Protein AF-0000000067835650 (afdb_homodimer)

Nearest PDB structures (foldseek):
  6ep7-assembly1_A  TM=7.226E-01  e=3.052E-09  Arabidopsis thaliana
  3mdk-assembly1_A  TM=6.850E-01  e=1.712E-06  Pseudomonas putida KT2440
  4o92-assembly1_A  TM=6.170E-01  e=3.460E-06  Pichia kudriavzevii
  6weg-assembly2_D  TM=6.900E-01  e=2.129E-05  Francisella tularensis subsp. tularensis SCHU S4
  4omv-assembly1_B  TM=6.544E-01  e=9.937E-06  Francisella tularensis subsp. tularensis SCHU S4

pLDDT: mean 95.25, std 6.05, range [41.84, 98.88]

Sequence (400 aa):
MITLFHAPQSRSTRIVALLKDLDALDAVRIETVTIPRMDGSGARDPRNPHPEGKVPLLDHDGVLVRESSAIIQYLAELFPKNGLSIPAGHPQRGAYLGWLAWYAGVVEPVLTLEAIGLDHPAIARTFRTSADIKVRLAETLKDRPFLLGDHFSAADLLLHSPYAWFGKPGEPTIDTWVDRCTDRPGARFAAEFDARHAAAMITLFHAPQSRSTRIVALLKDLDALDAVRIETVTIPRMDGSGARDPRNPHPEGKVPLLDHDGVLVRESSAIIQYLAELFPKNGLSIPAGHPQRGAYLGWLAWYAGVVEPVLTLEAIGLDHPAIARTFRTSADIKVRLAETLKDRPFLLGDHFSAADLLLHSPYAWFGKPGEPTIDTWVDRCTDRPGARFAAEFDARHAAA

Organism: Methylorubrum extorquens (strain ATCC 14718 / DSM 1338 / JCM 2805 / NCIMB 9133 / AM1) (NCBI:txid272630)

Secondary structure (DSSP, 8-state):
-EEEEE-SSSTTHHHHHHHHHTT-TTTEEEEE-----TTS-----TT---TTS-S-EEEETTEEEESHHHHHHHHHHHSGGG--S--TTSTTHHHHHHHHHHIIIIIHHHHHHHHTT---HHHHHHT--HHHHHHHHHHHHTTSSBTTBSS--HHHHHHHHHHHHH---S-HHHHHHHHHHHTSHHHHHHHHHHHHHS--/-EEEEE-SSSTTHHHHHHHHHTT-TTTEEEEE-----TTS-----TT---TTS-S-EEEETTEEEESHHHHHHHHHHHSGGG--S--TTSTTHHHHHHHHHHIIIIIHHHHHHHHTT---HHHHHHT--HHHHHHHHHHHHTTSSBTTBSS--HHHHHHHHHHHHH---S-HHHHHHHHHHHTSHHHHHHHHHHHHHS--

InterPro domains:
  IPR004045 Glutathione S-transferase, N-terminal [PF13417] (4-82)
  IPR004045 Glutathione S-transferase, N-terminal [PS50404] (1-83)
  IPR036249 Thioredoxin-like superfamily [SSF52833] (1-84)
  IPR036282 Glutathione S-transferase, C-terminal domain superfamily [SSF47616] (86-188)
  IPR040079 Glutathione transferase family [SFLDS00019] (1-199)

Foldseek 3Di:
DKEWEDEFPDLQLLVQLLCVLLVNPVVYHYDYAWPQDPVRDTHQGPVDPPPRSDDGWMADPNDIDDDPLRSLQVVCVVRVPNPQADDPPHPCNVVLVVLSVLCVQAVVVQVVCVVVPDDDPVNCVRHRHPVVVVVVQCVQQVPALANSHPDHHSSLSNVLVVCVNVHPPPDVSSNSSSVVNCPDPSNVVSVVVSVVVVDD/DKEWEDEFPDLQLLVQLLCVLLVNPVVYHYDYAWPQDPVRDTHQGPVDPPPRSDDGWMADPRDIDDDPLRSLQVVCVVRVVNPQADDPPHPCNVVLVVLSVLCVQAVVVQVVCVVVPDDDPVNCVRHRHPVVVVVVQCVQQVPALANSHPDHHSSLSNVLVVCVNVHDPPDVSSNSSSVVNCPDPSNVVSVVVSVVVVDD

Structure (mmCIF, N/CA/C/O backbone):
data_AF-0000000067835650-model_v1
#
loop_
_entity.id
_entity.type
_entity.pdbx_description
1 polymer 'Glutathione S-transferase'
#
loop_
_atom_site.group_PDB
_atom_site.id
_atom_site.type_symbol
_atom_site.label_atom_id
_atom_site.label_alt_id
_atom_site.label_comp_id
_atom_site.label_asym_id
_atom_site.label_entity_id
_atom_site.label_seq_id
_atom_site.pdbx_PDB_ins_code
_atom_site.Cartn_x
_atom_site.Cartn_y
_atom_site.Cartn_z
_atom_site.occupancy
_atom_site.B_iso_or_equiv
_atom_site.auth_seq_id
_atom_site.auth_comp_id
_atom_site.auth_asym_id
_atom_site.auth_atom_id
_atom_site.pdbx_PDB_model_num
ATOM 1 N N . MET A 1 1 ? 21.891 -12.875 1.172 1 91.69 1 MET A N 1
ATOM 2 C CA . MET A 1 1 ? 21.031 -13.969 0.736 1 91.69 1 MET A CA 1
ATOM 3 C C . MET A 1 1 ? 19.562 -13.578 0.858 1 91.69 1 MET A C 1
ATOM 5 O O . MET A 1 1 ? 19.172 -12.914 1.821 1 91.69 1 MET A O 1
ATOM 9 N N . ILE A 1 2 ? 18.781 -13.891 -0.088 1 98.25 2 ILE A N 1
ATOM 10 C CA . ILE A 1 2 ? 17.344 -13.578 -0.074 1 98.25 2 ILE A CA 1
ATOM 11 C C . ILE A 1 2 ? 16.547 -14.852 0.203 1 98.25 2 ILE A C 1
ATOM 13 O O . ILE A 1 2 ? 16.766 -15.875 -0.447 1 98.25 2 ILE A O 1
ATOM 17 N N . THR A 1 3 ? 15.656 -14.742 1.234 1 98.81 3 THR A N 1
ATOM 18 C CA . THR A 1 3 ? 14.789 -15.859 1.569 1 98.81 3 THR A CA 1
ATOM 19 C C . THR A 1 3 ? 13.32 -15.43 1.555 1 98.81 3 THR A C 1
ATOM 21 O O . THR A 1 3 ? 12.969 -14.398 2.137 1 98.81 3 THR A O 1
ATOM 24 N N . LEU A 1 4 ? 12.531 -16.188 0.862 1 98.88 4 LEU A N 1
ATOM 25 C CA . LEU A 1 4 ? 11.078 -16.047 0.922 1 98.88 4 LEU A CA 1
ATOM 26 C C . LEU A 1 4 ? 10.469 -17.094 1.842 1 98.88 4 LEU A C 1
ATOM 28 O O . LEU A 1 4 ? 10.641 -18.297 1.616 1 98.88 4 LEU A O 1
ATOM 32 N N . PHE A 1 5 ? 9.828 -16.672 2.902 1 98.88 5 PHE A N 1
ATOM 33 C CA . PHE A 1 5 ? 8.992 -17.562 3.693 1 98.88 5 PHE A CA 1
ATOM 34 C C . PHE A 1 5 ? 7.605 -17.703 3.084 1 98.88 5 PHE A C 1
ATOM 36 O O . PHE A 1 5 ? 6.891 -16.703 2.941 1 98.88 5 PHE A O 1
ATOM 43 N N . HIS A 1 6 ? 7.262 -18.938 2.705 1 98.62 6 HIS A N 1
ATOM 44 C CA . HIS A 1 6 ? 6.09 -19.234 1.896 1 98.62 6 HIS A CA 1
ATOM 45 C C . HIS A 1 6 ? 5.293 -20.391 2.488 1 98.62 6 HIS A C 1
ATOM 47 O O . HIS A 1 6 ? 5.871 -21.375 2.967 1 98.62 6 HIS A O 1
ATOM 53 N N . ALA A 1 7 ? 4.023 -20.25 2.553 1 97.94 7 ALA A N 1
ATOM 54 C CA . ALA A 1 7 ? 3.121 -21.359 2.814 1 97.94 7 ALA A CA 1
ATOM 55 C C . ALA A 1 7 ? 2.248 -21.656 1.599 1 97.94 7 ALA A C 1
ATOM 57 O O . ALA A 1 7 ? 1.526 -20.781 1.115 1 97.94 7 ALA A O 1
ATOM 58 N N . PRO A 1 8 ? 2.27 -22.891 1.094 1 96.69 8 PRO A N 1
ATOM 59 C CA . PRO A 1 8 ? 1.445 -23.219 -0.071 1 96.69 8 PRO A CA 1
ATOM 60 C C . PRO A 1 8 ? -0.039 -22.953 0.159 1 96.69 8 PRO A C 1
ATOM 62 O O . PRO A 1 8 ? -0.529 -23.078 1.283 1 96.69 8 PRO A O 1
ATOM 65 N N . GLN A 1 9 ? -0.717 -22.625 -0.906 1 93.44 9 GLN A N 1
ATOM 66 C CA . GLN A 1 9 ? -2.146 -22.328 -0.883 1 93.44 9 GLN A CA 1
ATOM 67 C C . GLN A 1 9 ? -2.457 -21.156 0.041 1 93.44 9 GLN A C 1
ATOM 69 O O . GLN A 1 9 ? -3.334 -21.25 0.902 1 93.44 9 GLN A O 1
ATOM 74 N N . SER A 1 10 ? -1.687 -20.141 -0.048 1 94.44 10 SER A N 1
ATOM 75 C CA . SER A 1 10 ? -1.857 -18.859 0.618 1 94.44 10 SER A CA 1
ATOM 76 C C . SER A 1 10 ? -1.582 -17.703 -0.337 1 94.44 10 SER A C 1
ATOM 78 O O . SER A 1 10 ? -1.225 -17.922 -1.497 1 94.44 10 SER A O 1
ATOM 80 N N . ARG A 1 11 ? -1.729 -16.5 0.094 1 94.19 11 ARG A N 1
ATOM 81 C CA . ARG A 1 11 ? -1.44 -15.32 -0.72 1 94.19 11 ARG A CA 1
ATOM 82 C C . ARG A 1 11 ? 0.038 -15.258 -1.085 1 94.19 11 ARG A C 1
ATOM 84 O O . ARG A 1 11 ? 0.422 -14.547 -2.02 1 94.19 11 ARG A O 1
ATOM 91 N N . SER A 1 12 ? 0.802 -16.016 -0.355 1 97.44 12 SER A N 1
ATOM 92 C CA . SER A 1 12 ? 2.236 -16.047 -0.624 1 97.44 12 SER A CA 1
ATOM 93 C C . SER A 1 12 ? 2.529 -16.703 -1.97 1 97.44 12 SER A C 1
ATOM 95 O O . SER A 1 12 ? 3.619 -16.531 -2.523 1 97.44 12 SER A O 1
ATOM 97 N N . THR A 1 13 ? 1.559 -17.469 -2.535 1 97.81 13 THR A N 1
ATOM 98 C CA . THR A 1 13 ? 1.731 -18.172 -3.799 1 97.81 13 THR A CA 1
ATOM 99 C C . THR A 1 13 ? 2.039 -17.188 -4.93 1 97.81 13 THR A C 1
ATOM 101 O O . THR A 1 13 ? 2.82 -17.5 -5.832 1 97.81 13 THR A O 1
ATOM 104 N N . ARG A 1 14 ? 1.534 -16 -4.84 1 98.31 14 ARG A N 1
ATOM 105 C CA . ARG A 1 14 ? 1.752 -15.023 -5.902 1 98.31 14 ARG A CA 1
ATOM 106 C C . ARG A 1 14 ? 3.209 -14.578 -5.938 1 98.31 14 ARG A C 1
ATOM 108 O O . ARG A 1 14 ? 3.715 -14.18 -6.988 1 98.31 14 ARG A O 1
ATOM 115 N N . ILE A 1 15 ? 3.924 -14.633 -4.785 1 98.81 15 ILE A N 1
ATOM 116 C CA . ILE A 1 15 ? 5.332 -14.25 -4.77 1 98.81 15 ILE A CA 1
ATOM 117 C C . ILE A 1 15 ? 6.168 -15.328 -5.453 1 98.81 15 ILE A C 1
ATOM 119 O O . ILE A 1 15 ? 7.148 -15.016 -6.137 1 98.81 15 ILE A O 1
ATOM 123 N N . VAL A 1 16 ? 5.762 -16.562 -5.289 1 98.75 16 VAL A N 1
ATOM 124 C CA . VAL A 1 16 ? 6.43 -17.641 -6.004 1 98.75 16 VAL A CA 1
ATOM 125 C C . VAL A 1 16 ? 6.262 -17.453 -7.508 1 98.75 16 VAL A C 1
ATOM 127 O O . VAL A 1 16 ? 7.227 -17.594 -8.266 1 98.75 16 VAL A O 1
ATOM 130 N N . ALA A 1 17 ? 5.055 -17.141 -7.945 1 98.75 17 ALA A N 1
ATOM 131 C CA . ALA A 1 17 ? 4.809 -16.844 -9.352 1 98.75 17 ALA A CA 1
ATOM 132 C C . ALA A 1 17 ? 5.719 -15.703 -9.836 1 98.75 17 ALA A C 1
ATOM 134 O O . ALA A 1 17 ? 6.293 -15.781 -10.922 1 98.75 17 ALA A O 1
ATOM 135 N N . LEU A 1 18 ? 5.871 -14.695 -9.023 1 98.88 18 LEU A N 1
ATOM 136 C CA . LEU A 1 18 ? 6.703 -13.539 -9.352 1 98.88 18 LEU A CA 1
ATOM 137 C C . LEU A 1 18 ? 8.156 -13.961 -9.555 1 98.88 18 LEU A C 1
ATOM 139 O O . LEU A 1 18 ? 8.805 -13.531 -10.516 1 98.88 18 LEU A O 1
ATOM 143 N N . LEU A 1 19 ? 8.672 -14.758 -8.633 1 98.81 19 LEU A N 1
ATOM 144 C CA . LEU A 1 19 ? 10.062 -15.18 -8.727 1 98.81 19 LEU A CA 1
ATOM 145 C C . LEU A 1 19 ? 10.328 -15.875 -10.062 1 98.81 19 LEU A C 1
ATOM 147 O O . LEU A 1 19 ? 11.375 -15.672 -10.68 1 98.81 19 LEU A O 1
ATOM 151 N N . LYS A 1 20 ? 9.359 -16.672 -10.461 1 98.75 20 LYS A N 1
ATOM 152 C CA . LYS A 1 20 ? 9.477 -17.344 -11.75 1 98.75 20 LYS A CA 1
ATOM 153 C C . LYS A 1 20 ? 9.484 -16.344 -12.898 1 98.75 20 LYS A C 1
ATOM 155 O O . LYS A 1 20 ? 10.359 -16.391 -13.766 1 98.75 20 LYS A O 1
ATOM 160 N N . ASP A 1 21 ? 8.57 -15.43 -12.875 1 98.44 21 ASP A N 1
ATOM 161 C CA . ASP A 1 21 ? 8.438 -14.453 -13.953 1 98.44 21 ASP A CA 1
ATOM 162 C C . ASP A 1 21 ? 9.648 -13.516 -13.992 1 98.44 21 ASP A C 1
ATOM 164 O O . ASP A 1 21 ? 10 -13 -15.055 1 98.44 21 ASP A O 1
ATOM 168 N N . LEU A 1 22 ? 10.328 -13.336 -12.859 1 98.44 22 LEU A N 1
ATOM 169 C CA . LEU A 1 22 ? 11.5 -12.469 -12.773 1 98.44 22 LEU A CA 1
ATOM 170 C C . LEU A 1 22 ? 12.773 -13.234 -13.141 1 98.44 22 LEU A C 1
ATOM 172 O O . LEU A 1 22 ? 13.852 -12.648 -13.234 1 98.44 22 LEU A O 1
ATOM 176 N N . ASP A 1 23 ? 12.664 -14.516 -13.352 1 98.12 23 ASP A N 1
ATOM 177 C CA . ASP A 1 23 ? 13.82 -15.391 -13.516 1 98.12 23 ASP A CA 1
ATOM 178 C C . ASP A 1 23 ? 14.766 -15.289 -12.32 1 98.12 23 ASP A C 1
ATOM 180 O O . ASP A 1 23 ? 15.969 -15.109 -12.492 1 98.12 23 ASP A O 1
ATOM 184 N N . ALA A 1 24 ? 14.125 -15.375 -11.125 1 98.38 24 ALA A N 1
ATOM 185 C CA . ALA A 1 24 ? 14.891 -15.125 -9.906 1 98.38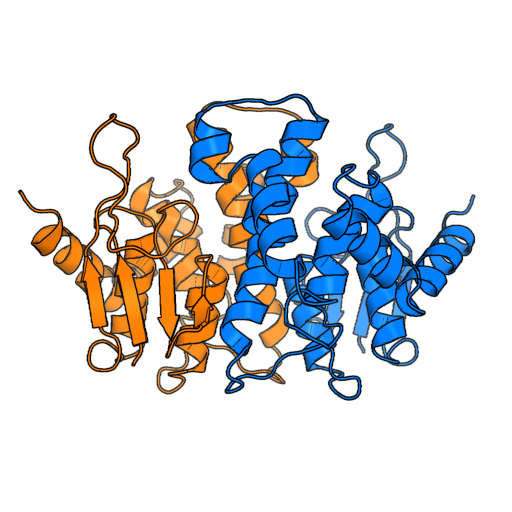 24 ALA A CA 1
ATOM 186 C C . ALA A 1 24 ? 14.828 -16.328 -8.969 1 98.38 24 ALA A C 1
ATOM 188 O O . ALA A 1 24 ? 15.188 -16.234 -7.793 1 98.38 24 ALA A O 1
ATOM 189 N N . LEU A 1 25 ? 14.422 -17.5 -9.453 1 98.44 25 LEU A N 1
ATOM 190 C CA . LEU A 1 25 ? 14.242 -18.688 -8.625 1 98.44 25 LEU A CA 1
ATOM 191 C C . LEU A 1 25 ? 15.586 -19.172 -8.078 1 98.44 25 LEU A C 1
ATOM 193 O O . LEU A 1 25 ? 15.641 -19.719 -6.973 1 98.44 25 LEU A O 1
ATOM 197 N N . ASP A 1 26 ? 16.656 -18.875 -8.781 1 98.12 26 ASP A N 1
ATOM 198 C CA . ASP A 1 26 ? 17.969 -19.297 -8.328 1 98.12 26 ASP A CA 1
ATOM 199 C C . ASP A 1 26 ? 18.562 -18.297 -7.348 1 98.12 26 ASP A C 1
ATOM 201 O O . ASP A 1 26 ? 19.516 -18.609 -6.629 1 98.12 26 ASP A O 1
ATOM 205 N N . ALA A 1 27 ? 18.047 -17.109 -7.332 1 98.25 27 ALA A N 1
ATOM 206 C CA . ALA A 1 27 ? 18.625 -16.031 -6.535 1 98.25 27 ALA A CA 1
ATOM 207 C C . ALA A 1 27 ? 17.906 -15.914 -5.188 1 98.25 27 ALA A C 1
ATOM 209 O O . ALA A 1 27 ? 18.422 -15.258 -4.273 1 98.25 27 ALA A O 1
ATOM 210 N N . VAL A 1 28 ? 16.734 -16.562 -5.039 1 98.75 28 VAL A N 1
ATOM 211 C CA . VAL A 1 28 ? 15.914 -16.438 -3.83 1 98.75 28 VAL A CA 1
ATOM 212 C C . VAL A 1 28 ? 15.617 -17.828 -3.273 1 98.75 28 VAL A C 1
ATOM 214 O O . VAL A 1 28 ? 15.039 -18.672 -3.963 1 98.75 28 VAL A O 1
ATOM 217 N N . ARG A 1 29 ? 16.016 -18.031 -2.07 1 98.62 29 ARG A N 1
ATOM 218 C CA . ARG A 1 29 ? 15.664 -19.266 -1.39 1 98.62 29 ARG A CA 1
ATOM 219 C C . ARG A 1 29 ? 14.211 -19.25 -0.924 1 98.62 29 ARG A C 1
ATOM 221 O O . ARG A 1 29 ? 13.773 -18.281 -0.299 1 98.62 29 ARG A O 1
ATOM 228 N N . ILE A 1 30 ? 13.438 -20.266 -1.217 1 98.69 30 ILE A N 1
ATOM 229 C CA . ILE A 1 30 ? 12.07 -20.391 -0.726 1 98.69 30 ILE A CA 1
ATOM 230 C C . ILE A 1 30 ? 12.031 -21.344 0.458 1 98.69 30 ILE A C 1
ATOM 232 O O . ILE A 1 30 ? 12.352 -22.531 0.317 1 98.69 30 ILE A O 1
ATOM 236 N N . GLU A 1 31 ? 11.727 -20.844 1.57 1 98.5 31 GLU A N 1
ATOM 237 C CA . GLU A 1 31 ? 11.516 -21.641 2.771 1 98.5 31 GLU A CA 1
ATOM 238 C C . GLU A 1 31 ? 10.031 -21.891 3.02 1 98.5 31 GLU A C 1
ATOM 240 O O . GLU A 1 31 ? 9.289 -20.969 3.365 1 98.5 31 GLU A O 1
ATOM 245 N N . THR A 1 32 ? 9.586 -23.141 2.857 1 98.06 32 THR A N 1
ATOM 246 C CA . THR A 1 32 ? 8.188 -23.484 3.094 1 98.06 32 THR A CA 1
ATOM 247 C C . THR A 1 32 ? 7.906 -23.609 4.59 1 98.06 32 THR A C 1
ATOM 249 O O . THR A 1 32 ? 8.586 -24.344 5.293 1 98.06 32 THR A O 1
ATOM 252 N N . VAL A 1 33 ? 6.93 -22.844 5.086 1 98.06 33 VAL A N 1
ATOM 253 C CA . VAL A 1 33 ? 6.57 -22.828 6.5 1 98.06 33 VAL A CA 1
ATOM 254 C C . VAL A 1 33 ? 5.062 -23.031 6.652 1 98.06 33 VAL A C 1
ATOM 256 O O . VAL A 1 33 ? 4.316 -22.938 5.676 1 98.06 33 VAL A O 1
ATOM 259 N N . THR A 1 34 ? 4.617 -23.344 7.871 1 96.62 34 THR A N 1
ATOM 260 C CA . THR A 1 34 ? 3.193 -23.469 8.164 1 96.62 34 THR A CA 1
ATOM 261 C C . THR A 1 34 ? 2.637 -22.172 8.727 1 96.62 34 THR A C 1
ATOM 263 O O . THR A 1 34 ? 3.389 -21.328 9.219 1 96.62 34 THR A O 1
ATOM 266 N N . ILE A 1 35 ? 1.401 -21.969 8.578 1 95.69 35 ILE A N 1
ATOM 267 C CA . ILE A 1 35 ? 0.645 -20.875 9.18 1 95.69 35 ILE A CA 1
ATOM 268 C C . ILE A 1 35 ? -0.696 -21.391 9.688 1 95.69 35 ILE A C 1
ATOM 270 O O . ILE A 1 35 ? -1.194 -22.422 9.219 1 95.69 35 ILE A O 1
ATOM 274 N N . PRO A 1 36 ? -1.229 -20.734 10.695 1 92.31 36 PRO A N 1
ATOM 275 C CA . PRO A 1 36 ? -2.596 -21.109 11.062 1 92.31 36 PRO A CA 1
ATOM 276 C C . PRO A 1 36 ? -3.586 -20.938 9.914 1 92.31 36 PRO A C 1
ATOM 278 O O . PRO A 1 36 ? -3.555 -19.906 9.219 1 92.31 36 PRO A O 1
ATOM 281 N N . ARG A 1 37 ? -4.453 -21.906 9.758 1 89.31 37 ARG A N 1
ATOM 282 C CA . ARG A 1 37 ? -5.434 -21.875 8.672 1 89.31 37 ARG A CA 1
ATOM 283 C C . ARG A 1 37 ? -6.84 -21.656 9.219 1 89.31 37 ARG A C 1
ATOM 285 O O . ARG A 1 37 ? -7.094 -21.859 10.406 1 89.31 37 ARG A O 1
ATOM 292 N N . MET A 1 38 ? -7.719 -21.219 8.352 1 82.19 38 MET A N 1
ATOM 293 C CA . MET A 1 38 ? -9.086 -20.875 8.734 1 82.19 38 MET A CA 1
ATOM 294 C C . MET A 1 38 ? -9.844 -22.094 9.219 1 82.19 38 MET A C 1
ATOM 296 O O . MET A 1 38 ? -10.758 -21.984 10.039 1 82.19 38 MET A O 1
ATOM 300 N N . ASP A 1 39 ? -9.453 -23.234 8.734 1 84.5 39 ASP A N 1
ATOM 301 C CA . ASP A 1 39 ? -10.156 -24.469 9.109 1 84.5 39 ASP A CA 1
ATOM 302 C C . ASP A 1 39 ? -9.625 -25.016 10.438 1 84.5 39 ASP A C 1
ATOM 304 O O . ASP A 1 39 ? -10.031 -26.094 10.867 1 84.5 39 ASP A O 1
ATOM 308 N N . GLY A 1 40 ? -8.719 -24.219 11.008 1 86.56 40 GLY A N 1
ATOM 309 C CA . GLY A 1 40 ? -8.195 -24.609 12.305 1 86.56 40 GLY A CA 1
ATOM 310 C C . GLY A 1 40 ? -6.906 -25.406 12.211 1 86.56 40 GLY A C 1
ATOM 311 O O . GLY A 1 40 ? -6.254 -25.672 13.227 1 86.56 40 GLY A O 1
ATOM 312 N N . SER A 1 41 ? -6.578 -25.734 11 1 91.25 41 SER A N 1
ATOM 313 C CA . SER A 1 41 ? -5.34 -26.484 10.828 1 91.25 41 SER A CA 1
ATOM 314 C C . SER A 1 41 ? -4.133 -25.547 10.789 1 91.25 41 SER A C 1
ATOM 316 O O . SER A 1 41 ? -4.281 -24.328 10.852 1 91.25 41 SER A O 1
ATOM 318 N N . GLY A 1 42 ? -2.947 -26.156 10.812 1 92.75 42 GLY A N 1
ATOM 319 C CA . GLY A 1 42 ? -1.713 -25.391 10.742 1 92.75 42 GLY A CA 1
ATOM 320 C C . GLY A 1 42 ? -1.364 -24.703 12.047 1 92.75 42 GLY A C 1
ATOM 321 O O . GLY A 1 42 ? -2.094 -24.812 13.031 1 92.75 42 GLY A O 1
ATOM 322 N N . ALA A 1 43 ? -0.23 -24.109 12.039 1 94.56 43 ALA A N 1
ATOM 323 C CA . ALA A 1 43 ? 0.282 -23.406 13.219 1 94.56 43 ALA A CA 1
ATOM 324 C C . ALA A 1 43 ? 1.421 -22.469 12.844 1 94.56 43 ALA A C 1
ATOM 326 O O . ALA A 1 43 ? 2.008 -22.594 11.766 1 94.56 43 ALA A O 1
ATOM 327 N N . ARG A 1 44 ? 1.593 -21.609 13.758 1 95.25 44 ARG A N 1
ATOM 328 C CA . ARG A 1 44 ? 2.756 -20.75 13.57 1 95.25 44 ARG A CA 1
ATOM 329 C C . ARG A 1 44 ? 4.039 -21.578 13.5 1 95.25 44 ARG A C 1
ATOM 331 O O . ARG A 1 44 ? 4.215 -22.531 14.25 1 95.25 44 ARG A O 1
ATOM 338 N N . ASP A 1 45 ? 4.797 -21.312 12.57 1 97.69 45 ASP A N 1
ATOM 339 C CA . ASP A 1 45 ? 6.09 -21.969 12.383 1 97.69 45 ASP A CA 1
ATOM 340 C C . ASP A 1 45 ? 7.215 -21.141 13.016 1 97.69 45 ASP A C 1
ATOM 342 O O . ASP A 1 45 ? 7.434 -19.984 12.633 1 97.69 45 ASP A O 1
ATOM 346 N N . PRO A 1 46 ? 7.965 -21.594 14.008 1 96.56 46 PRO A N 1
ATOM 347 C CA . PRO A 1 46 ? 9.016 -20.828 14.68 1 96.56 46 PRO A CA 1
ATOM 348 C C . PRO A 1 46 ? 10.148 -20.422 13.734 1 96.56 46 PRO A C 1
ATOM 350 O O . PRO A 1 46 ? 10.922 -19.516 14.047 1 96.56 46 PRO A O 1
ATOM 353 N N . ARG A 1 47 ? 10.273 -21.109 12.602 1 97.31 47 ARG A N 1
ATOM 354 C CA . ARG A 1 47 ? 11.312 -20.781 11.625 1 97.31 47 ARG A CA 1
ATOM 355 C C . ARG A 1 47 ? 10.984 -19.484 10.891 1 97.31 47 ARG A C 1
ATOM 357 O O . ARG A 1 47 ? 11.852 -18.891 10.25 1 97.31 47 ARG A O 1
ATOM 364 N N . ASN A 1 48 ? 9.703 -19.109 10.867 1 97.44 48 ASN A N 1
ATOM 365 C CA . ASN A 1 48 ? 9.234 -17.891 10.227 1 97.44 48 ASN A CA 1
ATOM 366 C C . ASN A 1 48 ? 9.422 -16.672 11.117 1 97.44 48 ASN A C 1
ATOM 368 O O . ASN A 1 48 ? 8.758 -16.547 12.148 1 97.44 48 ASN A O 1
ATOM 372 N N . PRO A 1 49 ? 10.266 -15.781 10.766 1 96.88 49 PRO A N 1
ATOM 373 C CA . PRO A 1 49 ? 10.547 -14.641 11.633 1 96.88 49 PRO A CA 1
ATOM 374 C C . PRO A 1 49 ? 9.469 -13.562 11.578 1 96.88 49 PRO A C 1
ATOM 376 O O . PRO A 1 49 ? 9.562 -12.547 12.266 1 96.88 49 PRO A O 1
ATOM 379 N N . HIS A 1 50 ? 8.453 -13.766 10.82 1 95.62 50 HIS A N 1
ATOM 380 C CA . HIS A 1 50 ? 7.359 -12.805 10.781 1 95.62 50 HIS A CA 1
ATOM 381 C C . HIS A 1 50 ? 6.789 -12.57 12.172 1 95.62 50 HIS A C 1
ATOM 383 O O . HIS A 1 50 ? 6.469 -13.523 12.891 1 95.62 50 HIS A O 1
ATOM 389 N N . PRO A 1 51 ? 6.562 -11.305 12.539 1 91.06 51 PRO A N 1
ATOM 390 C CA . PRO A 1 51 ? 6.102 -11 13.898 1 91.06 51 PRO A CA 1
ATOM 391 C C . PRO A 1 51 ? 4.777 -11.68 14.234 1 91.06 51 PRO A C 1
ATOM 393 O O . PRO A 1 51 ? 4.578 -12.117 15.375 1 91.06 51 PRO A O 1
ATOM 396 N N . GLU A 1 52 ? 3.92 -11.844 13.297 1 91.5 52 GLU A N 1
ATOM 397 C CA . GLU A 1 52 ? 2.615 -12.453 13.539 1 91.5 52 GLU A CA 1
ATOM 398 C C . GLU A 1 52 ? 2.539 -13.852 12.93 1 91.5 52 GLU A C 1
ATOM 400 O O . GLU A 1 52 ? 1.462 -14.445 12.867 1 91.5 52 GLU A O 1
ATOM 405 N N . GLY A 1 53 ? 3.633 -14.297 12.383 1 93.5 53 GLY A N 1
ATOM 406 C CA . GLY A 1 53 ? 3.682 -15.648 11.844 1 93.5 53 GLY A CA 1
ATOM 407 C C . GLY A 1 53 ? 2.953 -15.789 10.523 1 93.5 53 GLY A C 1
ATOM 408 O O . GLY A 1 53 ? 2.467 -16.875 10.188 1 93.5 53 GLY A O 1
ATOM 409 N N . LYS A 1 54 ? 2.879 -14.734 9.789 1 95.38 54 LYS A N 1
ATOM 410 C CA . LYS A 1 54 ? 2.172 -14.75 8.516 1 95.38 54 LYS A CA 1
ATOM 411 C C . LYS A 1 54 ? 3.146 -14.906 7.348 1 95.38 54 LYS A C 1
ATOM 413 O O . LYS A 1 54 ? 4.363 -14.844 7.539 1 95.38 54 LYS A O 1
ATOM 418 N N . VAL A 1 55 ? 2.588 -15.188 6.207 1 97.38 55 VAL A N 1
ATOM 419 C CA . VAL A 1 55 ? 3.305 -15.188 4.938 1 97.38 55 VAL A CA 1
ATOM 420 C C . VAL A 1 55 ? 2.531 -14.367 3.906 1 97.38 55 VAL A C 1
ATOM 422 O O . VAL A 1 55 ? 1.319 -14.18 4.035 1 97.38 55 VAL A O 1
ATOM 425 N N . PRO A 1 56 ? 3.205 -13.883 2.842 1 98.38 56 PRO A N 1
ATOM 426 C CA . PRO A 1 56 ? 4.637 -13.977 2.539 1 98.38 56 PRO A CA 1
ATOM 427 C C . PRO A 1 56 ? 5.488 -13.062 3.412 1 98.38 56 PRO A C 1
ATOM 429 O O . PRO A 1 56 ? 5.008 -12.039 3.893 1 98.38 56 PRO A O 1
ATOM 432 N N . LEU A 1 57 ? 6.703 -13.469 3.633 1 98.75 57 LEU A N 1
ATOM 433 C CA . LEU A 1 57 ? 7.754 -12.648 4.23 1 98.75 57 LEU A CA 1
ATOM 434 C C . LEU A 1 57 ? 9.07 -12.82 3.475 1 98.75 57 LEU A C 1
ATOM 436 O O . LEU A 1 57 ? 9.445 -13.938 3.115 1 98.75 57 LEU A O 1
ATOM 440 N N . LEU A 1 58 ? 9.711 -11.75 3.164 1 98.81 58 LEU A N 1
ATOM 441 C CA . LEU A 1 58 ? 11.031 -11.75 2.537 1 98.81 58 LEU A CA 1
ATOM 442 C C . LEU A 1 58 ? 12.102 -11.297 3.521 1 98.81 58 LEU A C 1
ATOM 444 O O . LEU A 1 58 ? 11.914 -10.32 4.25 1 98.81 58 LEU A O 1
ATOM 448 N N . ASP A 1 59 ? 13.141 -12.031 3.652 1 98.62 59 ASP A N 1
ATOM 449 C CA . ASP A 1 59 ? 14.336 -11.648 4.402 1 98.62 59 ASP A CA 1
ATOM 450 C C . ASP A 1 59 ? 15.523 -11.438 3.469 1 98.62 59 ASP A C 1
ATOM 452 O O . ASP A 1 59 ? 15.984 -12.383 2.818 1 98.62 59 ASP A O 1
ATOM 456 N N . HIS A 1 60 ? 15.945 -10.242 3.297 1 98.44 60 HIS A N 1
ATOM 457 C CA . HIS A 1 60 ? 17.141 -9.938 2.506 1 98.44 60 HIS A CA 1
ATOM 458 C C . HIS A 1 60 ? 18.281 -9.461 3.393 1 98.44 60 HIS A C 1
ATOM 460 O O . HIS A 1 60 ? 18.375 -8.273 3.699 1 98.44 60 HIS A O 1
ATOM 466 N N . ASP A 1 61 ? 19.219 -10.359 3.738 1 97 61 ASP A N 1
ATOM 467 C CA . ASP A 1 61 ? 20.391 -10.086 4.551 1 97 61 ASP A CA 1
ATOM 468 C C . ASP A 1 61 ? 20 -9.492 5.902 1 97 61 ASP A C 1
ATOM 470 O O . ASP A 1 61 ? 20.594 -8.508 6.352 1 97 61 ASP A O 1
ATOM 474 N N . GLY A 1 62 ? 18.875 -10.008 6.418 1 96.06 62 GLY A N 1
ATOM 475 C CA . GLY A 1 62 ? 18.469 -9.617 7.758 1 96.06 62 GLY A CA 1
ATOM 476 C C . GLY A 1 62 ? 17.422 -8.516 7.773 1 96.06 62 GLY A C 1
ATOM 477 O O . GLY A 1 62 ? 16.844 -8.219 8.82 1 96.06 62 GLY A O 1
ATOM 478 N N . VAL A 1 63 ? 17.156 -7.863 6.637 1 96.62 63 VAL A N 1
ATOM 479 C CA . VAL A 1 63 ? 16.109 -6.855 6.551 1 96.62 63 VAL A CA 1
ATOM 480 C C . VAL A 1 63 ? 14.805 -7.504 6.078 1 96.62 63 VAL A C 1
ATOM 482 O O . VAL A 1 63 ? 14.742 -8.062 4.98 1 96.62 63 VAL A O 1
ATOM 485 N N . LEU A 1 64 ? 13.773 -7.434 6.867 1 97.62 64 LEU A N 1
ATOM 486 C CA . LEU A 1 64 ? 12.492 -8.047 6.562 1 97.62 64 LEU A CA 1
ATOM 487 C C . LEU A 1 64 ? 11.641 -7.129 5.691 1 97.62 64 LEU A C 1
ATOM 489 O O . LEU A 1 64 ? 11.609 -5.914 5.906 1 97.62 64 LEU A O 1
ATOM 493 N N . VAL A 1 65 ? 11.094 -7.695 4.715 1 98.38 65 VAL A N 1
ATOM 494 C CA . VAL A 1 65 ? 10.109 -7.027 3.871 1 98.38 65 VAL A CA 1
ATOM 495 C C . VAL A 1 65 ? 8.766 -7.738 3.98 1 98.38 65 VAL A C 1
ATOM 497 O O . VAL A 1 65 ? 8.664 -8.93 3.672 1 98.38 65 VAL A O 1
ATOM 500 N N . ARG A 1 66 ? 7.797 -6.945 4.43 1 96.5 66 ARG A N 1
ATOM 501 C CA . ARG A 1 66 ? 6.457 -7.504 4.602 1 96.5 66 ARG A CA 1
ATOM 502 C C . ARG A 1 66 ? 5.461 -6.832 3.662 1 96.5 66 ARG A C 1
ATOM 504 O O . ARG A 1 66 ? 5.754 -5.789 3.078 1 96.5 66 ARG A O 1
ATOM 511 N N . GLU A 1 67 ? 4.258 -7.477 3.658 1 98.06 67 GLU A N 1
ATOM 512 C CA . GLU A 1 67 ? 3.139 -7.02 2.838 1 98.06 67 GLU A CA 1
ATOM 513 C C . GLU A 1 67 ? 3.355 -7.363 1.368 1 98.06 67 GLU A C 1
ATOM 515 O O . GLU A 1 67 ? 4.391 -7.023 0.793 1 98.06 67 GLU A O 1
ATOM 520 N N . SER A 1 68 ? 2.404 -7.953 0.72 1 98.25 68 SER A N 1
ATOM 521 C CA . SER A 1 68 ? 2.506 -8.477 -0.637 1 98.25 68 SER A CA 1
ATOM 522 C C . SER A 1 68 ? 2.916 -7.391 -1.623 1 98.25 68 SER A C 1
ATOM 524 O O . SER A 1 68 ? 3.846 -7.578 -2.412 1 98.25 68 SER A O 1
ATOM 526 N N . SER A 1 69 ? 2.262 -6.23 -1.539 1 98.75 69 SER A N 1
ATOM 527 C CA . SER A 1 69 ? 2.541 -5.188 -2.523 1 98.75 69 SER A CA 1
ATOM 528 C C . SER A 1 69 ? 3.971 -4.672 -2.393 1 98.75 69 SER A C 1
ATOM 530 O O . SER A 1 69 ? 4.621 -4.367 -3.395 1 98.75 69 SER A O 1
ATOM 532 N N . ALA A 1 70 ? 4.527 -4.566 -1.166 1 98.81 70 ALA A N 1
ATOM 533 C CA . ALA A 1 70 ? 5.902 -4.129 -0.931 1 98.81 70 ALA A CA 1
ATOM 534 C C . ALA A 1 70 ? 6.898 -5.176 -1.418 1 98.81 70 ALA A C 1
ATOM 536 O O . ALA A 1 70 ? 7.891 -4.84 -2.068 1 98.81 70 ALA A O 1
ATOM 537 N N . ILE A 1 71 ? 6.629 -6.445 -1.141 1 98.88 71 ILE A N 1
ATOM 538 C CA . ILE A 1 71 ? 7.508 -7.531 -1.551 1 98.88 71 ILE A CA 1
ATOM 539 C C . ILE A 1 71 ? 7.594 -7.582 -3.074 1 98.88 71 ILE A C 1
ATOM 541 O O . ILE A 1 71 ? 8.68 -7.707 -3.639 1 98.88 71 ILE A O 1
ATOM 545 N N . ILE A 1 72 ? 6.449 -7.438 -3.686 1 98.88 72 ILE A N 1
ATOM 546 C CA . ILE A 1 72 ? 6.355 -7.5 -5.141 1 98.88 72 ILE A CA 1
ATOM 547 C C . ILE A 1 72 ? 7.133 -6.344 -5.758 1 98.88 72 ILE A C 1
ATOM 549 O O . ILE A 1 72 ? 7.941 -6.543 -6.668 1 98.88 72 ILE A O 1
ATOM 553 N N . GLN A 1 73 ? 6.922 -5.176 -5.246 1 98.81 73 GLN A N 1
ATOM 554 C CA . GLN A 1 73 ? 7.66 -4.023 -5.758 1 98.81 73 GLN A CA 1
ATOM 555 C C . GLN A 1 73 ? 9.156 -4.188 -5.535 1 98.81 73 GLN A C 1
ATOM 557 O O . GLN A 1 73 ? 9.961 -3.93 -6.438 1 98.81 73 GLN A O 1
ATOM 562 N N . TYR A 1 74 ? 9.57 -4.602 -4.352 1 98.81 74 TYR A N 1
ATOM 563 C CA . TYR A 1 74 ? 10.969 -4.75 -3.963 1 98.81 74 TYR A CA 1
ATOM 564 C C . TYR A 1 74 ? 11.688 -5.746 -4.867 1 98.81 74 TYR A C 1
ATOM 566 O O . TYR A 1 74 ? 12.742 -5.438 -5.43 1 98.81 74 TYR A O 1
ATOM 574 N N . LEU A 1 75 ? 11.078 -6.898 -5.094 1 98.81 75 LEU A N 1
ATOM 575 C CA . LEU A 1 75 ? 11.688 -7.945 -5.91 1 98.81 75 LEU A CA 1
ATOM 576 C C . LEU A 1 75 ? 11.75 -7.527 -7.375 1 98.81 75 LEU A C 1
ATOM 578 O O . LEU A 1 75 ? 12.75 -7.762 -8.047 1 98.81 75 LEU A O 1
ATOM 582 N N . ALA A 1 76 ? 10.672 -6.906 -7.84 1 98.56 76 ALA A N 1
ATOM 583 C CA . ALA A 1 76 ? 10.648 -6.48 -9.234 1 98.56 76 ALA A CA 1
ATOM 584 C C . ALA A 1 76 ? 11.734 -5.438 -9.508 1 98.56 76 ALA A C 1
ATOM 586 O O . ALA A 1 76 ? 12.281 -5.371 -10.609 1 98.56 76 ALA A O 1
ATOM 587 N N . GLU A 1 77 ? 12.039 -4.625 -8.508 1 97.75 77 GLU A N 1
ATOM 588 C CA . GLU A 1 77 ? 13.094 -3.625 -8.641 1 97.75 77 GLU A CA 1
ATOM 589 C C . GLU A 1 77 ? 14.477 -4.266 -8.531 1 97.75 77 GLU A C 1
ATOM 591 O O . GLU A 1 77 ? 15.43 -3.807 -9.164 1 97.75 77 GLU A O 1
ATOM 596 N N . LEU A 1 78 ? 14.586 -5.246 -7.746 1 97.25 78 LEU A N 1
ATOM 597 C CA . LEU A 1 78 ? 15.852 -5.938 -7.551 1 97.25 78 LEU A CA 1
ATOM 598 C C . LEU A 1 78 ? 16.234 -6.738 -8.789 1 97.25 78 LEU A C 1
ATOM 600 O O . LEU A 1 78 ? 17.422 -6.902 -9.094 1 97.25 78 LEU A O 1
ATOM 604 N N . PHE A 1 79 ? 15.258 -7.23 -9.5 1 97.5 79 PHE A N 1
ATOM 605 C CA . PHE A 1 79 ? 15.445 -8.031 -10.703 1 97.5 79 PHE A CA 1
ATOM 606 C C . PHE A 1 79 ? 14.719 -7.41 -11.883 1 97.5 79 PHE A C 1
ATOM 608 O O . PHE A 1 79 ? 13.742 -7.969 -12.391 1 97.5 79 PHE A O 1
ATOM 615 N N . PRO A 1 80 ? 15.297 -6.379 -12.445 1 95.31 80 PRO A N 1
ATOM 616 C CA . PRO A 1 80 ? 14.555 -5.555 -13.406 1 95.31 80 PRO A CA 1
ATOM 617 C C . PRO A 1 80 ? 14.586 -6.121 -14.82 1 95.31 80 PRO A C 1
ATOM 619 O O . PRO A 1 80 ? 13.898 -5.605 -15.711 1 95.31 80 PRO A O 1
ATOM 622 N N . LYS A 1 81 ? 15.242 -7.133 -15.109 1 93.75 81 LYS A N 1
ATOM 623 C CA . LYS A 1 81 ? 15.562 -7.586 -16.453 1 93.75 81 LYS A CA 1
ATOM 624 C C . LYS A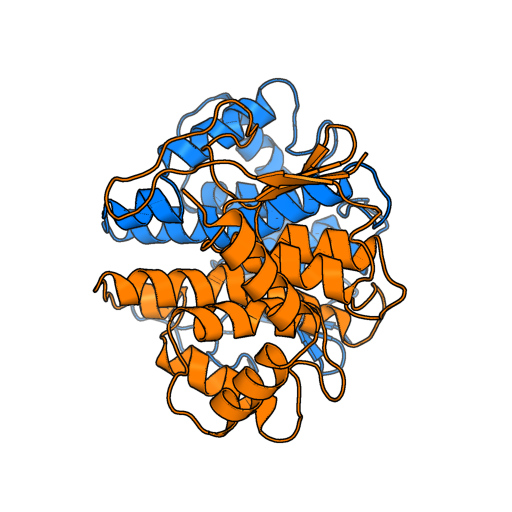 1 81 ? 14.297 -7.898 -17.25 1 93.75 81 LYS A C 1
ATOM 626 O O . LYS A 1 81 ? 14.219 -7.613 -18.453 1 93.75 81 LYS A O 1
ATOM 631 N N . ASN A 1 82 ? 13.258 -8.367 -16.609 1 92.62 82 ASN A N 1
ATOM 632 C CA . ASN A 1 82 ? 12.078 -8.82 -17.328 1 92.62 82 ASN A CA 1
ATOM 633 C C . ASN A 1 82 ? 11.008 -7.734 -17.406 1 92.62 82 ASN A C 1
ATOM 635 O O . ASN A 1 82 ? 9.914 -7.969 -17.922 1 92.62 82 ASN A O 1
ATOM 639 N N . GLY A 1 83 ? 11.312 -6.637 -16.875 1 94.81 83 GLY A N 1
ATOM 640 C CA . GLY A 1 83 ? 10.508 -5.449 -17.109 1 94.81 83 GLY A CA 1
ATOM 641 C C . GLY A 1 83 ? 9.18 -5.469 -16.375 1 94.81 83 GLY A C 1
ATOM 642 O O . GLY A 1 83 ? 8.188 -4.922 -16.859 1 94.81 83 GLY A O 1
ATOM 643 N N . LEU A 1 84 ? 9.094 -6.109 -15.25 1 97.94 84 LEU A N 1
ATOM 644 C CA . LEU A 1 84 ? 7.836 -6.199 -14.508 1 97.94 84 LEU A CA 1
ATOM 645 C C . LEU A 1 84 ? 7.633 -4.965 -13.633 1 97.94 84 LEU A C 1
ATOM 647 O O . LEU A 1 84 ? 6.523 -4.719 -13.148 1 97.94 84 LEU A O 1
ATOM 651 N N . SER A 1 85 ? 8.695 -4.246 -13.336 1 97.56 85 SER A N 1
ATOM 652 C CA . SER A 1 85 ? 8.602 -3.004 -12.578 1 97.56 85 SER A CA 1
ATOM 653 C C . SER A 1 85 ? 8.562 -1.792 -13.5 1 97.56 85 SER A C 1
ATOM 655 O O . SER A 1 85 ? 9 -1.868 -14.648 1 97.56 85 SER A O 1
ATOM 657 N N . ILE A 1 86 ? 7.977 -0.737 -13.016 1 97.44 86 ILE A N 1
ATOM 658 C CA . ILE A 1 86 ? 8.062 0.572 -13.656 1 97.44 86 ILE A CA 1
ATOM 659 C C . ILE A 1 86 ? 9.008 1.469 -12.859 1 97.44 86 ILE A C 1
ATOM 661 O O . ILE A 1 86 ? 8.734 1.807 -11.711 1 97.44 86 ILE A O 1
ATOM 665 N N . PRO A 1 87 ? 10.125 1.876 -13.414 1 95.94 87 PRO A N 1
ATOM 666 C CA . PRO A 1 87 ? 11.125 2.609 -12.641 1 95.94 87 PRO A CA 1
ATOM 667 C C . PRO A 1 87 ? 10.711 4.047 -12.344 1 95.94 87 PRO A C 1
ATOM 669 O O . PRO A 1 87 ? 9.836 4.594 -13.023 1 95.94 87 PRO A O 1
ATOM 672 N N . ALA A 1 88 ? 11.359 4.625 -11.305 1 94.31 88 ALA A N 1
ATOM 673 C CA . ALA A 1 88 ? 11.164 6.043 -11.016 1 94.31 88 ALA A CA 1
ATOM 674 C C . ALA A 1 88 ? 11.508 6.906 -12.227 1 94.31 88 ALA A C 1
ATOM 676 O O . ALA A 1 88 ? 12.477 6.629 -12.938 1 94.31 88 ALA A O 1
ATOM 677 N N . GLY A 1 89 ? 10.734 7.902 -12.445 1 93.44 89 GLY A N 1
ATOM 678 C CA . GLY A 1 89 ? 10.953 8.789 -13.57 1 93.44 89 GLY A CA 1
ATOM 679 C C . GLY A 1 89 ? 10.133 8.414 -14.797 1 93.44 89 GLY A C 1
ATOM 680 O O . GLY A 1 89 ? 9.938 9.234 -15.695 1 93.44 89 GLY A O 1
ATOM 681 N N . HIS A 1 90 ? 9.727 7.125 -14.867 1 95.88 90 HIS A N 1
ATOM 682 C CA . HIS A 1 90 ? 8.859 6.703 -15.961 1 95.88 90 HIS A CA 1
ATOM 683 C C . HIS A 1 90 ? 7.484 7.352 -15.852 1 95.88 90 HIS A C 1
ATOM 685 O O . HIS A 1 90 ? 6.941 7.488 -14.75 1 95.88 90 HIS A O 1
ATOM 691 N N . PRO A 1 91 ? 6.832 7.676 -16.953 1 95.75 91 PRO A N 1
ATOM 692 C CA . PRO A 1 91 ? 5.543 8.367 -16.922 1 95.75 91 PRO A CA 1
ATOM 693 C C . PRO A 1 91 ? 4.449 7.547 -16.234 1 95.75 91 PRO A C 1
ATOM 695 O O . PRO A 1 91 ? 3.518 8.117 -15.664 1 95.75 91 PRO A O 1
ATOM 698 N N . GLN A 1 92 ? 4.598 6.227 -16.266 1 97.06 92 GLN A N 1
ATOM 699 C CA . GLN A 1 92 ? 3.553 5.367 -15.711 1 97.06 92 GLN A CA 1
ATOM 700 C C . GLN A 1 92 ? 3.877 4.957 -14.273 1 97.06 92 GLN A C 1
ATOM 702 O O . GLN A 1 92 ? 3.17 4.137 -13.688 1 97.06 92 GLN A O 1
ATOM 707 N N . ARG A 1 93 ? 4.965 5.52 -13.734 1 98.06 93 ARG A N 1
ATOM 708 C CA . ARG A 1 93 ? 5.395 5.141 -12.391 1 98.06 93 ARG A CA 1
ATOM 709 C C . ARG A 1 93 ? 4.281 5.383 -11.375 1 98.06 93 ARG A C 1
ATOM 711 O O . ARG A 1 93 ? 3.998 4.523 -10.539 1 98.06 93 ARG A O 1
ATOM 718 N N . GLY A 1 94 ? 3.652 6.531 -11.508 1 98.25 94 GLY A N 1
ATOM 719 C CA . GLY A 1 94 ? 2.582 6.863 -10.586 1 98.25 94 GLY A CA 1
ATOM 720 C C . GLY A 1 94 ? 1.404 5.91 -10.664 1 98.25 94 GLY A C 1
ATOM 721 O O . GLY A 1 94 ? 0.884 5.473 -9.633 1 98.25 94 GLY A O 1
ATOM 722 N N . ALA A 1 95 ? 0.977 5.609 -11.867 1 98.12 95 ALA A N 1
ATOM 723 C CA . ALA A 1 95 ? -0.124 4.672 -12.062 1 98.12 95 ALA A CA 1
ATOM 724 C C . ALA A 1 95 ? 0.234 3.287 -11.531 1 98.12 95 ALA A C 1
ATOM 726 O O . ALA A 1 95 ? -0.59 2.633 -10.891 1 98.12 95 ALA A O 1
ATOM 727 N N . TYR A 1 96 ? 1.449 2.871 -11.766 1 98.69 96 TYR A N 1
ATOM 728 C CA . TYR A 1 96 ? 1.958 1.586 -11.305 1 98.69 96 TYR A CA 1
ATOM 729 C C . TYR A 1 96 ? 1.888 1.489 -9.781 1 98.69 96 TYR A C 1
ATOM 731 O O . TYR A 1 96 ? 1.326 0.534 -9.242 1 98.69 96 TYR A O 1
ATOM 739 N N . LEU A 1 97 ? 2.395 2.488 -9.078 1 98.81 97 LEU A N 1
ATOM 740 C CA . LEU A 1 97 ? 2.346 2.539 -7.621 1 98.81 97 LEU A CA 1
ATOM 741 C C . LEU A 1 97 ? 0.903 2.59 -7.129 1 98.81 97 LEU A C 1
ATOM 743 O O . LEU A 1 97 ? 0.566 1.97 -6.117 1 98.81 97 LEU A O 1
ATOM 747 N N . GLY A 1 98 ? 0.094 3.316 -7.859 1 98.75 98 GLY A N 1
ATOM 748 C CA . GLY A 1 98 ? -1.314 3.41 -7.512 1 98.75 98 GLY A CA 1
ATOM 749 C C . GLY A 1 98 ? -2.02 2.068 -7.512 1 98.75 98 GLY A C 1
ATOM 750 O O . GLY A 1 98 ? -2.805 1.774 -6.605 1 98.75 98 GLY A O 1
ATOM 751 N N . TRP A 1 99 ? -1.746 1.227 -8.5 1 98.75 99 TRP A N 1
ATOM 752 C CA . TRP A 1 99 ? -2.357 -0.096 -8.578 1 98.75 99 TRP A CA 1
ATOM 753 C C . TRP A 1 99 ? -1.919 -0.968 -7.402 1 98.75 99 TRP A C 1
ATOM 755 O O . TRP A 1 99 ? -2.738 -1.667 -6.801 1 98.75 99 TRP A O 1
ATOM 765 N N . LEU A 1 100 ? -0.626 -0.924 -7.074 1 98.81 100 LEU A N 1
ATOM 766 C CA . LEU A 1 100 ? -0.11 -1.712 -5.961 1 98.81 100 LEU A CA 1
ATOM 767 C C . LEU A 1 100 ? -0.762 -1.289 -4.648 1 98.81 100 LEU A C 1
ATOM 769 O O . LEU A 1 100 ? -1.197 -2.137 -3.865 1 98.81 100 LEU A O 1
ATOM 773 N N . ALA A 1 101 ? -0.852 -0.017 -4.434 1 98.75 101 ALA A N 1
ATOM 774 C CA . ALA A 1 101 ? -1.456 0.519 -3.219 1 98.75 101 ALA A CA 1
ATOM 775 C C . ALA A 1 101 ? -2.957 0.245 -3.186 1 98.75 101 ALA A C 1
ATOM 777 O O . ALA A 1 101 ? -3.523 -0.014 -2.121 1 98.75 101 ALA A O 1
ATOM 778 N N . TRP A 1 102 ? -3.6 0.359 -4.395 1 98.5 102 TRP A N 1
ATOM 779 C CA . TRP A 1 102 ? -5.035 0.123 -4.512 1 98.5 102 TRP A CA 1
ATOM 780 C C . TRP A 1 102 ? -5.383 -1.314 -4.137 1 98.5 102 TRP A C 1
ATOM 782 O O . TRP A 1 102 ? -6.406 -1.566 -3.498 1 98.5 102 TRP A O 1
ATOM 792 N N . TYR A 1 103 ? -4.586 -2.201 -4.512 1 98.38 103 TYR A N 1
ATOM 793 C CA . TYR A 1 103 ? -4.809 -3.58 -4.094 1 98.38 103 TYR A CA 1
ATOM 794 C C . TYR A 1 103 ? -4.805 -3.699 -2.574 1 98.38 103 TYR A C 1
ATOM 796 O O . TYR A 1 103 ? -5.738 -4.246 -1.985 1 98.38 103 TYR A O 1
ATOM 804 N N . ALA A 1 104 ? -3.758 -3.182 -1.919 1 97.56 104 ALA A N 1
ATOM 805 C CA . ALA A 1 104 ? -3.574 -3.336 -0.478 1 97.56 104 ALA A CA 1
ATOM 806 C C . ALA A 1 104 ? -4.656 -2.586 0.295 1 97.56 104 ALA A C 1
ATOM 808 O O . ALA A 1 104 ? -5.207 -3.107 1.268 1 97.56 104 ALA A O 1
ATOM 809 N N . GLY A 1 105 ? -4.969 -1.444 -0.177 1 97.12 105 GLY A N 1
ATOM 810 C CA . GLY A 1 105 ? -5.805 -0.558 0.616 1 97.12 105 GLY A CA 1
ATOM 811 C C . GLY A 1 105 ? -7.273 -0.638 0.249 1 97.12 105 GLY A C 1
ATOM 812 O O . GLY A 1 105 ? -8.133 -0.135 0.98 1 97.12 105 GLY A O 1
ATOM 813 N N . VAL A 1 106 ? -7.613 -1.287 -0.899 1 97 106 VAL A N 1
ATOM 814 C CA . VAL A 1 106 ? -9 -1.299 -1.355 1 97 106 VAL A CA 1
ATOM 815 C C . VAL A 1 106 ? -9.422 -2.729 -1.684 1 97 106 VAL A C 1
ATOM 817 O O . VAL A 1 106 ? -10.281 -3.301 -1.002 1 97 106 VAL A O 1
ATOM 820 N N . VAL A 1 107 ? -8.766 -3.373 -2.605 1 96.62 107 VAL A N 1
ATOM 821 C CA . VAL A 1 107 ? -9.211 -4.66 -3.131 1 96.62 107 VAL A CA 1
ATOM 822 C C . VAL A 1 107 ? -9.219 -5.699 -2.014 1 96.62 107 VAL A C 1
ATOM 824 O O . VAL A 1 107 ? -10.219 -6.379 -1.791 1 96.62 107 VAL A O 1
ATOM 827 N N . GLU A 1 108 ? -8.109 -5.777 -1.306 1 94.94 108 GLU A N 1
ATOM 828 C CA . GLU A 1 108 ? -7.984 -6.805 -0.276 1 94.94 108 GLU A CA 1
ATOM 829 C C . GLU A 1 108 ? -9 -6.598 0.841 1 94.94 108 GLU A C 1
ATOM 831 O O . GLU A 1 108 ? -9.742 -7.52 1.195 1 94.94 108 GLU A O 1
ATOM 836 N N . PRO A 1 109 ? -9.133 -5.375 1.415 1 95 109 PRO A N 1
ATOM 837 C CA . PRO A 1 109 ? -10.133 -5.191 2.469 1 95 109 PRO A CA 1
ATOM 838 C C . PRO A 1 109 ? -11.555 -5.445 1.981 1 95 109 PRO A C 1
ATOM 840 O O . PRO A 1 109 ? -12.344 -6.09 2.678 1 95 109 PRO A O 1
ATOM 843 N N . VAL A 1 110 ? -11.883 -5.016 0.788 1 94.81 110 VAL A N 1
ATOM 844 C CA . VAL A 1 110 ? -13.242 -5.156 0.278 1 94.81 110 VAL A CA 1
ATOM 845 C C . VAL A 1 110 ? -13.562 -6.633 0.077 1 94.81 110 VAL A C 1
ATOM 847 O O . VAL A 1 110 ? -14.602 -7.117 0.548 1 94.81 110 VAL A O 1
ATOM 850 N N . LEU A 1 111 ? -12.695 -7.34 -0.591 1 92.5 111 LEU A N 1
ATOM 851 C CA . LEU A 1 111 ? -12.969 -8.742 -0.892 1 92.5 111 LEU A CA 1
ATOM 852 C C . LEU A 1 111 ? -12.969 -9.578 0.381 1 92.5 111 LEU A C 1
ATOM 854 O O . LEU A 1 111 ? -13.758 -10.523 0.507 1 92.5 111 LEU A O 1
ATOM 858 N N . THR A 1 112 ? -12.07 -9.266 1.314 1 91.56 112 THR A N 1
ATOM 859 C CA . THR A 1 112 ? -12.016 -9.977 2.588 1 91.56 112 THR A CA 1
ATOM 860 C C . THR A 1 112 ? -13.297 -9.773 3.381 1 91.56 112 THR A C 1
ATOM 862 O O . THR A 1 112 ? -13.891 -10.734 3.869 1 91.56 112 THR A O 1
ATOM 865 N N . LEU A 1 113 ? -13.734 -8.531 3.498 1 93.31 113 LEU A N 1
ATOM 866 C CA . LEU A 1 113 ? -14.922 -8.211 4.281 1 93.31 113 LEU A CA 1
ATOM 867 C C . LEU A 1 113 ? -16.172 -8.789 3.625 1 93.31 113 LEU A C 1
ATOM 869 O O . LEU A 1 113 ? -17.078 -9.281 4.312 1 93.31 113 LEU A O 1
ATOM 873 N N . GLU A 1 114 ? -16.203 -8.766 2.346 1 90.81 114 GLU A N 1
ATOM 874 C CA . GLU A 1 114 ? -17.312 -9.391 1.627 1 90.81 114 GLU A CA 1
ATOM 875 C C . GLU A 1 114 ? -17.359 -10.898 1.864 1 90.81 114 GLU A C 1
ATOM 877 O O . GLU A 1 114 ? -18.422 -11.477 2.061 1 90.81 114 GLU A O 1
ATOM 882 N N . ALA A 1 115 ? -16.266 -11.547 1.865 1 88.12 115 ALA A N 1
ATOM 883 C CA . ALA A 1 115 ? -16.156 -12.992 2.027 1 88.12 115 ALA A CA 1
ATOM 884 C C . ALA A 1 115 ? -16.672 -13.43 3.395 1 88.12 115 ALA A C 1
ATOM 886 O O . ALA A 1 115 ? -17.203 -14.539 3.543 1 88.12 115 ALA A O 1
ATOM 887 N N . ILE A 1 116 ? -16.594 -12.539 4.352 1 88.62 116 ILE A N 1
ATOM 888 C CA . ILE A 1 116 ? -17.016 -12.938 5.691 1 88.62 116 ILE A CA 1
ATOM 889 C C . ILE A 1 116 ? -18.391 -12.336 5.996 1 88.62 116 ILE A C 1
ATOM 891 O O . ILE A 1 116 ? -18.828 -12.344 7.148 1 88.62 116 ILE A O 1
ATOM 895 N N . GLY A 1 117 ? -18.984 -11.672 4.992 1 89.38 117 GLY A N 1
ATOM 896 C CA . GLY A 1 117 ? -20.375 -11.25 5.07 1 89.38 117 GLY A CA 1
ATOM 897 C C . GLY A 1 117 ? -20.562 -9.922 5.781 1 89.38 117 GLY A C 1
ATOM 898 O O . GLY A 1 117 ? -21.641 -9.641 6.309 1 89.38 117 GLY A O 1
ATOM 899 N N . LEU A 1 118 ? -19.516 -9.156 5.914 1 89.06 118 LEU A N 1
ATOM 900 C CA . LEU A 1 118 ? -19.625 -7.852 6.566 1 89.06 118 LEU A CA 1
ATOM 901 C C . LEU A 1 118 ? -19.922 -6.758 5.547 1 89.06 118 LEU A C 1
ATOM 903 O O . LEU A 1 118 ? -19.234 -6.648 4.527 1 89.06 118 LEU A O 1
ATOM 907 N N . ASP A 1 119 ? -20.984 -6.129 5.801 1 84.38 119 ASP A N 1
ATOM 908 C CA . ASP A 1 119 ? -21.422 -5.004 4.973 1 84.38 119 ASP A CA 1
ATOM 909 C C . ASP A 1 119 ? -21.797 -3.805 5.836 1 84.38 119 ASP A C 1
ATOM 911 O O . ASP A 1 119 ? -22.5 -3.953 6.84 1 84.38 119 ASP A O 1
ATOM 915 N N . HIS A 1 120 ? -21.219 -2.723 5.633 1 86.19 120 HIS A N 1
ATOM 916 C CA . HIS A 1 120 ? -21.469 -1.472 6.34 1 86.19 120 HIS A CA 1
ATOM 917 C C . HIS A 1 120 ? -21.281 -0.271 5.422 1 86.19 120 HIS A C 1
ATOM 919 O O . HIS A 1 120 ? -20.328 -0.238 4.633 1 86.19 120 HIS A O 1
ATOM 925 N N . PRO A 1 121 ? -22.141 0.683 5.473 1 85.38 121 PRO A N 1
ATOM 926 C CA . PRO A 1 121 ? -22 1.854 4.605 1 85.38 121 PRO A CA 1
ATOM 927 C C . PRO A 1 121 ? -20.656 2.547 4.75 1 85.38 121 PRO A C 1
ATOM 929 O O . PRO A 1 121 ? -20.125 3.08 3.775 1 85.38 121 PRO A O 1
ATOM 932 N N . ALA A 1 122 ? -20.141 2.533 5.918 1 84.25 122 ALA A N 1
ATOM 933 C CA . ALA A 1 122 ? -18.859 3.174 6.16 1 84.25 122 ALA A CA 1
ATOM 934 C C . ALA A 1 122 ? -17.734 2.449 5.414 1 84.25 122 ALA A C 1
ATOM 936 O O . ALA A 1 122 ? -16.734 3.066 5.023 1 84.25 122 ALA A O 1
ATOM 937 N N . ILE A 1 123 ? -17.891 1.099 5.227 1 87.75 123 ILE A N 1
ATOM 938 C CA . ILE A 1 123 ? -16.922 0.314 4.477 1 87.75 123 ILE A CA 1
ATOM 939 C C . ILE A 1 123 ? -16.906 0.76 3.018 1 87.75 123 ILE A C 1
ATOM 941 O O . ILE A 1 123 ? -15.852 1.012 2.445 1 87.75 123 ILE A O 1
ATOM 945 N N . ALA A 1 124 ? -18.094 0.949 2.5 1 88.44 124 ALA A N 1
ATOM 946 C CA . ALA A 1 124 ? -18.203 1.398 1.115 1 88.44 124 ALA A CA 1
ATOM 947 C C . ALA A 1 124 ? -17.609 2.795 0.939 1 88.44 124 ALA A C 1
ATOM 949 O O . ALA A 1 124 ? -16.922 3.064 -0.05 1 88.44 124 ALA A O 1
ATOM 950 N N . ARG A 1 125 ? -17.828 3.68 1.92 1 86.69 125 ARG A N 1
ATOM 951 C CA . ARG A 1 125 ? -17.344 5.059 1.852 1 86.69 125 ARG A CA 1
ATOM 952 C C . ARG A 1 125 ? -15.828 5.125 1.951 1 86.69 125 ARG A C 1
ATOM 954 O O . ARG A 1 125 ? -15.188 5.934 1.272 1 86.69 125 ARG A O 1
ATOM 961 N N . THR A 1 126 ? -15.289 4.32 2.783 1 87.38 126 THR A N 1
ATOM 962 C CA . THR A 1 126 ? -13.852 4.375 3.037 1 87.38 126 THR A CA 1
ATOM 963 C C . THR A 1 126 ? -13.086 3.609 1.965 1 87.38 126 THR A C 1
ATOM 965 O O . THR A 1 126 ? -12.188 4.16 1.328 1 87.38 126 THR A O 1
ATOM 968 N N . PHE A 1 127 ? -13.43 2.391 1.749 1 93.31 127 PHE A N 1
ATOM 969 C CA . PHE A 1 127 ? -12.695 1.542 0.819 1 93.31 127 PHE A CA 1
ATOM 970 C C . PHE A 1 127 ? -13.344 1.56 -0.559 1 93.31 127 PHE A C 1
ATOM 972 O O . PHE A 1 127 ? -12.773 2.09 -1.515 1 93.31 127 PHE A O 1
ATOM 979 N N . ARG A 1 128 ? 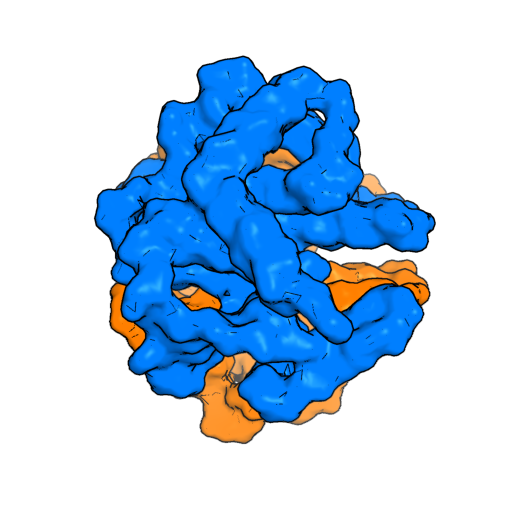-14.469 1.201 -0.784 1 93.19 128 ARG A N 1
ATOM 980 C CA . ARG A 1 128 ? -15.273 0.992 -1.982 1 93.19 128 ARG A CA 1
ATOM 981 C C . ARG A 1 128 ? -16.062 -0.308 -1.89 1 93.19 128 ARG A C 1
ATOM 983 O O . ARG A 1 128 ? -16.172 -0.903 -0.815 1 93.19 128 ARG A O 1
ATOM 990 N N . THR A 1 129 ? -16.766 -0.624 -2.922 1 93.12 129 THR A N 1
ATOM 991 C CA . THR A 1 129 ? -17.516 -1.879 -3.012 1 93.12 129 THR A CA 1
ATOM 992 C C . THR A 1 129 ? -16.891 -2.795 -4.066 1 93.12 129 THR A C 1
ATOM 994 O O . THR A 1 129 ? -16.109 -2.346 -4.902 1 93.12 129 THR A O 1
ATOM 997 N N . SER A 1 130 ? -17.266 -4.09 -3.93 1 93.69 130 SER A N 1
ATOM 998 C CA . SER A 1 130 ? -16.797 -5.027 -4.953 1 93.69 130 SER A CA 1
ATOM 999 C C . SER A 1 130 ? -17.266 -4.602 -6.34 1 93.69 130 SER A C 1
ATOM 1001 O O . SER A 1 130 ? -16.578 -4.824 -7.332 1 93.69 130 SER A O 1
ATOM 1003 N N . ALA A 1 131 ? -18.438 -3.957 -6.379 1 93.75 131 ALA A N 1
ATOM 1004 C CA . ALA A 1 131 ? -18.938 -3.43 -7.645 1 93.75 131 ALA A CA 1
ATOM 1005 C C . ALA A 1 131 ? -18.031 -2.314 -8.172 1 93.75 131 ALA A C 1
ATOM 1007 O O . ALA A 1 131 ? -17.75 -2.262 -9.367 1 93.75 131 ALA A O 1
ATOM 1008 N N . ASP A 1 132 ? -17.578 -1.435 -7.297 1 94.62 132 ASP A N 1
ATOM 1009 C CA . ASP A 1 132 ? -16.656 -0.36 -7.684 1 94.62 132 ASP A CA 1
ATOM 1010 C C . ASP A 1 132 ? -15.352 -0.921 -8.227 1 94.62 132 ASP A C 1
ATOM 1012 O O . ASP A 1 132 ? -14.781 -0.38 -9.18 1 94.62 132 ASP A O 1
ATOM 1016 N N . ILE A 1 133 ? -14.891 -1.966 -7.586 1 96.38 133 ILE A N 1
ATOM 1017 C CA . ILE A 1 133 ? -13.648 -2.607 -8.016 1 96.38 133 ILE A CA 1
ATOM 1018 C C . ILE A 1 133 ? -13.812 -3.152 -9.43 1 96.38 133 ILE A C 1
ATOM 1020 O O . ILE A 1 133 ? -12.961 -2.928 -10.289 1 96.38 133 ILE A O 1
ATOM 1024 N N . LYS A 1 134 ? -14.906 -3.838 -9.68 1 96.44 134 LYS A N 1
ATOM 1025 C CA . LYS A 1 134 ? -15.172 -4.414 -10.992 1 96.44 134 LYS A CA 1
ATOM 1026 C C . LYS A 1 134 ? -15.266 -3.33 -12.062 1 96.44 134 LYS A C 1
ATOM 1028 O O . LYS A 1 134 ? -14.695 -3.473 -13.148 1 96.44 134 LYS A O 1
ATOM 1033 N N . VAL A 1 135 ? -15.914 -2.264 -11.734 1 96.69 135 VAL A N 1
ATOM 1034 C CA . VAL A 1 135 ? -16.078 -1.167 -12.68 1 96.69 135 VAL A CA 1
ATOM 1035 C C . VAL A 1 135 ? -14.727 -0.565 -13.023 1 96.69 135 VAL A C 1
ATOM 1037 O O . VAL A 1 135 ? -14.406 -0.35 -14.195 1 96.69 135 VAL A O 1
ATOM 1040 N N . ARG A 1 136 ? -13.93 -0.308 -12.023 1 96.69 136 ARG A N 1
ATOM 1041 C CA . ARG A 1 136 ? -12.617 0.298 -12.227 1 96.69 136 ARG A CA 1
ATOM 1042 C C . ARG A 1 136 ? -11.734 -0.594 -13.094 1 96.69 136 ARG A C 1
ATOM 1044 O O . ARG A 1 136 ? -11.078 -0.114 -14.023 1 96.69 136 ARG A O 1
ATOM 1051 N N . LEU A 1 137 ? -11.711 -1.869 -12.805 1 98.12 137 LEU A N 1
ATOM 1052 C CA . LEU A 1 137 ? -10.898 -2.807 -13.57 1 98.12 137 LEU A CA 1
ATOM 1053 C C . LEU A 1 137 ? -11.406 -2.918 -15.008 1 98.12 137 LEU A C 1
ATOM 1055 O O . LEU A 1 137 ? -10.617 -2.889 -15.953 1 98.12 137 LEU A O 1
ATOM 1059 N N . ALA A 1 138 ? -12.711 -3.053 -15.133 1 98.06 138 ALA A N 1
ATOM 1060 C CA . ALA A 1 138 ? -13.289 -3.193 -16.469 1 98.06 138 ALA A CA 1
ATOM 1061 C C . ALA A 1 138 ? -12.992 -1.971 -17.328 1 98.06 138 ALA A C 1
ATOM 1063 O O . ALA A 1 138 ? -12.641 -2.104 -18.5 1 98.06 138 ALA A O 1
ATOM 1064 N N . GLU A 1 139 ? -13.148 -0.792 -16.734 1 97.12 139 GLU A N 1
ATOM 1065 C CA . GLU A 1 139 ? -12.867 0.444 -17.453 1 97.12 139 GLU A CA 1
ATOM 1066 C C . GLU A 1 139 ? -11.398 0.504 -17.891 1 97.12 139 GLU A C 1
ATOM 1068 O O . GLU A 1 139 ? -11.094 0.923 -19 1 97.12 139 GLU A O 1
ATOM 1073 N N . THR A 1 140 ? -10.5 0.104 -17.047 1 97.44 140 THR A N 1
ATOM 1074 C CA . THR A 1 140 ? -9.07 0.146 -17.328 1 97.44 140 THR A CA 1
ATOM 1075 C C . THR A 1 140 ? -8.703 -0.846 -18.422 1 97.44 140 THR A C 1
ATOM 1077 O O . THR A 1 140 ? -7.891 -0.537 -19.297 1 97.44 140 THR A O 1
ATOM 1080 N N . LEU A 1 141 ? -9.359 -1.993 -18.422 1 98.38 141 LEU A N 1
ATOM 1081 C CA . LEU A 1 141 ? -8.945 -3.119 -19.25 1 98.38 141 LEU A CA 1
ATOM 1082 C C . LEU A 1 141 ? -9.742 -3.154 -20.562 1 98.38 141 LEU A C 1
ATOM 1084 O O . LEU A 1 141 ? -9.508 -4.016 -21.406 1 98.38 141 LEU A O 1
ATOM 1088 N N . LYS A 1 142 ? -10.664 -2.271 -20.688 1 96.44 142 LYS A N 1
ATOM 1089 C CA . LYS A 1 142 ? -11.578 -2.27 -21.828 1 96.44 142 LYS A CA 1
ATOM 1090 C C . LYS A 1 142 ? -10.82 -2.301 -23.156 1 96.44 142 LYS A C 1
ATOM 1092 O O . LYS A 1 142 ? -11.195 -3.025 -24.078 1 96.44 142 LYS A O 1
ATOM 1097 N N . ASP A 1 143 ? -9.695 -1.593 -23.328 1 94.94 143 ASP A N 1
ATOM 1098 C CA . ASP A 1 143 ? -9.031 -1.497 -24.625 1 94.94 143 ASP A CA 1
ATOM 1099 C C . ASP A 1 143 ? -7.551 -1.846 -24.516 1 94.94 143 ASP A C 1
ATOM 1101 O O . ASP A 1 143 ? -6.746 -1.456 -25.359 1 94.94 143 ASP A O 1
ATOM 1105 N N . ARG A 1 144 ? -7.242 -2.559 -23.5 1 97.25 144 ARG A N 1
ATOM 1106 C CA . ARG A 1 144 ? -5.848 -2.945 -23.328 1 97.25 144 ARG A CA 1
ATOM 1107 C C . ARG A 1 144 ? -5.738 -4.285 -22.594 1 97.25 144 ARG A C 1
ATOM 1109 O O . ARG A 1 144 ? -6.59 -4.625 -21.781 1 97.25 144 ARG A O 1
ATOM 1116 N N . PRO A 1 145 ? -4.734 -4.984 -22.875 1 98.19 145 PRO A N 1
ATOM 1117 C CA . PRO A 1 145 ? -4.625 -6.348 -22.344 1 98.19 145 PRO A CA 1
ATOM 1118 C C . PRO A 1 145 ? -4.199 -6.379 -20.875 1 98.19 145 PRO A C 1
ATOM 1120 O O . PRO A 1 145 ? -4.441 -7.367 -20.172 1 98.19 145 PRO A O 1
ATOM 1123 N N . PHE A 1 146 ? -3.543 -5.258 -20.422 1 98.69 146 PHE A N 1
ATOM 1124 C CA . PHE A 1 146 ? -3.045 -5.246 -19.047 1 98.69 146 PHE A CA 1
ATOM 1125 C C . PHE A 1 146 ? -3.297 -3.893 -18.391 1 98.69 146 PHE A C 1
ATOM 1127 O O . PHE A 1 146 ? -3.701 -2.938 -19.062 1 98.69 146 PHE A O 1
ATOM 1134 N N . LEU A 1 147 ? -3.088 -3.773 -17.125 1 98.56 147 LEU A N 1
ATOM 1135 C CA . LEU A 1 147 ? -3.471 -2.625 -16.312 1 98.56 147 LEU A CA 1
ATOM 1136 C C . LEU A 1 147 ? -2.74 -1.367 -16.766 1 98.56 147 LEU A C 1
ATOM 1138 O O . LEU A 1 147 ? -3.287 -0.264 -16.688 1 98.56 147 LEU A O 1
ATOM 1142 N N . LEU A 1 148 ? -1.474 -1.53 -17.234 1 97.81 148 LEU A N 1
ATOM 1143 C CA . LEU A 1 148 ? -0.688 -0.367 -17.625 1 97.81 148 LEU A CA 1
ATOM 1144 C C . LEU A 1 148 ? -0.514 -0.317 -19.141 1 97.81 148 LEU A C 1
ATOM 1146 O O . LEU A 1 148 ? 0.397 0.345 -19.641 1 97.81 148 LEU A O 1
ATOM 1150 N N . GLY A 1 149 ? -1.365 -1.04 -19.875 1 97.19 149 GLY A N 1
ATOM 1151 C CA . GLY A 1 149 ? -1.301 -1.001 -21.328 1 97.19 149 GLY A CA 1
ATOM 1152 C C . GLY A 1 149 ? -1.011 -2.355 -21.938 1 97.19 149 GLY A C 1
ATOM 1153 O O . GLY A 1 149 ? -1.687 -3.34 -21.641 1 97.19 149 GLY A O 1
ATOM 1154 N N . ASP A 1 150 ? 0.088 -2.369 -22.688 1 96.94 150 ASP A N 1
ATOM 1155 C CA . ASP A 1 150 ? 0.319 -3.527 -23.547 1 96.94 150 ASP A CA 1
ATOM 1156 C C . ASP A 1 150 ? 1.23 -4.547 -22.859 1 96.94 150 ASP A C 1
ATOM 1158 O O . ASP A 1 150 ? 1.383 -5.672 -23.344 1 96.94 150 ASP A O 1
ATOM 1162 N N . HIS A 1 151 ? 1.691 -4.16 -21.766 1 95.5 151 HIS A N 1
ATOM 1163 C CA . HIS A 1 151 ? 2.686 -5.043 -21.172 1 95.5 151 HIS A CA 1
ATOM 1164 C C . HIS A 1 151 ? 2.254 -5.488 -19.766 1 95.5 151 HIS A C 1
ATOM 1166 O O . HIS A 1 151 ? 1.688 -4.703 -19.016 1 95.5 151 HIS A O 1
ATOM 1172 N N . PHE A 1 152 ? 2.496 -6.793 -19.531 1 98.06 152 PHE A N 1
ATOM 1173 C CA . PHE A 1 152 ? 2.285 -7.379 -18.203 1 98.06 152 PHE A CA 1
ATOM 1174 C C . PHE A 1 152 ? 3.268 -6.801 -17.188 1 98.06 152 PHE A C 1
ATOM 1176 O O . PHE A 1 152 ? 4.461 -6.676 -17.484 1 98.06 152 PHE A O 1
ATOM 1183 N N . SER A 1 153 ? 2.791 -6.375 -16.062 1 98.5 153 SER A N 1
ATOM 1184 C CA . SER A 1 153 ? 3.639 -5.859 -14.992 1 98.5 153 SER A CA 1
ATOM 1185 C C . SER A 1 153 ? 3.332 -6.543 -13.664 1 98.5 153 SER A C 1
ATOM 1187 O O . SER A 1 153 ? 2.412 -7.359 -13.578 1 98.5 153 SER A O 1
ATOM 1189 N N . ALA A 1 154 ? 4.102 -6.184 -12.641 1 98.5 154 ALA A N 1
ATOM 1190 C CA . ALA A 1 154 ? 3.893 -6.715 -11.297 1 98.5 154 ALA A CA 1
ATOM 1191 C C . ALA A 1 154 ? 2.529 -6.305 -10.75 1 98.5 154 ALA A C 1
ATOM 1193 O O . ALA A 1 154 ? 1.977 -6.977 -9.875 1 98.5 154 ALA A O 1
ATOM 1194 N N . ALA A 1 155 ? 1.97 -5.215 -11.266 1 98.75 155 ALA A N 1
ATOM 1195 C CA . ALA A 1 155 ? 0.622 -4.812 -10.867 1 98.75 155 ALA A CA 1
ATOM 1196 C C . ALA A 1 155 ? -0.41 -5.848 -11.312 1 98.75 155 ALA A C 1
ATOM 1198 O O . ALA A 1 155 ? -1.324 -6.184 -10.555 1 98.75 155 ALA A O 1
ATOM 1199 N N . ASP A 1 156 ? -0.27 -6.332 -12.539 1 98.81 156 ASP A N 1
ATOM 1200 C CA . ASP A 1 156 ? -1.166 -7.375 -13.031 1 98.81 156 ASP A CA 1
ATOM 1201 C C . ASP A 1 156 ? -1.052 -8.641 -12.188 1 98.81 156 ASP A C 1
ATOM 1203 O O . ASP A 1 156 ? -2.062 -9.258 -11.836 1 98.81 156 ASP A O 1
ATOM 1207 N N . LEU A 1 157 ? 0.166 -8.984 -11.914 1 98.56 157 LEU A N 1
ATOM 1208 C CA . LEU A 1 157 ? 0.435 -10.164 -11.086 1 98.56 157 LEU A CA 1
ATOM 1209 C C . LEU A 1 157 ? -0.302 -10.07 -9.758 1 98.56 157 LEU A C 1
ATOM 1211 O O . LEU A 1 157 ? -0.924 -11.047 -9.32 1 98.56 157 LEU A O 1
ATOM 1215 N N . LEU A 1 158 ? -0.261 -8.961 -9.117 1 98.62 158 LEU A N 1
ATOM 1216 C CA . LEU A 1 158 ? -0.863 -8.766 -7.805 1 98.62 158 LEU A CA 1
ATOM 1217 C C . LEU A 1 158 ? -2.385 -8.742 -7.906 1 98.62 158 LEU A C 1
ATOM 1219 O O . LEU A 1 158 ? -3.07 -9.453 -7.168 1 98.62 158 LEU A O 1
ATOM 1223 N N . LEU A 1 159 ? -2.93 -8.016 -8.859 1 98.56 159 LEU A N 1
ATOM 1224 C CA . LEU A 1 159 ? -4.352 -7.691 -8.852 1 98.56 159 LEU A CA 1
ATOM 1225 C C . LEU A 1 159 ? -5.176 -8.844 -9.406 1 98.56 159 LEU A C 1
ATOM 1227 O O . LEU A 1 159 ? -6.375 -8.945 -9.133 1 98.56 159 LEU A O 1
ATOM 1231 N N . HIS A 1 160 ? -4.609 -9.688 -10.203 1 98 160 HIS A N 1
ATOM 1232 C CA . HIS A 1 160 ? -5.402 -10.805 -10.703 1 98 160 HIS A CA 1
ATOM 1233 C C . HIS A 1 160 ? -5.5 -11.922 -9.672 1 98 160 HIS A C 1
ATOM 1235 O O . HIS A 1 160 ? -6.375 -12.789 -9.766 1 98 160 HIS A O 1
ATOM 1241 N N . SER A 1 161 ? -4.609 -11.93 -8.734 1 95.81 161 SER A N 1
ATOM 1242 C CA . SER A 1 161 ? -4.367 -13.086 -7.875 1 95.81 161 SER A CA 1
ATOM 1243 C C . SER A 1 161 ? -5.609 -13.438 -7.062 1 95.81 161 SER A C 1
ATOM 1245 O O . SER A 1 161 ? -5.93 -14.617 -6.891 1 95.81 161 SER A O 1
ATOM 1247 N N . PRO A 1 162 ? -6.355 -12.43 -6.504 1 93.88 162 PRO A N 1
ATOM 1248 C CA . PRO A 1 162 ? -7.551 -12.852 -5.766 1 93.88 162 PRO A CA 1
ATOM 1249 C C . PRO A 1 162 ? -8.562 -13.578 -6.648 1 93.88 162 PRO A C 1
ATOM 1251 O O . PRO A 1 162 ? -9.266 -14.477 -6.176 1 93.88 162 PRO A O 1
ATOM 1254 N N . TYR A 1 163 ? -8.602 -13.227 -7.875 1 93.44 163 TYR A N 1
ATOM 1255 C CA . TYR A 1 163 ? -9.562 -13.844 -8.789 1 93.44 163 TYR A CA 1
ATOM 1256 C C . TYR A 1 163 ? -9.102 -15.234 -9.195 1 93.44 163 TYR A C 1
ATOM 1258 O O . TYR A 1 163 ? -9.922 -16.094 -9.547 1 93.44 163 TYR A O 1
ATOM 1266 N N . ALA A 1 164 ? -7.84 -15.445 -9.156 1 86.38 164 ALA A N 1
ATOM 1267 C CA . ALA A 1 164 ? -7.324 -16.781 -9.398 1 86.38 164 ALA A CA 1
ATOM 1268 C C . ALA A 1 164 ? -7.695 -17.734 -8.266 1 86.38 164 ALA A C 1
ATOM 1270 O O . ALA A 1 164 ? -7.926 -18.922 -8.484 1 86.38 164 ALA A O 1
ATOM 1271 N N . TRP A 1 165 ? -7.895 -17.234 -7.066 1 82.06 165 TRP A N 1
ATOM 1272 C CA . TRP A 1 165 ? -8.172 -18.031 -5.871 1 82.06 165 TRP A CA 1
ATOM 1273 C C . TRP A 1 165 ? -9.68 -18.141 -5.637 1 82.06 165 TRP A C 1
ATOM 1275 O O . TRP A 1 165 ? -10.195 -19.234 -5.367 1 82.06 165 TRP A O 1
ATOM 1285 N N . PHE A 1 166 ? -10.367 -16.969 -5.734 1 84.19 166 PHE A N 1
ATOM 1286 C CA . PHE A 1 166 ? -11.766 -16.906 -5.352 1 84.19 166 PHE A CA 1
ATOM 1287 C C . PHE A 1 166 ? -12.672 -17.141 -6.555 1 84.19 166 PHE A C 1
ATOM 1289 O O . PHE A 1 166 ? -13.875 -17.375 -6.402 1 84.19 166 PHE A O 1
ATOM 1296 N N . GLY A 1 167 ? -12 -17.125 -7.703 1 89.56 167 GLY A N 1
ATOM 1297 C CA . GLY A 1 167 ? -12.781 -17.266 -8.922 1 89.56 167 GLY A CA 1
ATOM 1298 C C . GLY A 1 167 ? -13 -15.945 -9.641 1 89.56 167 GLY A C 1
ATOM 1299 O O . GLY A 1 167 ? -12.875 -14.875 -9.039 1 89.56 167 GLY A O 1
ATOM 1300 N N . LYS A 1 168 ? -13.312 -16.047 -10.891 1 94.12 168 LYS A N 1
ATOM 1301 C CA . LYS A 1 168 ? -13.547 -14.891 -11.75 1 94.12 168 LYS A CA 1
ATOM 1302 C C . LYS A 1 168 ? -14.859 -14.195 -11.398 1 94.12 168 LYS A C 1
ATOM 1304 O O . LYS A 1 168 ? -15.805 -14.844 -10.945 1 94.12 168 LYS A O 1
ATOM 1309 N N . PRO A 1 169 ? -14.961 -12.891 -11.617 1 93.31 169 PRO A N 1
ATOM 1310 C CA . PRO A 1 169 ? -16.141 -12.133 -11.172 1 93.31 169 PRO A CA 1
ATOM 1311 C C . PRO A 1 169 ? -17.297 -12.211 -12.164 1 93.31 169 PRO A C 1
ATOM 1313 O O . PRO A 1 169 ? -18.375 -11.68 -11.898 1 93.31 169 PRO A O 1
ATOM 1316 N N . GLY A 1 170 ? -17.141 -12.789 -13.32 1 94.25 170 GLY A N 1
ATOM 1317 C CA . GLY A 1 170 ? -18.219 -12.914 -14.297 1 94.25 170 GLY A CA 1
ATOM 1318 C C . GLY A 1 170 ? -18.328 -11.711 -15.211 1 94.25 170 GLY A C 1
ATOM 1319 O O . GLY A 1 170 ? -19.344 -11.531 -15.891 1 94.25 170 GLY A O 1
ATOM 1320 N N . GLU A 1 171 ? -17.422 -10.766 -15.227 1 96.31 171 GLU A N 1
ATOM 1321 C CA . GLU A 1 171 ? -17.281 -9.664 -16.172 1 96.31 171 GLU A CA 1
ATOM 1322 C C . GLU A 1 171 ? -16.297 -10.016 -17.281 1 96.31 171 GLU A C 1
ATOM 1324 O O . GLU A 1 171 ? -15.102 -10.172 -17.047 1 96.31 171 GLU A O 1
ATOM 1329 N N . PRO A 1 172 ? -16.719 -10.133 -18.5 1 96.88 172 PRO A N 1
ATOM 1330 C CA . PRO A 1 172 ? -15.922 -10.719 -19.578 1 96.88 172 PRO A CA 1
ATOM 1331 C C . PRO A 1 172 ? -14.547 -10.062 -19.703 1 96.88 172 PRO A C 1
ATOM 1333 O O . PRO A 1 172 ? -13.547 -10.758 -19.891 1 96.88 172 PRO A O 1
ATOM 1336 N N . THR A 1 173 ? -14.508 -8.75 -19.641 1 97.94 173 THR A N 1
ATOM 1337 C CA . THR A 1 173 ? -13.25 -8.031 -19.781 1 97.94 173 THR A CA 1
ATOM 1338 C C . THR A 1 173 ? -12.266 -8.438 -18.688 1 97.94 173 THR A C 1
ATOM 1340 O O . THR A 1 173 ? -11.086 -8.672 -18.969 1 97.94 173 THR A O 1
ATOM 1343 N N . ILE A 1 174 ? -12.758 -8.562 -17.516 1 98.19 174 ILE A N 1
ATOM 1344 C CA . ILE A 1 174 ? -11.914 -8.945 -16.391 1 98.19 174 ILE A CA 1
ATOM 1345 C C . ILE A 1 174 ? -11.57 -10.43 -16.484 1 98.19 174 ILE A C 1
ATOM 1347 O O . ILE A 1 174 ? -10.422 -10.828 -16.25 1 98.19 174 ILE A O 1
ATOM 1351 N N . ASP A 1 175 ? -12.586 -11.234 -16.844 1 97.81 175 ASP A N 1
ATOM 1352 C CA . ASP A 1 175 ? -12.375 -12.672 -16.953 1 97.81 175 ASP A CA 1
ATOM 1353 C C . ASP A 1 175 ? -11.266 -12.992 -17.953 1 97.81 175 ASP A C 1
ATOM 1355 O O . ASP A 1 175 ? -10.398 -13.828 -17.672 1 97.81 175 ASP A O 1
ATOM 1359 N N . THR A 1 176 ? -11.297 -12.32 -19.078 1 97.81 176 THR A N 1
ATOM 1360 C CA . THR A 1 176 ? -10.289 -12.531 -20.109 1 97.81 176 THR A CA 1
ATOM 1361 C C . THR A 1 176 ? -8.906 -12.117 -19.609 1 97.81 176 THR A C 1
ATOM 1363 O O . THR A 1 176 ? -7.914 -12.797 -19.875 1 97.81 176 THR A O 1
ATOM 1366 N N . TRP A 1 177 ? -8.859 -11.016 -18.875 1 98.56 177 TRP A N 1
ATOM 1367 C CA . TRP A 1 177 ? -7.617 -10.539 -18.281 1 98.56 177 TRP A CA 1
ATOM 1368 C C . TRP A 1 177 ? -7.09 -11.531 -17.25 1 98.56 177 TRP A C 1
ATOM 1370 O O . TRP A 1 177 ? -5.895 -11.836 -17.234 1 98.56 177 TRP A O 1
ATOM 1380 N N . VAL A 1 178 ? -7.984 -12.094 -16.422 1 98 178 VAL A N 1
ATOM 1381 C CA . VAL A 1 178 ? -7.594 -13.078 -15.422 1 98 178 VAL A CA 1
ATOM 1382 C C . VAL A 1 178 ? -7.051 -14.328 -16.109 1 98 178 VAL A C 1
ATOM 1384 O O . VAL A 1 178 ? -6.027 -14.875 -15.688 1 98 178 VAL A O 1
ATOM 1387 N N . ASP A 1 179 ? -7.695 -14.766 -17.156 1 97.5 179 ASP A N 1
ATOM 1388 C CA . ASP A 1 179 ? -7.227 -15.93 -17.906 1 97.5 179 ASP A CA 1
ATOM 1389 C C . ASP A 1 179 ? -5.832 -15.688 -18.469 1 97.5 179 ASP A C 1
ATOM 1391 O O . ASP A 1 179 ? -4.961 -16.562 -18.391 1 97.5 179 ASP A O 1
ATOM 1395 N N . ARG A 1 180 ? -5.617 -14.539 -19.062 1 97.62 180 ARG A N 1
ATOM 1396 C CA . ARG A 1 180 ? -4.328 -14.172 -19.641 1 97.62 180 ARG A CA 1
ATOM 1397 C C . ARG A 1 180 ? -3.232 -14.188 -18.578 1 97.62 180 ARG A C 1
ATOM 1399 O O . ARG A 1 180 ? -2.133 -14.695 -18.828 1 97.62 180 ARG A O 1
ATOM 1406 N N . CYS A 1 181 ? -3.531 -13.664 -17.422 1 98 181 CYS A N 1
ATOM 1407 C CA . CYS A 1 181 ? -2.562 -13.594 -16.328 1 98 181 CYS A CA 1
ATOM 1408 C C . CYS A 1 181 ? -2.291 -14.977 -15.758 1 98 181 CYS A C 1
ATOM 1410 O O . CYS A 1 181 ? -1.149 -15.305 -15.422 1 98 181 CYS A O 1
ATOM 1412 N N . THR A 1 182 ? -3.375 -15.812 -15.641 1 96.62 182 THR A N 1
ATOM 1413 C CA . THR A 1 182 ? -3.252 -17.141 -15.047 1 96.62 182 THR A CA 1
ATOM 1414 C C . THR A 1 182 ? -2.475 -18.078 -15.969 1 96.62 182 THR A C 1
ATOM 1416 O O . THR A 1 182 ? -1.875 -19.047 -15.516 1 96.62 182 THR A O 1
ATOM 1419 N N . ASP A 1 183 ? -2.434 -17.766 -17.234 1 96.12 183 ASP A N 1
ATOM 1420 C CA . ASP A 1 183 ? -1.78 -18.609 -18.219 1 96.12 183 ASP A CA 1
ATOM 1421 C C . ASP A 1 183 ? -0.293 -18.281 -18.328 1 96.12 183 ASP A C 1
ATOM 1423 O O . ASP A 1 183 ? 0.442 -18.938 -19.062 1 96.12 183 ASP A O 1
ATOM 1427 N N . ARG A 1 184 ? 0.154 -17.312 -17.656 1 96.94 184 ARG A N 1
ATOM 1428 C CA . ARG A 1 184 ? 1.564 -16.938 -17.688 1 96.94 184 ARG A CA 1
ATOM 1429 C C . ARG A 1 184 ? 2.428 -18 -17.031 1 96.94 184 ARG A C 1
ATOM 1431 O O . ARG A 1 184 ? 1.971 -18.703 -16.125 1 96.94 184 ARG A O 1
ATOM 1438 N N . PRO A 1 185 ? 3.699 -18.047 -17.422 1 97.62 185 PRO A N 1
ATOM 1439 C CA . PRO A 1 185 ? 4.602 -19.062 -16.859 1 97.62 185 PRO A CA 1
ATOM 1440 C C . PRO A 1 185 ? 4.695 -18.984 -15.336 1 97.62 185 PRO A C 1
ATOM 1442 O O . PRO A 1 185 ? 4.746 -20.016 -14.664 1 97.62 185 PRO A O 1
ATOM 1445 N N . GLY A 1 186 ? 4.715 -17.828 -14.781 1 98.31 186 GLY A N 1
ATOM 1446 C CA . GLY A 1 186 ? 4.805 -17.672 -13.344 1 98.31 186 GLY A CA 1
ATOM 1447 C C . GLY A 1 186 ? 3.631 -18.281 -12.602 1 98.31 186 GLY A C 1
ATOM 1448 O O . GLY A 1 186 ? 3.818 -19.016 -11.633 1 98.31 186 GLY A O 1
ATOM 1449 N N . ALA A 1 187 ? 2.473 -18.031 -13.07 1 97.56 187 ALA A N 1
ATOM 1450 C CA . ALA A 1 187 ? 1.27 -18.547 -12.422 1 97.56 187 ALA A CA 1
ATOM 1451 C C . ALA A 1 187 ? 1.218 -20.062 -12.492 1 97.56 187 ALA A C 1
ATOM 1453 O O . ALA A 1 187 ? 0.894 -20.734 -11.508 1 97.56 187 ALA A O 1
ATOM 1454 N N . ARG A 1 188 ? 1.55 -20.625 -13.617 1 96.94 188 ARG A N 1
ATOM 1455 C CA . ARG A 1 188 ? 1.569 -22.078 -13.797 1 96.94 188 ARG A CA 1
ATOM 1456 C C . ARG A 1 188 ? 2.605 -22.719 -12.883 1 96.94 188 ARG A C 1
ATOM 1458 O O . ARG A 1 188 ? 2.32 -23.719 -12.219 1 96.94 188 ARG A O 1
ATOM 1465 N N . PHE A 1 189 ? 3.748 -22.125 -12.883 1 98.25 189 PHE A N 1
ATOM 1466 C CA . PHE A 1 189 ? 4.82 -22.641 -12.039 1 98.25 189 PHE A CA 1
ATOM 1467 C C . PHE A 1 189 ? 4.406 -22.641 -10.578 1 98.25 189 PHE A C 1
ATOM 1469 O O . PHE A 1 189 ? 4.625 -23.609 -9.859 1 98.25 189 PHE A O 1
ATOM 1476 N N . ALA A 1 190 ? 3.818 -21.547 -10.086 1 98.19 190 ALA A N 1
ATOM 1477 C CA . ALA A 1 190 ? 3.439 -21.406 -8.688 1 98.19 190 ALA A CA 1
ATOM 1478 C C . ALA A 1 190 ? 2.383 -22.438 -8.297 1 98.19 190 ALA A C 1
ATOM 1480 O O . ALA A 1 190 ? 2.408 -22.969 -7.184 1 98.19 190 ALA A O 1
ATOM 1481 N N . ALA A 1 191 ? 1.448 -22.656 -9.195 1 95.56 191 ALA A N 1
ATOM 1482 C CA . ALA A 1 191 ?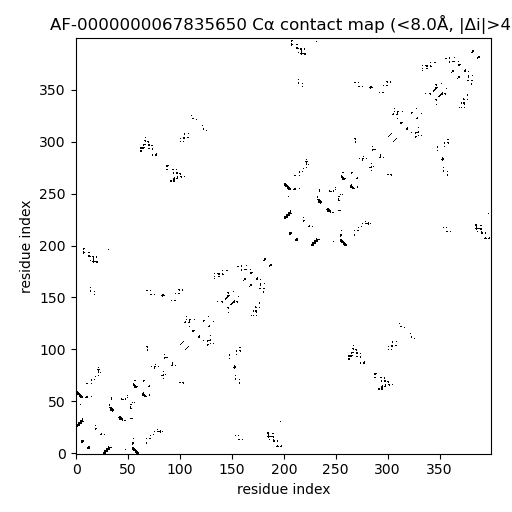 0.427 -23.672 -8.93 1 95.56 191 ALA A CA 1
ATOM 1483 C C . ALA A 1 191 ? 1.053 -25.047 -8.758 1 95.56 191 ALA A C 1
ATOM 1485 O O . ALA A 1 191 ? 0.691 -25.797 -7.84 1 95.56 191 ALA A O 1
ATOM 1486 N N . GLU A 1 192 ? 1.978 -25.391 -9.609 1 97.06 192 GLU A N 1
ATOM 1487 C CA . GLU A 1 192 ? 2.676 -26.672 -9.516 1 97.06 192 GLU A CA 1
ATOM 1488 C C . GLU A 1 192 ? 3.537 -26.734 -8.258 1 97.06 192 GLU A C 1
ATOM 1490 O O . GLU A 1 192 ? 3.596 -27.781 -7.602 1 97.06 192 GLU A O 1
ATOM 1495 N N . PHE A 1 193 ? 4.207 -25.641 -8.008 1 97.94 193 PHE A N 1
ATOM 1496 C CA . PHE A 1 193 ? 5.039 -25.562 -6.812 1 97.94 193 PHE A CA 1
ATOM 1497 C C . PHE A 1 193 ? 4.211 -25.844 -5.562 1 97.94 193 PHE A C 1
ATOM 1499 O O . PHE A 1 193 ? 4.609 -26.656 -4.723 1 97.94 193 PHE A O 1
ATOM 1506 N N . ASP A 1 194 ? 3.076 -25.156 -5.445 1 97 194 ASP A N 1
ATOM 1507 C CA . ASP A 1 194 ? 2.205 -25.344 -4.293 1 97 194 ASP A CA 1
ATOM 1508 C C . ASP A 1 194 ? 1.696 -26.781 -4.215 1 97 194 ASP A C 1
ATOM 1510 O O . ASP A 1 194 ? 1.598 -27.359 -3.125 1 97 194 ASP A O 1
ATOM 1514 N N . ALA A 1 195 ? 1.318 -27.344 -5.406 1 95.5 195 ALA A N 1
ATOM 1515 C CA . ALA A 1 195 ? 0.822 -28.719 -5.441 1 95.5 195 ALA A CA 1
ATOM 1516 C C . ALA A 1 195 ? 1.875 -29.688 -4.918 1 95.5 195 ALA A C 1
ATOM 1518 O O . ALA A 1 195 ? 1.544 -30.672 -4.246 1 95.5 195 ALA A O 1
ATOM 1519 N N . ARG A 1 196 ? 3.119 -29.344 -5.234 1 95.5 196 ARG A N 1
ATOM 1520 C CA . ARG A 1 196 ? 4.215 -30.219 -4.836 1 95.5 196 ARG A CA 1
ATOM 1521 C C . ARG A 1 196 ? 4.531 -30.062 -3.35 1 95.5 196 ARG A C 1
ATOM 1523 O O . ARG A 1 196 ? 5.023 -31 -2.713 1 95.5 196 ARG A O 1
ATOM 1530 N N . HIS A 1 197 ? 4.258 -28.891 -2.855 1 92.88 197 HIS A N 1
ATOM 1531 C CA . HIS A 1 197 ? 4.688 -28.594 -1.493 1 92.88 197 HIS A CA 1
ATOM 1532 C C . HIS A 1 197 ? 3.5 -28.578 -0.536 1 92.88 197 HIS A C 1
ATOM 1534 O O . HIS A 1 197 ? 3.676 -28.422 0.675 1 92.88 197 HIS A O 1
ATOM 1540 N N . ALA A 1 198 ? 2.264 -28.453 -1.244 1 77.94 198 ALA A N 1
ATOM 1541 C CA . ALA A 1 198 ? 1.055 -28.469 -0.426 1 77.94 198 ALA A CA 1
ATOM 1542 C C . ALA A 1 198 ? 0.962 -29.75 0.389 1 77.94 198 ALA A C 1
ATOM 1544 O O . ALA A 1 198 ? -0.034 -30 1.076 1 77.94 198 ALA A O 1
ATOM 1545 N N . ALA A 1 199 ? 1.802 -30.391 0.29 1 58.66 199 ALA A N 1
ATOM 1546 C CA . ALA A 1 199 ? 1.827 -31.781 0.772 1 58.66 199 ALA A CA 1
ATOM 1547 C C . ALA A 1 199 ? 0.899 -31.953 1.97 1 58.66 199 ALA A C 1
ATOM 1549 O O . ALA A 1 199 ? 0.518 -30.984 2.619 1 58.66 199 ALA A O 1
ATOM 1550 N N . ALA A 1 200 ? 1.529 -33 2.939 1 41.91 200 ALA A N 1
ATOM 1551 C CA . ALA A 1 200 ? 1.304 -34.188 3.768 1 41.91 200 ALA A CA 1
ATOM 1552 C C . ALA A 1 200 ? 0.538 -33.812 5.039 1 41.91 200 ALA A C 1
ATOM 1554 O O . ALA A 1 200 ? 0.697 -32.719 5.578 1 41.91 200 ALA A O 1
ATOM 1555 N N . MET B 1 1 ? 2.746 19.5 -15.625 1 91.69 1 MET B N 1
ATOM 1556 C CA . MET B 1 1 ? 2.275 20.188 -14.43 1 91.69 1 MET B CA 1
ATOM 1557 C C . MET B 1 1 ? 1.729 19.203 -13.406 1 91.69 1 MET B C 1
ATOM 1559 O O . MET B 1 1 ? 1.075 18.219 -13.773 1 91.69 1 MET B O 1
ATOM 1563 N N . ILE B 1 2 ? 2.033 19.375 -12.18 1 98.25 2 ILE B N 1
ATOM 1564 C CA . ILE B 1 2 ? 1.561 18.484 -11.117 1 98.25 2 ILE B CA 1
ATOM 1565 C C . ILE B 1 2 ? 0.469 19.188 -10.312 1 98.25 2 ILE B C 1
ATOM 1567 O O . ILE B 1 2 ? 0.647 20.328 -9.875 1 98.25 2 ILE B O 1
ATOM 1571 N N . THR B 1 3 ? -0.683 18.469 -10.18 1 98.81 3 THR B N 1
ATOM 1572 C CA . THR B 1 3 ? -1.789 19 -9.391 1 98.81 3 THR B CA 1
ATOM 1573 C C . THR B 1 3 ? -2.207 18.016 -8.312 1 98.81 3 THR B C 1
ATOM 1575 O O . THR B 1 3 ? -2.389 16.828 -8.586 1 98.81 3 THR B O 1
ATOM 1578 N N . LEU B 1 4 ? -2.293 18.5 -7.121 1 98.88 4 LEU B N 1
ATOM 1579 C CA . LEU B 1 4 ? -2.891 17.75 -6.02 1 98.88 4 LEU B CA 1
ATOM 1580 C C . LEU B 1 4 ? -4.328 18.203 -5.777 1 98.88 4 LEU B C 1
ATOM 1582 O O . LEU B 1 4 ? -4.582 19.375 -5.512 1 98.88 4 LEU B O 1
ATOM 1586 N N . PHE B 1 5 ? -5.277 17.312 -5.93 1 98.88 5 PHE B N 1
ATOM 1587 C CA . PHE B 1 5 ? -6.641 17.547 -5.477 1 98.88 5 PHE B CA 1
ATOM 1588 C C . PHE B 1 5 ? -6.785 17.219 -3.996 1 98.88 5 PHE B C 1
ATOM 1590 O O . PHE B 1 5 ? -6.555 16.094 -3.582 1 98.88 5 PHE B O 1
ATOM 1597 N N . HIS B 1 6 ? -7.133 18.25 -3.229 1 98.62 6 HIS B N 1
ATOM 1598 C CA . HIS B 1 6 ? -7.102 18.219 -1.77 1 98.62 6 HIS B CA 1
ATOM 1599 C C . HIS B 1 6 ? -8.398 18.75 -1.177 1 98.62 6 HIS B C 1
ATOM 1601 O O . HIS B 1 6 ? -8.953 19.734 -1.671 1 98.62 6 HIS B O 1
ATOM 1607 N N . ALA B 1 7 ? -8.922 18.078 -0.225 1 97.94 7 ALA B N 1
ATOM 1608 C CA . ALA B 1 7 ? -9.977 18.609 0.625 1 97.94 7 ALA B CA 1
ATOM 1609 C C . ALA B 1 7 ? -9.492 18.797 2.059 1 97.94 7 ALA B C 1
ATOM 1611 O O . ALA B 1 7 ? -9.031 17.844 2.691 1 97.94 7 ALA B O 1
ATOM 1612 N N . PRO B 1 8 ? -9.602 20 2.619 1 96.75 8 PRO B N 1
ATOM 1613 C CA . PRO B 1 8 ? -9.156 20.219 3.996 1 96.75 8 PRO B CA 1
ATOM 1614 C C . PRO B 1 8 ? -9.844 19.297 4.996 1 96.75 8 PRO B C 1
ATOM 1616 O O . PRO B 1 8 ? -11.008 18.938 4.812 1 96.75 8 PRO B O 1
ATOM 1619 N N . GLN B 1 9 ? -9.133 18.969 6.047 1 93.5 9 GLN B N 1
ATOM 1620 C CA . GLN B 1 9 ? -9.625 18.109 7.113 1 93.5 9 GLN B CA 1
ATOM 1621 C C . GLN B 1 9 ? -10 16.734 6.574 1 93.5 9 GLN B C 1
ATOM 1623 O O . GLN B 1 9 ? -11.102 16.234 6.84 1 93.5 9 GLN B O 1
ATOM 1628 N N . SER B 1 10 ? -9.188 16.203 5.762 1 94.5 10 SER B N 1
ATOM 1629 C CA . SER B 1 10 ? -9.25 14.844 5.227 1 94.5 10 SER B CA 1
ATOM 1630 C C . SER B 1 10 ? -7.879 14.172 5.246 1 94.5 10 SER B C 1
ATOM 1632 O O . SER B 1 10 ? -6.887 14.797 5.641 1 94.5 10 SER B O 1
ATOM 1634 N N . ARG B 1 11 ? -7.781 12.961 4.84 1 94.25 11 ARG B N 1
ATOM 1635 C CA . ARG B 1 11 ? -6.512 12.242 4.77 1 94.25 11 ARG B CA 1
ATOM 1636 C C . ARG B 1 11 ? -5.57 12.898 3.766 1 94.25 11 ARG B C 1
ATOM 1638 O O . ARG B 1 11 ? -4.359 12.672 3.799 1 94.25 11 ARG B O 1
ATOM 1645 N N . SER B 1 12 ? -6.148 13.703 2.943 1 97.44 12 SER B N 1
ATOM 1646 C CA . SER B 1 12 ? -5.344 14.406 1.944 1 97.44 12 SER B CA 1
ATOM 1647 C C . SER B 1 12 ? -4.414 15.422 2.596 1 97.44 12 SER B C 1
ATOM 1649 O O . SER B 1 12 ? -3.439 15.859 1.982 1 97.44 12 SER B O 1
ATOM 1651 N N . THR B 1 13 ? -4.691 15.82 3.863 1 97.88 13 THR B N 1
ATOM 1652 C CA . THR B 1 13 ? -3.9 16.812 4.582 1 97.88 13 THR B CA 1
ATOM 1653 C C . THR B 1 13 ? -2.451 16.359 4.715 1 97.88 13 THR B C 1
ATOM 1655 O O . THR B 1 13 ? -1.528 17.172 4.652 1 97.88 13 THR B O 1
ATOM 1658 N N . ARG B 1 14 ? -2.236 15.078 4.785 1 98.38 14 ARG B N 1
ATOM 1659 C CA . ARG B 1 14 ? -0.881 14.562 4.953 1 98.38 14 ARG B CA 1
ATOM 1660 C C . ARG B 1 14 ? -0.051 14.789 3.693 1 98.38 14 ARG B C 1
ATOM 1662 O O . ARG B 1 14 ? 1.174 14.906 3.764 1 98.38 14 ARG B O 1
ATOM 1669 N N . ILE B 1 15 ? -0.705 14.875 2.504 1 98.88 15 ILE B N 1
ATOM 1670 C CA . ILE B 1 15 ? 0.033 15.125 1.271 1 98.88 15 ILE B CA 1
ATOM 1671 C C . ILE B 1 15 ? 0.484 16.594 1.231 1 98.88 15 ILE B C 1
ATOM 1673 O O . ILE B 1 15 ? 1.573 16.891 0.742 1 98.88 15 ILE B O 1
ATOM 1677 N N . VAL B 1 16 ? -0.344 17.453 1.763 1 98.75 16 VAL B N 1
ATOM 1678 C CA . VAL B 1 16 ? 0.05 18.859 1.877 1 98.75 16 VAL B CA 1
ATOM 1679 C C . VAL B 1 16 ? 1.274 18.984 2.781 1 98.75 16 VAL B C 1
ATOM 1681 O O . VAL B 1 16 ? 2.227 19.688 2.455 1 98.75 16 VAL B O 1
ATOM 1684 N N . ALA B 1 17 ? 1.254 18.297 3.912 1 98.75 17 ALA B N 1
ATOM 1685 C CA . ALA B 1 17 ? 2.414 18.266 4.801 1 98.75 17 ALA B CA 1
ATOM 1686 C C . ALA B 1 17 ? 3.656 17.781 4.062 1 98.75 17 ALA B C 1
ATOM 1688 O O . ALA B 1 17 ? 4.738 18.344 4.211 1 98.75 17 ALA B O 1
ATOM 1689 N N . LEU B 1 18 ? 3.496 16.766 3.256 1 98.88 18 LEU B N 1
ATOM 1690 C CA . LEU B 1 18 ? 4.598 16.188 2.494 1 98.88 18 LEU B CA 1
ATOM 1691 C C . LEU B 1 18 ? 5.191 17.203 1.534 1 98.88 18 LEU B C 1
ATOM 1693 O O . LEU B 1 18 ? 6.414 17.328 1.433 1 98.88 18 LEU B O 1
ATOM 1697 N N . LEU B 1 19 ? 4.332 17.891 0.807 1 98.81 19 LEU B N 1
ATOM 1698 C CA . LEU B 1 19 ? 4.812 18.875 -0.159 1 98.81 19 LEU B CA 1
ATOM 1699 C C . LEU B 1 19 ? 5.699 19.922 0.518 1 98.81 19 LEU B C 1
ATOM 1701 O O . LEU B 1 19 ? 6.723 20.328 -0.039 1 98.81 19 LEU B O 1
ATOM 1705 N N . LYS B 1 20 ? 5.277 20.297 1.704 1 98.75 20 LYS B N 1
ATOM 1706 C CA . LYS B 1 20 ? 6.086 21.25 2.471 1 98.75 20 LYS B CA 1
ATOM 1707 C C . LYS B 1 20 ? 7.434 20.641 2.844 1 98.75 20 LYS B C 1
ATOM 1709 O O . LYS B 1 20 ? 8.477 21.266 2.625 1 98.75 20 LYS B O 1
ATOM 1714 N N . ASP B 1 21 ? 7.414 19.469 3.357 1 98.44 21 ASP B N 1
ATOM 1715 C CA . ASP B 1 21 ? 8.641 18.812 3.812 1 98.44 21 ASP B CA 1
ATOM 1716 C C . ASP B 1 21 ? 9.57 18.516 2.639 1 98.44 21 ASP B C 1
ATOM 1718 O O . ASP B 1 21 ? 10.789 18.453 2.807 1 98.44 21 ASP B O 1
ATOM 1722 N N . LEU B 1 22 ? 9.023 18.375 1.431 1 98.44 22 LEU B N 1
ATOM 1723 C CA . LEU B 1 22 ? 9.805 18.094 0.232 1 98.44 22 LEU B CA 1
ATOM 1724 C C . LEU B 1 22 ? 10.312 19.375 -0.406 1 98.44 22 LEU B C 1
ATOM 1726 O O . LEU B 1 22 ? 11.086 19.344 -1.364 1 98.44 22 LEU B O 1
ATOM 1730 N N . ASP B 1 23 ? 9.883 20.5 0.097 1 98.12 23 ASP B N 1
ATOM 1731 C CA . ASP B 1 23 ? 10.133 21.797 -0.536 1 98.12 23 ASP B CA 1
ATOM 1732 C C . ASP B 1 23 ? 9.602 21.812 -1.967 1 98.12 23 ASP B C 1
ATOM 1734 O O . ASP B 1 23 ? 10.312 22.219 -2.893 1 98.12 23 ASP B O 1
ATOM 1738 N N . ALA B 1 24 ? 8.344 21.328 -2.074 1 98.38 24 ALA B N 1
ATOM 1739 C CA . ALA B 1 24 ? 7.785 21.141 -3.41 1 98.38 24 ALA B CA 1
ATOM 1740 C C . ALA B 1 24 ? 6.496 21.953 -3.582 1 98.38 24 ALA B C 1
ATOM 1742 O O . ALA B 1 24 ? 5.746 21.734 -4.535 1 98.38 24 ALA B O 1
ATOM 1743 N N . LEU B 1 25 ? 6.23 22.922 -2.709 1 98.44 25 LEU B N 1
ATOM 1744 C CA . LEU B 1 25 ? 4.988 23.688 -2.734 1 98.44 25 LEU B CA 1
ATOM 1745 C C . LEU B 1 25 ? 4.906 24.547 -3.998 1 98.44 25 LEU B C 1
ATOM 1747 O O . LEU B 1 25 ? 3.812 24.797 -4.512 1 98.44 25 LEU B O 1
ATOM 1751 N N . ASP B 1 26 ? 6.047 24.906 -4.543 1 98.12 26 ASP B N 1
ATOM 1752 C CA . ASP B 1 26 ? 6.051 25.734 -5.746 1 98.12 26 ASP B CA 1
ATOM 1753 C C . ASP B 1 26 ? 5.941 24.859 -7 1 98.12 26 ASP B C 1
ATOM 1755 O O . ASP B 1 26 ? 5.633 25.359 -8.086 1 98.12 26 ASP B O 1
ATOM 1759 N N . ALA B 1 27 ? 6.207 23.609 -6.879 1 98.25 27 ALA B N 1
ATOM 1760 C CA . ALA B 1 27 ? 6.258 22.703 -8.031 1 98.25 27 ALA B CA 1
ATOM 1761 C C . ALA B 1 27 ? 4.93 21.984 -8.219 1 98.25 27 ALA B C 1
ATOM 1763 O O . ALA B 1 27 ? 4.68 21.406 -9.281 1 98.25 27 ALA B O 1
ATOM 1764 N N . VAL B 1 28 ? 4.055 22 -7.203 1 98.75 28 VAL B N 1
ATOM 1765 C CA . VAL B 1 28 ? 2.791 21.281 -7.23 1 98.75 28 VAL B CA 1
ATOM 1766 C C . VAL B 1 28 ? 1.632 22.234 -6.965 1 98.75 28 VAL B C 1
ATOM 1768 O O . VAL B 1 28 ? 1.591 22.891 -5.922 1 98.75 28 VAL B O 1
ATOM 1771 N N . ARG B 1 29 ? 0.744 22.297 -7.891 1 98.62 29 ARG B N 1
ATOM 1772 C CA . ARG B 1 29 ? -0.476 23.062 -7.68 1 98.62 29 ARG B CA 1
ATOM 1773 C C . ARG B 1 29 ? -1.446 22.312 -6.77 1 98.62 29 ARG B C 1
ATOM 1775 O O . ARG B 1 29 ? -1.723 21.141 -6.988 1 98.62 29 ARG B O 1
ATOM 1782 N N . ILE B 1 30 ? -1.96 22.953 -5.75 1 98.69 30 ILE B N 1
ATOM 1783 C CA . ILE B 1 30 ? -2.979 22.375 -4.887 1 98.69 30 ILE B CA 1
ATOM 1784 C C . ILE B 1 30 ? -4.355 22.922 -5.266 1 98.69 30 ILE B C 1
ATOM 1786 O O . ILE B 1 30 ? -4.598 24.125 -5.172 1 98.69 30 ILE B O 1
ATOM 1790 N N . GLU B 1 31 ? -5.168 22.078 -5.746 1 98.5 31 GLU B N 1
ATOM 1791 C CA . GLU B 1 31 ? -6.559 22.406 -6.039 1 98.5 31 GLU B CA 1
ATOM 1792 C C . GLU B 1 31 ? -7.484 21.953 -4.918 1 98.5 31 GLU B C 1
ATOM 1794 O O . GLU B 1 31 ? -7.68 20.75 -4.73 1 98.5 31 GLU B O 1
ATOM 1799 N N . THR B 1 32 ? -8.062 22.891 -4.164 1 98.06 32 THR B N 1
ATOM 1800 C CA . THR B 1 32 ? -8.977 22.531 -3.086 1 98.06 32 THR B CA 1
ATOM 1801 C C . THR B 1 32 ? -10.352 22.172 -3.641 1 98.06 32 THR B C 1
ATOM 1803 O O . THR B 1 32 ? -10.953 22.938 -4.395 1 98.06 32 THR B O 1
ATOM 1806 N N . VAL B 1 33 ? -10.836 20.969 -3.312 1 98.06 33 VAL B N 1
ATOM 1807 C CA . VAL B 1 33 ? -12.125 20.469 -3.791 1 98.06 33 VAL B CA 1
ATOM 1808 C C . VAL B 1 33 ? -12.961 19.984 -2.611 1 98.06 33 VAL B C 1
ATOM 1810 O O . VAL B 1 33 ? -12.453 19.828 -1.499 1 98.06 33 VAL B O 1
ATOM 1813 N N . THR B 1 34 ? -14.266 19.766 -2.848 1 96.62 34 THR 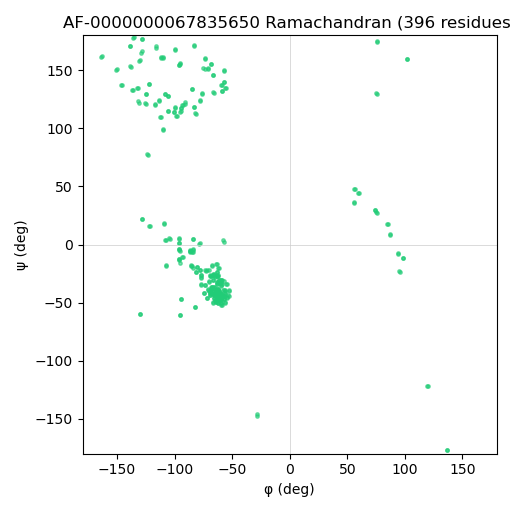B N 1
ATOM 1814 C CA . THR B 1 34 ? -15.148 19.203 -1.83 1 96.62 34 THR B CA 1
ATOM 1815 C C . THR B 1 34 ? -15.281 17.703 -1.992 1 96.62 34 THR B C 1
ATOM 1817 O O . THR B 1 34 ? -15.016 17.156 -3.068 1 96.62 34 THR B O 1
ATOM 1820 N N . ILE B 1 35 ? -15.602 17.047 -0.959 1 95.69 35 ILE B N 1
ATOM 1821 C CA . ILE B 1 35 ? -15.945 15.625 -0.936 1 95.69 35 ILE B CA 1
ATOM 1822 C C . ILE B 1 35 ? -17.141 15.398 -0.012 1 95.69 35 ILE B C 1
ATOM 1824 O O . ILE B 1 35 ? -17.391 16.203 0.89 1 95.69 35 ILE B O 1
ATOM 1828 N N . PRO B 1 36 ? -17.891 14.344 -0.292 1 92.38 36 PRO B N 1
ATOM 1829 C CA . PRO B 1 36 ? -18.906 14.016 0.699 1 92.38 36 PRO B CA 1
ATOM 1830 C C . PRO B 1 36 ? -18.328 13.719 2.078 1 92.38 36 PRO B C 1
ATOM 1832 O O . PRO B 1 36 ? -17.328 13.008 2.188 1 92.38 36 PRO B O 1
ATOM 1835 N N . ARG B 1 37 ? -18.984 14.242 3.098 1 89.38 37 ARG B N 1
ATOM 1836 C CA . ARG B 1 37 ? -18.5 14.055 4.465 1 89.38 37 ARG B CA 1
ATOM 1837 C C . ARG B 1 37 ? -19.438 13.133 5.246 1 89.38 37 ARG B C 1
ATOM 1839 O O . ARG B 1 37 ? -20.578 12.914 4.852 1 89.38 37 ARG B O 1
ATOM 1846 N N . MET B 1 38 ? -18.922 12.594 6.316 1 82.12 38 MET B N 1
ATOM 1847 C CA . MET B 1 38 ? -19.641 11.625 7.121 1 82.12 38 MET B CA 1
ATOM 1848 C C . MET B 1 38 ? -20.875 12.258 7.762 1 82.12 38 MET B C 1
ATOM 1850 O O . MET B 1 38 ? -21.875 11.578 8.016 1 82.12 38 MET B O 1
ATOM 1854 N N . ASP B 1 39 ? -20.812 13.539 7.988 1 84.44 39 ASP B N 1
ATOM 1855 C CA . ASP B 1 39 ? -21.922 14.219 8.641 1 84.44 39 ASP B CA 1
ATOM 1856 C C . ASP B 1 39 ? -23 14.609 7.629 1 84.44 39 ASP B C 1
ATOM 1858 O O . ASP B 1 39 ? -23.969 15.281 7.977 1 84.44 39 ASP B O 1
ATOM 1862 N N . GLY B 1 40 ? -22.75 14.164 6.395 1 86.56 40 GLY B N 1
ATOM 1863 C CA . GLY B 1 40 ? -23.734 14.422 5.363 1 86.56 40 GLY B CA 1
ATOM 1864 C C . GLY B 1 40 ? -23.453 15.68 4.57 1 86.56 40 GLY B C 1
ATOM 1865 O O . GLY B 1 40 ? -24.094 15.938 3.551 1 86.56 40 GLY B O 1
ATOM 1866 N N . SER B 1 41 ? -22.469 16.406 5.047 1 91.19 41 SER B N 1
ATOM 1867 C CA . SER B 1 41 ? -22.125 17.625 4.324 1 91.19 41 SER B CA 1
ATOM 1868 C C . SER B 1 41 ? -21.203 17.328 3.15 1 91.19 41 SER B C 1
ATOM 1870 O O . SER B 1 41 ? -20.797 16.172 2.949 1 91.19 41 SER B O 1
ATOM 1872 N N . GLY B 1 42 ? -20.984 18.344 2.328 1 92.69 42 GLY B N 1
ATOM 1873 C CA . GLY B 1 42 ? -20.094 18.203 1.189 1 92.69 42 GLY B CA 1
ATOM 1874 C C . GLY B 1 42 ? -20.703 17.422 0.038 1 92.69 42 GLY B C 1
ATOM 1875 O O . GLY B 1 42 ? -21.844 16.984 0.123 1 92.69 42 GLY B O 1
ATOM 1876 N N . ALA B 1 43 ? -19.984 17.391 -1.008 1 94.56 43 ALA B N 1
ATOM 1877 C CA . ALA B 1 43 ? -20.422 16.703 -2.223 1 94.56 43 ALA B CA 1
ATOM 1878 C C . ALA B 1 43 ? -19.25 16.453 -3.162 1 94.56 43 ALA B C 1
ATOM 1880 O O . ALA B 1 43 ? -18.188 17.062 -3.018 1 94.56 43 ALA B O 1
ATOM 1881 N N . ARG B 1 44 ? -19.547 15.562 -4.008 1 95.25 44 ARG B N 1
ATOM 1882 C CA . ARG B 1 44 ? -18.547 15.344 -5.051 1 95.25 44 ARG B CA 1
ATOM 1883 C C . ARG B 1 44 ? -18.297 16.625 -5.844 1 95.25 44 ARG B C 1
ATOM 1885 O O . ARG B 1 44 ? -19.234 17.359 -6.156 1 95.25 44 ARG B O 1
ATOM 1892 N N . ASP B 1 45 ? -17.125 16.938 -6.02 1 97.69 45 ASP B N 1
ATOM 1893 C CA . ASP B 1 45 ? -16.703 18.094 -6.801 1 97.69 45 ASP B CA 1
ATOM 1894 C C . ASP B 1 45 ? -16.391 17.703 -8.242 1 97.69 45 ASP B C 1
ATOM 1896 O O . ASP B 1 45 ? -15.516 16.875 -8.492 1 97.69 45 ASP B O 1
ATOM 1900 N N . PRO B 1 46 ? -17.078 18.188 -9.281 1 96.56 46 PRO B N 1
ATOM 1901 C CA . PRO B 1 46 ? -16.859 17.797 -10.68 1 96.56 46 PRO B CA 1
ATOM 1902 C C . PRO B 1 46 ? -15.453 18.141 -11.172 1 96.56 46 PRO B C 1
ATOM 1904 O O . PRO B 1 46 ? -15 17.609 -12.18 1 96.56 46 PRO B O 1
ATOM 1907 N N . ARG B 1 47 ? -14.773 19.062 -10.492 1 97.31 47 ARG B N 1
ATOM 1908 C CA . ARG B 1 47 ? -13.422 19.453 -10.875 1 97.31 47 ARG B CA 1
ATOM 1909 C C . ARG B 1 47 ? -12.422 18.359 -10.516 1 97.31 47 ARG B C 1
ATOM 1911 O O . ARG B 1 47 ? -11.289 18.359 -11.008 1 97.31 47 ARG B O 1
ATOM 1918 N N . ASN B 1 48 ? -12.789 17.5 -9.57 1 97.5 48 ASN B N 1
ATOM 1919 C CA . ASN B 1 48 ? -11.953 16.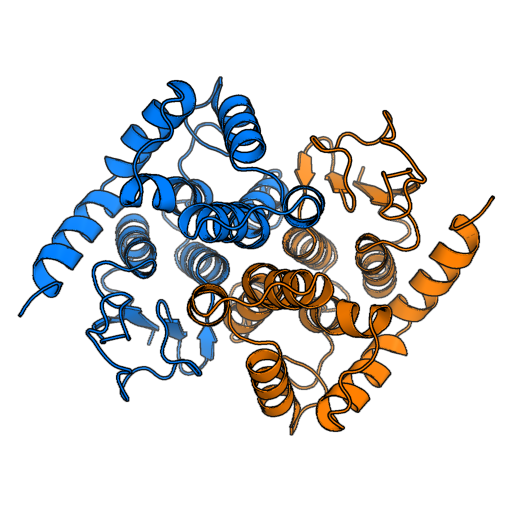391 -9.133 1 97.5 48 ASN B CA 1
ATOM 1920 C C . ASN B 1 48 ? -12.07 15.188 -10.062 1 97.5 48 ASN B C 1
ATOM 1922 O O . ASN B 1 48 ? -13.125 14.539 -10.117 1 97.5 48 ASN B O 1
ATOM 1926 N N . PRO B 1 49 ? -11.055 14.836 -10.758 1 96.88 49 PRO B N 1
ATOM 1927 C CA . PRO B 1 49 ? -11.156 13.75 -11.734 1 96.88 49 PRO B CA 1
ATOM 1928 C C . PRO B 1 49 ? -11.109 12.367 -11.086 1 96.88 49 PRO B C 1
ATOM 1930 O O . PRO B 1 49 ? -11.188 11.352 -11.781 1 96.88 49 PRO B O 1
ATOM 1933 N N . HIS B 1 50 ? -11.008 12.305 -9.812 1 95.62 50 HIS B N 1
ATOM 1934 C CA . HIS B 1 50 ? -11.031 11.008 -9.133 1 95.62 50 HIS B CA 1
ATOM 1935 C C . HIS B 1 50 ? -12.289 10.227 -9.492 1 95.62 50 HIS B C 1
ATOM 1937 O O . HIS B 1 50 ? -13.406 10.75 -9.406 1 95.62 50 HIS B O 1
ATOM 1943 N N . PRO B 1 51 ? -12.133 8.938 -9.797 1 91.06 51 PRO B N 1
ATOM 1944 C CA . PRO B 1 51 ? -13.289 8.148 -10.234 1 91.06 51 PRO B CA 1
ATOM 1945 C C . PRO B 1 51 ? -14.406 8.109 -9.203 1 91.06 51 PRO B C 1
ATOM 1947 O O . PRO B 1 51 ? -15.586 8.125 -9.555 1 91.06 51 PRO B O 1
ATOM 1950 N N . GLU B 1 52 ? -14.078 8.109 -7.965 1 91.5 52 GLU B N 1
ATOM 1951 C CA . GLU B 1 52 ? -15.078 8.039 -6.902 1 91.5 52 GLU B CA 1
ATOM 1952 C C . GLU B 1 52 ? -15.219 9.375 -6.184 1 91.5 52 GLU B C 1
ATOM 1954 O O . GLU B 1 52 ? -15.875 9.461 -5.145 1 91.5 52 GLU B O 1
ATOM 1959 N N . GLY B 1 53 ? -14.508 10.359 -6.66 1 93.62 53 GLY B N 1
ATOM 1960 C CA . GLY B 1 53 ? -14.633 11.695 -6.09 1 93.62 53 GLY B CA 1
ATOM 1961 C C . GLY B 1 53 ? -13.938 11.836 -4.75 1 93.62 53 GLY B C 1
ATOM 1962 O O . GLY B 1 53 ? -14.328 12.656 -3.92 1 93.62 53 GLY B O 1
ATOM 1963 N N . LYS B 1 54 ? -12.922 11.055 -4.531 1 95.38 54 LYS B N 1
ATOM 1964 C CA . LYS B 1 54 ? -12.203 11.078 -3.266 1 95.38 54 LYS B CA 1
ATOM 1965 C C . LYS B 1 54 ? -10.922 11.898 -3.381 1 95.38 54 LYS B C 1
ATOM 1967 O O . LYS B 1 54 ? -10.539 12.312 -4.477 1 95.38 54 LYS B O 1
ATOM 1972 N N . VAL B 1 55 ? -10.352 12.172 -2.25 1 97.38 55 VAL B N 1
ATOM 1973 C CA . VAL B 1 55 ? -9.023 12.781 -2.139 1 97.38 55 VAL B CA 1
ATOM 1974 C C . VAL B 1 55 ? -8.18 11.984 -1.148 1 97.38 55 VAL B C 1
ATOM 1976 O O . VAL B 1 55 ? -8.711 11.281 -0.284 1 97.38 55 VAL B O 1
ATOM 1979 N N . PRO B 1 56 ? -6.836 12.086 -1.244 1 98.38 56 PRO B N 1
ATOM 1980 C CA . PRO B 1 56 ? -6.035 12.852 -2.207 1 98.38 56 PRO B CA 1
ATOM 1981 C C . PRO B 1 56 ? -6 12.203 -3.59 1 98.38 56 PRO B C 1
ATOM 1983 O O . PRO B 1 56 ? -6.168 10.984 -3.709 1 98.38 56 PRO B O 1
ATOM 1986 N N . LEU B 1 57 ? -5.828 13.016 -4.586 1 98.75 57 LEU B N 1
ATOM 1987 C CA . LEU B 1 57 ? -5.527 12.602 -5.953 1 98.75 57 LEU B CA 1
ATOM 1988 C C . LEU B 1 57 ? -4.441 13.484 -6.559 1 98.75 57 LEU B C 1
ATOM 1990 O O . LEU B 1 57 ? -4.461 14.703 -6.395 1 98.75 57 LEU B O 1
ATOM 1994 N N . LEU B 1 58 ? -3.471 12.883 -7.168 1 98.88 58 LEU B N 1
ATOM 1995 C CA . LEU B 1 58 ? -2.416 13.594 -7.887 1 98.88 58 LEU B CA 1
ATOM 1996 C C . LEU B 1 58 ? -2.566 13.414 -9.391 1 98.88 58 LEU B C 1
ATOM 1998 O O . LEU B 1 58 ? -2.83 12.305 -9.867 1 98.88 58 LEU B O 1
ATOM 2002 N N . ASP B 1 59 ? -2.537 14.461 -10.117 1 98.69 59 ASP B N 1
ATOM 2003 C CA . ASP B 1 59 ? -2.48 14.453 -11.578 1 98.69 59 ASP B CA 1
ATOM 2004 C C . ASP B 1 59 ? -1.142 14.992 -12.078 1 98.69 59 ASP B C 1
ATOM 2006 O O . ASP B 1 59 ? -0.825 16.172 -11.875 1 98.69 59 ASP B O 1
ATOM 2010 N N . HIS B 1 60 ? -0.327 14.164 -12.609 1 98.5 60 HIS B N 1
ATOM 2011 C CA . HIS B 1 60 ? 0.931 14.586 -13.211 1 98.5 60 HIS B CA 1
ATOM 2012 C C . HIS B 1 60 ? 0.897 14.438 -14.727 1 98.5 60 HIS B C 1
ATOM 2014 O O . HIS B 1 60 ? 1.182 13.359 -15.258 1 98.5 60 HIS B O 1
ATOM 2020 N N . ASP B 1 61 ? 0.644 15.539 -15.461 1 97.12 61 ASP B N 1
ATOM 2021 C CA . ASP B 1 61 ? 0.6 15.594 -16.922 1 97.12 61 ASP B CA 1
ATOM 2022 C C . ASP B 1 61 ? -0.4 14.586 -17.484 1 97.12 61 ASP B C 1
ATOM 2024 O O . ASP B 1 61 ? -0.094 13.859 -18.422 1 97.12 61 ASP B O 1
ATOM 2028 N N . GLY B 1 62 ? -1.498 14.43 -16.734 1 96.25 62 GLY B N 1
ATOM 2029 C CA . GLY B 1 62 ? -2.584 13.602 -17.219 1 96.25 62 GLY B CA 1
ATOM 2030 C C . GLY B 1 62 ? -2.57 12.195 -16.641 1 96.25 62 GLY B C 1
ATOM 2031 O O . GLY B 1 62 ? -3.525 11.438 -16.828 1 96.25 62 GLY B O 1
ATOM 2032 N N . VAL B 1 63 ? -1.504 11.781 -15.977 1 96.75 63 VAL B N 1
ATOM 2033 C CA . VAL B 1 63 ? -1.45 10.477 -15.312 1 96.75 63 VAL B CA 1
ATOM 2034 C C . VAL B 1 63 ? -1.892 10.617 -13.859 1 96.75 63 VAL B C 1
ATOM 2036 O O . VAL B 1 63 ? -1.271 11.344 -13.086 1 96.75 63 VAL B O 1
ATOM 2039 N N . LEU B 1 64 ? -2.926 9.938 -13.477 1 97.75 64 LEU B N 1
ATOM 2040 C CA . LEU B 1 64 ? -3.479 10.008 -12.133 1 97.75 64 LEU B CA 1
ATOM 2041 C C . LEU B 1 64 ? -2.752 9.055 -11.195 1 97.75 64 LEU B C 1
ATOM 2043 O O . LEU B 1 64 ? -2.426 7.93 -11.578 1 97.75 64 LEU B O 1
ATOM 2047 N N . VAL B 1 65 ? -2.434 9.547 -10.086 1 98.44 65 VAL B N 1
ATOM 2048 C CA . VAL B 1 65 ? -1.889 8.75 -9 1 98.44 65 VAL B CA 1
ATOM 2049 C C . VAL B 1 65 ? -2.842 8.781 -7.805 1 98.44 65 VAL B C 1
ATOM 2051 O O . VAL B 1 65 ? -3.143 9.852 -7.273 1 98.44 65 VAL B O 1
ATOM 2054 N N . ARG B 1 66 ? -3.273 7.566 -7.449 1 96.5 66 ARG B N 1
ATOM 2055 C CA . ARG B 1 66 ? -4.211 7.445 -6.336 1 96.5 66 ARG B CA 1
ATOM 2056 C C . ARG B 1 66 ? -3.59 6.664 -5.184 1 96.5 66 ARG B C 1
ATOM 2058 O O . ARG B 1 66 ? -2.561 6.008 -5.352 1 96.5 66 ARG B O 1
ATOM 2065 N N . GLU B 1 67 ? -4.348 6.742 -4.059 1 98.12 67 GLU B N 1
ATOM 2066 C CA . GLU B 1 67 ? -3.967 6.066 -2.822 1 98.12 67 GLU B CA 1
ATOM 2067 C C . GLU B 1 67 ? -2.832 6.805 -2.117 1 98.12 67 GLU B C 1
ATOM 2069 O O . GLU B 1 67 ? -1.789 7.07 -2.717 1 98.12 67 GLU B O 1
ATOM 2074 N N . SER B 1 68 ? -2.957 7.09 -0.855 1 98.31 68 SER B N 1
ATOM 2075 C CA . SER B 1 68 ? -2.041 7.918 -0.075 1 98.31 68 SER B CA 1
ATOM 2076 C C . SER B 1 68 ? -0.619 7.371 -0.131 1 98.31 68 SER B C 1
ATOM 2078 O O . SER B 1 68 ? 0.327 8.109 -0.404 1 98.31 68 SER B O 1
ATOM 2080 N N . SER B 1 69 ? -0.477 6.051 0.067 1 98.75 69 SER B N 1
ATOM 2081 C CA . SER B 1 69 ? 0.869 5.488 0.126 1 98.75 69 SER B CA 1
ATOM 2082 C C . SER B 1 69 ? 1.579 5.609 -1.218 1 98.75 69 SER B C 1
ATOM 2084 O O . SER B 1 69 ? 2.785 5.859 -1.267 1 98.75 69 SER B O 1
ATOM 2086 N N . ALA B 1 70 ? 0.869 5.461 -2.354 1 98.88 70 ALA B N 1
ATOM 2087 C CA . ALA B 1 70 ? 1.439 5.602 -3.691 1 98.88 70 ALA B CA 1
ATOM 2088 C C . ALA B 1 70 ? 1.81 7.055 -3.977 1 98.88 70 ALA B C 1
ATOM 2090 O O .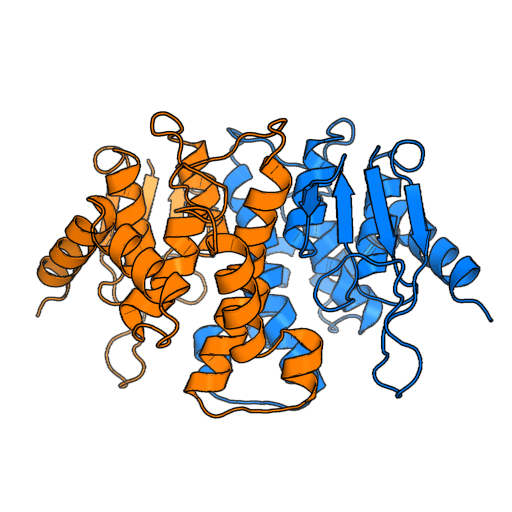 ALA B 1 70 ? 2.891 7.336 -4.5 1 98.88 70 ALA B O 1
ATOM 2091 N N . ILE B 1 71 ? 0.938 7.984 -3.613 1 98.88 71 ILE B N 1
ATOM 2092 C CA . ILE B 1 71 ? 1.179 9.406 -3.838 1 98.88 71 ILE B CA 1
ATOM 2093 C C . ILE B 1 71 ? 2.42 9.852 -3.066 1 98.88 71 ILE B C 1
ATOM 2095 O O . ILE B 1 71 ? 3.277 10.555 -3.605 1 98.88 71 ILE B O 1
ATOM 2099 N N . ILE B 1 72 ? 2.494 9.391 -1.851 1 98.88 72 ILE B N 1
ATOM 2100 C CA . ILE B 1 72 ? 3.598 9.75 -0.97 1 98.88 72 ILE B CA 1
ATOM 2101 C C . ILE B 1 72 ? 4.91 9.211 -1.536 1 98.88 72 ILE B C 1
ATOM 2103 O O . ILE B 1 72 ? 5.895 9.945 -1.646 1 98.88 72 ILE B O 1
ATOM 2107 N N . GLN B 1 73 ? 4.902 7.977 -1.916 1 98.81 73 GLN B N 1
ATOM 2108 C CA . GLN B 1 73 ? 6.109 7.406 -2.502 1 98.81 73 GLN B CA 1
ATOM 2109 C C . GLN B 1 73 ? 6.488 8.125 -3.795 1 98.81 73 GLN B C 1
ATOM 2111 O O . GLN B 1 73 ? 7.656 8.453 -4.008 1 98.81 73 GLN B O 1
ATOM 2116 N N . TYR B 1 74 ? 5.539 8.375 -4.664 1 98.81 74 TYR B N 1
ATOM 2117 C CA . TYR B 1 74 ? 5.75 9 -5.969 1 98.81 74 TYR B CA 1
ATOM 2118 C C . TYR B 1 74 ? 6.359 10.383 -5.816 1 98.81 74 TYR B C 1
ATOM 2120 O O . TYR B 1 74 ? 7.383 10.695 -6.438 1 98.81 74 TYR B O 1
ATOM 2128 N N . LEU B 1 75 ? 5.809 11.195 -4.93 1 98.81 75 LEU B N 1
ATOM 2129 C CA . LEU B 1 75 ? 6.277 12.562 -4.73 1 98.81 75 LEU B CA 1
ATOM 2130 C C . LEU B 1 75 ? 7.66 12.57 -4.082 1 98.81 75 LEU B C 1
ATOM 2132 O O . LEU B 1 75 ? 8.523 13.367 -4.465 1 98.81 75 LEU B O 1
ATOM 2136 N N . ALA B 1 76 ? 7.832 11.688 -3.109 1 98.62 76 ALA B N 1
ATOM 2137 C CA . ALA B 1 76 ? 9.125 11.641 -2.436 1 98.62 76 ALA B CA 1
ATOM 2138 C C . ALA B 1 76 ? 10.234 11.25 -3.408 1 98.62 76 ALA B C 1
ATOM 2140 O O . ALA B 1 76 ? 11.383 11.688 -3.264 1 98.62 76 ALA B O 1
ATOM 2141 N N . GLU B 1 77 ? 9.914 10.43 -4.391 1 97.81 77 GLU B N 1
ATOM 2142 C CA . GLU B 1 77 ? 10.883 10.031 -5.406 1 97.81 77 GLU B CA 1
ATOM 2143 C C . GLU B 1 77 ? 11.102 11.148 -6.422 1 97.81 77 GLU B C 1
ATOM 2145 O O . GLU B 1 77 ? 12.203 11.305 -6.953 1 97.81 77 GLU B O 1
ATOM 2150 N N . LEU B 1 78 ? 10.102 11.867 -6.707 1 97.25 78 LEU B N 1
ATOM 2151 C CA . LEU B 1 78 ? 10.18 12.961 -7.668 1 97.25 78 LEU B CA 1
ATOM 2152 C C . LEU B 1 78 ? 11 14.117 -7.109 1 97.25 78 LEU B C 1
ATOM 2154 O O . LEU B 1 78 ? 11.672 14.828 -7.863 1 97.25 78 LEU B O 1
ATOM 2158 N N . PHE B 1 79 ? 10.953 14.305 -5.824 1 97.5 79 PHE B N 1
ATOM 2159 C CA . PHE B 1 79 ? 11.664 15.375 -5.129 1 97.5 79 PHE B CA 1
ATOM 2160 C C . PHE B 1 79 ? 12.578 14.805 -4.055 1 97.5 79 PHE B C 1
ATOM 2162 O O . PHE B 1 79 ? 12.344 15.008 -2.859 1 97.5 79 PHE B O 1
ATOM 2169 N N . PRO B 1 80 ? 13.695 14.281 -4.453 1 95.31 80 PRO B N 1
ATOM 2170 C CA . PRO B 1 80 ? 14.508 13.469 -3.539 1 95.31 80 PRO B CA 1
ATOM 2171 C C . PRO B 1 80 ? 15.422 14.32 -2.652 1 95.31 80 PRO B C 1
ATOM 2173 O O . PRO B 1 80 ? 16.062 13.789 -1.738 1 95.31 80 PRO B O 1
ATOM 2176 N N . LYS B 1 81 ? 15.508 15.555 -2.785 1 93.81 81 LYS B N 1
ATOM 2177 C CA . LYS B 1 81 ? 16.531 16.406 -2.199 1 93.81 81 LYS B CA 1
ATOM 2178 C C . LYS B 1 81 ? 16.5 16.328 -0.675 1 93.81 81 LYS B C 1
ATOM 2180 O O . LYS B 1 81 ? 17.547 16.328 -0.027 1 93.81 81 LYS B O 1
ATOM 2185 N N . ASN B 1 82 ? 15.352 16.156 -0.08 1 92.69 82 ASN B N 1
ATOM 2186 C CA . ASN B 1 82 ? 15.25 16.234 1.374 1 92.69 82 ASN B CA 1
ATOM 2187 C C . ASN B 1 82 ? 15.32 14.844 2.012 1 92.69 82 ASN B C 1
ATOM 2189 O O . ASN B 1 82 ? 15.164 14.711 3.229 1 92.69 82 ASN B O 1
ATOM 2193 N N . GLY B 1 83 ? 15.477 13.883 1.21 1 94.88 83 GLY B N 1
ATOM 2194 C CA . GLY B 1 83 ? 15.828 12.562 1.703 1 94.88 83 GLY B CA 1
ATOM 2195 C C . GLY B 1 83 ? 14.672 11.844 2.375 1 94.88 83 GLY B C 1
ATOM 2196 O O . GLY B 1 83 ? 14.875 11.062 3.309 1 94.88 83 GLY B O 1
ATOM 2197 N N . LEU B 1 84 ? 13.469 12.102 1.987 1 97.94 84 LEU B N 1
ATOM 2198 C CA . LEU B 1 84 ? 12.312 11.469 2.621 1 97.94 84 LEU B CA 1
ATOM 2199 C C . LEU B 1 84 ? 12.031 10.102 2.014 1 97.94 84 LEU B C 1
ATOM 2201 O O . LEU B 1 84 ? 11.281 9.305 2.578 1 97.94 84 LEU B O 1
ATOM 2205 N N . SER B 1 85 ? 12.547 9.836 0.833 1 97.62 85 SER B N 1
ATOM 2206 C CA . SER B 1 85 ? 12.422 8.531 0.199 1 97.62 85 SER B CA 1
ATOM 2207 C C . SER B 1 85 ? 13.656 7.672 0.446 1 97.62 85 SER B C 1
ATOM 2209 O O . SER B 1 85 ? 14.734 8.195 0.746 1 97.62 85 SER B O 1
ATOM 2211 N N . ILE B 1 86 ? 13.461 6.387 0.401 1 97.44 86 ILE B N 1
ATOM 2212 C CA . ILE B 1 86 ? 14.562 5.43 0.363 1 97.44 86 ILE B CA 1
ATOM 2213 C C . ILE B 1 86 ? 14.695 4.855 -1.045 1 97.44 86 ILE B C 1
ATOM 2215 O O . ILE B 1 86 ? 13.797 4.164 -1.528 1 97.44 86 ILE B O 1
ATOM 2219 N N . PRO B 1 87 ? 15.781 5.105 -1.74 1 95.94 87 PRO B N 1
ATOM 2220 C CA . PRO B 1 87 ? 15.883 4.703 -3.145 1 95.94 87 PRO B CA 1
ATOM 2221 C C . PRO B 1 87 ? 16.078 3.197 -3.314 1 95.94 87 PRO B C 1
ATOM 2223 O O . PRO B 1 87 ? 16.5 2.516 -2.375 1 95.94 87 PRO B O 1
ATOM 2226 N N . ALA B 1 88 ? 15.766 2.723 -4.539 1 94.31 88 ALA B N 1
ATOM 2227 C CA . ALA B 1 88 ? 16.047 1.33 -4.883 1 94.31 88 ALA B CA 1
ATOM 2228 C C . ALA B 1 88 ? 17.531 1.01 -4.707 1 94.31 88 ALA B C 1
ATOM 2230 O O . ALA B 1 88 ? 18.391 1.829 -5.039 1 94.31 88 ALA B O 1
ATOM 2231 N N . GLY B 1 89 ? 17.781 -0.139 -4.195 1 93.38 89 GLY B N 1
ATOM 2232 C CA . GLY B 1 89 ? 19.156 -0.554 -3.973 1 93.38 89 GLY B CA 1
ATOM 2233 C C . GLY B 1 89 ? 19.641 -0.278 -2.561 1 93.38 89 GLY B C 1
ATOM 2234 O O . GLY B 1 89 ? 20.641 -0.857 -2.115 1 93.38 89 GLY B O 1
ATOM 2235 N N . HIS B 1 90 ? 19 0.696 -1.887 1 95.88 90 HIS B N 1
ATOM 2236 C CA . HIS B 1 90 ? 19.344 0.963 -0.493 1 95.88 90 HIS B CA 1
ATOM 2237 C C . HIS B 1 90 ? 18.953 -0.209 0.402 1 95.88 90 HIS B C 1
ATOM 2239 O O . HIS B 1 90 ? 17.906 -0.822 0.207 1 95.88 90 HIS B O 1
ATOM 2245 N N . PRO B 1 91 ? 19.688 -0.5 1.444 1 95.62 91 PRO B N 1
ATOM 2246 C CA . PRO B 1 91 ? 19.422 -1.653 2.305 1 95.62 91 PRO B CA 1
ATOM 2247 C C . PRO B 1 91 ? 18.062 -1.556 3.01 1 95.62 91 PRO B C 1
ATOM 2249 O O . PRO B 1 91 ? 17.453 -2.58 3.316 1 95.62 91 PRO B O 1
ATOM 2252 N N . GLN B 1 92 ? 17.594 -0.341 3.215 1 97 92 GLN B N 1
ATOM 2253 C CA . GLN B 1 92 ? 16.359 -0.159 3.961 1 97 92 GLN B CA 1
ATOM 2254 C C . GLN B 1 92 ? 15.164 -0.011 3.02 1 97 92 GLN B C 1
ATOM 2256 O O . GLN B 1 92 ? 14.055 0.267 3.463 1 97 92 GLN B O 1
ATOM 2261 N N . ARG B 1 93 ? 15.422 -0.173 1.716 1 98.06 93 ARG B N 1
ATOM 2262 C CA . ARG B 1 93 ? 14.359 0.017 0.733 1 98.06 93 ARG B CA 1
ATOM 2263 C C . ARG B 1 93 ? 13.18 -0.905 1.019 1 98.06 93 ARG B C 1
ATOM 2265 O O . ARG B 1 93 ? 12.023 -0.47 0.999 1 98.06 93 ARG B O 1
ATOM 2272 N N . GLY B 1 94 ? 13.5 -2.15 1.32 1 98.25 94 GLY B N 1
ATOM 2273 C CA . GLY B 1 94 ? 12.445 -3.113 1.599 1 98.25 94 GLY B CA 1
ATOM 2274 C C . GLY B 1 94 ? 11.617 -2.756 2.816 1 98.25 94 GLY B C 1
ATOM 2275 O O . GLY B 1 94 ? 10.391 -2.836 2.783 1 98.25 94 GLY B O 1
ATOM 2276 N N . ALA B 1 95 ? 12.289 -2.381 3.891 1 98.06 95 ALA B N 1
ATOM 2277 C CA . ALA B 1 95 ? 11.586 -1.975 5.105 1 98.06 95 ALA B CA 1
ATOM 2278 C C . ALA B 1 95 ? 10.727 -0.742 4.859 1 98.06 95 ALA B C 1
ATOM 2280 O O . ALA B 1 95 ? 9.586 -0.669 5.328 1 98.06 95 ALA B O 1
ATOM 2281 N N . TYR B 1 96 ? 11.25 0.2 4.102 1 98.69 96 TYR B N 1
ATOM 2282 C CA . TYR B 1 96 ? 10.547 1.427 3.746 1 98.69 96 TYR B CA 1
ATOM 2283 C C . TYR B 1 96 ? 9.258 1.117 3.002 1 98.69 96 TYR B C 1
ATOM 2285 O O . TYR B 1 96 ? 8.18 1.585 3.389 1 98.69 96 TYR B O 1
ATOM 2293 N N . LEU B 1 97 ? 9.32 0.281 1.978 1 98.81 97 LEU B N 1
ATOM 2294 C CA . LEU B 1 97 ? 8.148 -0.132 1.214 1 98.81 97 LEU B CA 1
ATOM 2295 C C . LEU B 1 97 ? 7.168 -0.9 2.094 1 98.81 97 LEU B C 1
ATOM 2297 O O . LEU B 1 97 ? 5.953 -0.74 1.964 1 98.81 97 LEU B O 1
ATOM 2301 N N . GLY B 1 98 ? 7.723 -1.707 2.967 1 98.69 98 GLY B N 1
ATOM 2302 C CA . GLY B 1 98 ? 6.895 -2.467 3.889 1 98.69 98 GLY B CA 1
ATOM 2303 C C . GLY B 1 98 ? 6.035 -1.59 4.777 1 98.69 98 GLY B C 1
ATOM 2304 O O . GLY B 1 98 ? 4.855 -1.88 4.992 1 98.69 98 GLY B O 1
ATOM 2305 N N . TRP B 1 99 ? 6.59 -0.505 5.297 1 98.75 99 TRP B N 1
ATOM 2306 C CA . TRP B 1 99 ? 5.84 0.412 6.148 1 98.75 99 TRP B CA 1
ATOM 2307 C C . TRP B 1 99 ? 4.711 1.081 5.371 1 98.75 99 TRP B C 1
ATOM 2309 O O . TRP B 1 99 ? 3.59 1.198 5.867 1 98.75 99 TRP B O 1
ATOM 2319 N N . LEU B 1 100 ? 5.008 1.51 4.137 1 98.81 100 LEU B N 1
ATOM 2320 C CA . LEU B 1 100 ? 3.992 2.152 3.309 1 98.81 100 LEU B CA 1
ATOM 2321 C C . LEU B 1 100 ? 2.842 1.194 3.016 1 98.81 100 LEU B C 1
ATOM 2323 O O . LEU B 1 100 ? 1.673 1.563 3.148 1 98.81 100 LEU B O 1
ATOM 2327 N N . ALA B 1 101 ? 3.168 -0.006 2.668 1 98.75 101 ALA B N 1
ATOM 2328 C CA . ALA B 1 101 ? 2.16 -1.02 2.363 1 98.75 101 ALA B CA 1
ATOM 2329 C C . ALA B 1 101 ? 1.392 -1.424 3.619 1 98.75 101 ALA B C 1
ATOM 2331 O O . ALA B 1 101 ? 0.189 -1.691 3.559 1 98.75 101 ALA B O 1
ATOM 2332 N N . TRP B 1 102 ? 2.146 -1.508 4.766 1 98.5 102 TRP B N 1
ATOM 2333 C CA . TRP B 1 102 ? 1.542 -1.88 6.039 1 98.5 102 TRP B CA 1
ATOM 2334 C C . TRP B 1 102 ? 0.492 -0.858 6.465 1 98.5 102 TRP B C 1
ATOM 2336 O O . TRP B 1 102 ? -0.557 -1.223 7 1 98.5 102 TRP B O 1
ATOM 2346 N N . TYR B 1 103 ? 0.753 0.341 6.234 1 98.38 103 TYR B N 1
ATOM 2347 C CA . TYR B 1 103 ? -0.255 1.354 6.523 1 98.38 103 TYR B CA 1
ATOM 2348 C C . TYR B 1 103 ? -1.527 1.1 5.723 1 98.38 103 TYR B C 1
ATOM 2350 O O . TYR B 1 103 ? -2.623 1.046 6.285 1 98.38 103 TYR B O 1
ATOM 2358 N N . ALA B 1 104 ? -1.406 0.937 4.402 1 97.5 104 ALA B N 1
ATOM 2359 C CA . ALA B 1 104 ? -2.557 0.803 3.51 1 97.5 104 ALA B CA 1
ATOM 2360 C C . ALA B 1 104 ? -3.311 -0.496 3.779 1 97.5 104 ALA B C 1
ATOM 2362 O O . ALA B 1 104 ? -4.543 -0.508 3.818 1 97.5 104 ALA B O 1
ATOM 2363 N N . GLY B 1 105 ? -2.58 -1.518 4.008 1 97.12 105 GLY B N 1
ATOM 2364 C CA . GLY B 1 105 ? -3.191 -2.836 4.035 1 97.12 105 GLY B CA 1
ATOM 2365 C C . GLY B 1 105 ? -3.541 -3.301 5.438 1 97.12 105 GLY B C 1
ATOM 2366 O O . GLY B 1 105 ? -4.266 -4.281 5.609 1 97.12 105 GLY B O 1
ATOM 2367 N N . VAL B 1 106 ? -3.033 -2.607 6.488 1 97 106 VAL B N 1
ATOM 2368 C CA . VAL B 1 106 ? -3.248 -3.072 7.855 1 97 106 VAL B CA 1
ATOM 2369 C C . VAL B 1 106 ? -3.766 -1.923 8.719 1 97 106 VAL B C 1
ATOM 2371 O O . VAL B 1 106 ? -4.91 -1.948 9.172 1 97 106 VAL B O 1
ATOM 2374 N N . VAL B 1 107 ? -3.016 -0.855 8.844 1 96.62 107 VAL B N 1
ATOM 2375 C CA . VAL B 1 107 ? -3.32 0.207 9.797 1 96.62 107 VAL B CA 1
ATOM 2376 C C . VAL B 1 107 ? -4.664 0.845 9.445 1 96.62 107 VAL B C 1
ATOM 2378 O O . VAL B 1 107 ? -5.547 0.954 10.297 1 96.62 107 VAL B O 1
ATOM 2381 N N . GLU B 1 108 ? -4.809 1.217 8.188 1 95 108 GLU B N 1
ATOM 2382 C CA . GLU B 1 108 ? -6.016 1.922 7.777 1 95 108 GLU B CA 1
ATOM 2383 C C . GLU B 1 108 ? -7.25 1.039 7.938 1 95 108 GLU B C 1
ATOM 2385 O O . GLU B 1 108 ? -8.234 1.447 8.555 1 95 108 GLU B O 1
ATOM 2390 N N . PRO B 1 109 ? -7.246 -0.229 7.438 1 94.94 109 PRO B N 1
ATOM 2391 C CA . PRO B 1 109 ? -8.438 -1.063 7.625 1 94.94 109 PRO B CA 1
ATOM 2392 C C . PRO B 1 109 ? -8.742 -1.328 9.094 1 94.94 109 PRO B C 1
ATOM 2394 O O . PRO B 1 109 ? -9.906 -1.265 9.508 1 94.94 109 PRO B O 1
ATOM 2397 N N . VAL B 1 110 ? -7.746 -1.555 9.898 1 94.81 110 VAL B N 1
ATOM 2398 C CA . VAL B 1 110 ? -7.969 -1.885 11.305 1 94.81 110 VAL B CA 1
ATOM 2399 C C . VAL B 1 110 ? -8.562 -0.682 12.023 1 94.81 110 VAL B C 1
ATOM 2401 O O . VAL B 1 110 ? -9.578 -0.807 12.719 1 94.81 110 VAL B O 1
ATOM 2404 N N . LEU B 1 111 ? -7.961 0.467 11.859 1 92.5 111 LEU B N 1
ATOM 2405 C CA . LEU B 1 111 ? -8.43 1.646 12.578 1 92.5 111 LEU B CA 1
ATOM 2406 C C . LEU B 1 111 ? -9.805 2.078 12.086 1 92.5 111 LEU B C 1
ATOM 2408 O O . LEU B 1 111 ? -10.633 2.539 12.875 1 92.5 111 LEU B O 1
ATOM 2412 N N . THR B 1 112 ? -10.047 1.959 10.789 1 91.56 112 THR B N 1
ATOM 2413 C CA . THR B 1 112 ? -11.344 2.305 10.219 1 91.56 112 THR B CA 1
ATOM 2414 C C . THR B 1 112 ? -12.438 1.392 10.766 1 91.56 112 THR B C 1
ATOM 2416 O O . THR B 1 112 ? -13.484 1.865 11.211 1 91.56 112 THR B O 1
ATOM 2419 N N . LEU B 1 113 ? -12.188 0.096 10.75 1 93.31 113 LEU B N 1
ATOM 2420 C CA . LEU B 1 113 ? -13.18 -0.867 11.203 1 93.31 113 LEU B CA 1
ATOM 2421 C C . LEU B 1 113 ? -13.422 -0.739 12.703 1 93.31 113 LEU B C 1
ATOM 2423 O O . LEU B 1 113 ? -14.562 -0.858 13.164 1 93.31 113 LEU B O 1
ATOM 2427 N N . GLU B 1 114 ? -12.406 -0.47 13.414 1 90.75 114 GLU B N 1
ATOM 2428 C CA . GLU B 1 114 ? -12.555 -0.228 14.852 1 90.75 114 GLU B CA 1
ATOM 2429 C C . GLU B 1 114 ? -13.391 1.019 15.109 1 90.75 114 GLU B C 1
ATOM 2431 O O . GLU B 1 114 ? -14.242 1.024 16 1 90.75 114 GLU B O 1
ATOM 2436 N N . ALA B 1 115 ? -13.203 2.051 14.391 1 88.06 115 ALA B N 1
ATOM 2437 C CA . ALA B 1 115 ? -13.906 3.322 14.57 1 88.06 115 ALA B CA 1
ATOM 2438 C C . ALA B 1 115 ? -15.406 3.16 14.344 1 88.06 115 ALA B C 1
ATOM 2440 O O . ALA B 1 115 ? -16.219 3.869 14.953 1 88.06 115 ALA B O 1
ATOM 2441 N N . ILE B 1 116 ? -15.766 2.176 13.547 1 88.62 116 ILE B N 1
ATOM 2442 C CA . ILE B 1 116 ? -17.188 2.025 13.258 1 88.62 116 ILE B CA 1
ATOM 2443 C C . ILE B 1 116 ? -17.75 0.847 14.047 1 88.62 116 ILE B C 1
ATOM 2445 O O . ILE B 1 116 ? -18.875 0.393 13.781 1 88.62 116 ILE B O 1
ATOM 2449 N N . GLY B 1 117 ? -16.922 0.257 14.914 1 89.31 117 GLY B N 1
ATOM 2450 C CA . GLY B 1 117 ? -17.391 -0.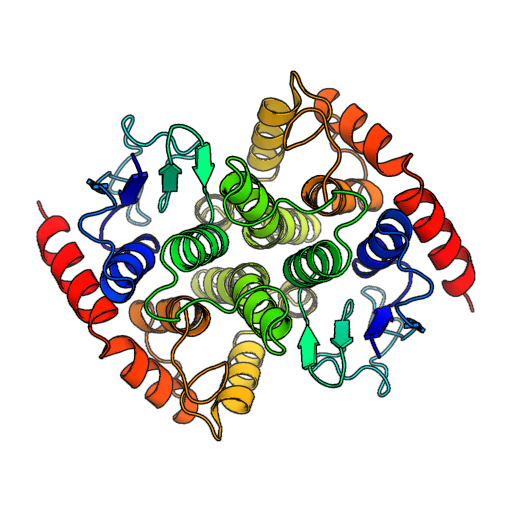716 15.891 1 89.31 117 GLY B CA 1
ATOM 2451 C C . GLY B 1 117 ? -17.469 -2.125 15.328 1 89.31 117 GLY B C 1
ATOM 2452 O O . GLY B 1 117 ? -18.234 -2.953 15.836 1 89.31 117 GLY B O 1
ATOM 2453 N N . LEU B 1 118 ? -16.812 -2.381 14.234 1 88.81 118 LEU B N 1
ATOM 2454 C CA . LEU B 1 118 ? -16.828 -3.721 13.656 1 88.81 118 LEU B CA 1
ATOM 2455 C C . LEU B 1 118 ? -15.664 -4.551 14.188 1 88.81 118 LEU B C 1
ATOM 2457 O O . LEU B 1 118 ? -14.508 -4.117 14.141 1 88.81 118 LEU B O 1
ATOM 2461 N N . ASP B 1 119 ? -16.047 -5.594 14.781 1 83.88 119 ASP B N 1
ATOM 2462 C CA . ASP B 1 119 ? -15.078 -6.555 15.312 1 83.88 119 ASP B CA 1
ATOM 2463 C C . ASP B 1 119 ? -15.43 -7.977 14.891 1 83.88 119 ASP B C 1
ATOM 2465 O O . ASP B 1 119 ? -16.594 -8.391 14.977 1 83.88 119 ASP B O 1
ATOM 2469 N N . HIS B 1 120 ? -14.57 -8.633 14.242 1 85.94 120 HIS B N 1
ATOM 2470 C CA . HIS B 1 120 ? -14.727 -10.008 13.773 1 85.94 120 HIS B CA 1
ATOM 2471 C C . HIS B 1 120 ? -13.398 -10.758 13.812 1 85.94 120 HIS B C 1
ATOM 2473 O O . HIS B 1 120 ? -12.352 -10.203 13.453 1 85.94 120 HIS B O 1
ATOM 2479 N N . PRO B 1 121 ? -13.398 -11.961 14.258 1 85.31 121 PRO B N 1
ATOM 2480 C CA . PRO B 1 121 ? -12.148 -12.734 14.336 1 85.31 121 PRO B CA 1
ATOM 2481 C C . PRO B 1 121 ? -11.422 -12.805 12.992 1 85.31 121 PRO B C 1
ATOM 2483 O O . PRO B 1 121 ? -10.188 -12.812 12.961 1 85.31 121 PRO B O 1
ATOM 2486 N N . ALA B 1 122 ? -12.148 -12.852 11.953 1 84.19 122 ALA B N 1
ATOM 2487 C CA . ALA B 1 122 ? -11.547 -12.93 10.633 1 84.19 122 ALA B CA 1
ATOM 2488 C C . ALA B 1 122 ? -10.781 -11.648 10.297 1 84.19 122 ALA B C 1
ATOM 2490 O O . ALA B 1 122 ? -9.789 -11.68 9.562 1 84.19 122 ALA B O 1
ATOM 2491 N N . ILE B 1 123 ? -11.258 -10.484 10.859 1 87.62 123 ILE B N 1
ATOM 2492 C CA . ILE B 1 123 ? -10.578 -9.211 10.664 1 87.62 123 ILE B CA 1
ATOM 2493 C C . ILE B 1 123 ? -9.211 -9.25 11.344 1 87.62 123 ILE B C 1
ATOM 2495 O O . ILE B 1 123 ? -8.195 -8.891 10.734 1 87.62 123 ILE B O 1
ATOM 2499 N N . ALA B 1 124 ? -9.211 -9.789 12.523 1 88.31 124 ALA B N 1
ATOM 2500 C CA . ALA B 1 124 ? -7.953 -9.906 13.266 1 88.31 124 ALA B CA 1
ATOM 2501 C C . ALA B 1 124 ? -6.977 -10.836 12.555 1 88.31 124 ALA B C 1
ATOM 2503 O O . ALA B 1 124 ? -5.781 -10.555 12.477 1 88.31 124 ALA B O 1
ATOM 2504 N N . ARG B 1 125 ? -7.484 -11.922 11.977 1 86.69 125 ARG B N 1
ATOM 2505 C CA . ARG B 1 125 ? -6.652 -12.922 11.305 1 86.69 125 ARG B CA 1
ATOM 2506 C C . ARG B 1 125 ? -6.066 -12.359 10.016 1 86.69 125 ARG B C 1
ATOM 2508 O O . ARG B 1 125 ? -4.914 -12.641 9.68 1 86.69 125 ARG B O 1
ATOM 2515 N N . THR B 1 126 ? -6.844 -11.625 9.32 1 87.5 126 THR B N 1
ATOM 2516 C CA . THR B 1 126 ? -6.422 -11.133 8.016 1 87.5 126 THR B CA 1
ATOM 2517 C C . THR B 1 126 ? -5.562 -9.883 8.164 1 87.5 126 THR B C 1
ATOM 2519 O O . THR B 1 126 ? -4.438 -9.836 7.652 1 87.5 126 THR B O 1
ATOM 2522 N N . PHE B 1 127 ? -6.047 -8.906 8.852 1 93.31 127 PHE B N 1
ATOM 2523 C CA . PHE B 1 127 ? -5.348 -7.633 8.969 1 93.31 127 PHE B CA 1
ATOM 2524 C C . PHE B 1 127 ? -4.504 -7.594 10.234 1 93.31 127 PHE B C 1
ATOM 2526 O O . PHE B 1 127 ? -3.273 -7.582 10.172 1 93.31 127 PHE B O 1
ATOM 2533 N N . ARG B 1 128 ? -4.938 -7.699 11.344 1 93.19 128 ARG B N 1
ATOM 2534 C CA . ARG B 1 128 ? -4.398 -7.57 12.695 1 93.19 128 ARG B CA 1
ATOM 2535 C C . ARG B 1 128 ? -5.355 -6.789 13.586 1 93.19 128 ARG B C 1
ATOM 2537 O O . ARG B 1 128 ? -6.516 -6.574 13.234 1 93.19 128 ARG B O 1
ATOM 2544 N N . THR B 1 129 ? -4.945 -6.559 14.797 1 93.12 129 THR B N 1
ATOM 2545 C CA . THR B 1 129 ? -5.711 -5.754 15.742 1 93.12 129 THR B CA 1
ATOM 2546 C C . THR B 1 129 ? -4.996 -4.441 16.047 1 93.12 129 THR B C 1
ATOM 2548 O O . THR B 1 129 ? -3.803 -4.301 15.758 1 93.12 129 THR B O 1
ATOM 2551 N N . SER B 1 130 ? -5.809 -3.49 16.562 1 93.62 130 SER B N 1
ATOM 2552 C CA . SER B 1 130 ? -5.191 -2.236 16.984 1 93.62 130 SER B CA 1
ATOM 2553 C C . SER B 1 130 ? -4.09 -2.475 18.016 1 93.62 130 SER B C 1
ATOM 2555 O O . SER B 1 130 ? -3.096 -1.748 18.047 1 93.62 130 SER B O 1
ATOM 2557 N N . ALA B 1 131 ? -4.266 -3.516 18.812 1 93.75 131 ALA B N 1
ATOM 2558 C CA . ALA B 1 131 ? -3.236 -3.887 19.781 1 93.75 131 ALA B CA 1
ATOM 2559 C C . ALA B 1 131 ? -1.965 -4.355 19.078 1 93.75 131 ALA B C 1
ATOM 2561 O O . ALA B 1 131 ? -0.857 -3.99 19.484 1 93.75 131 ALA B O 1
ATOM 2562 N N . ASP B 1 132 ? -2.109 -5.141 18.016 1 94.62 132 ASP B N 1
ATOM 2563 C CA . ASP B 1 132 ? -0.964 -5.602 17.234 1 94.62 132 ASP B CA 1
ATOM 2564 C C . ASP B 1 132 ? -0.217 -4.43 16.609 1 94.62 132 ASP B C 1
ATOM 2566 O O . ASP B 1 132 ? 1.014 -4.438 16.547 1 94.62 132 ASP B O 1
ATOM 2570 N N . ILE B 1 133 ? -0.979 -3.48 16.141 1 96.31 133 ILE B N 1
ATOM 2571 C CA . ILE B 1 133 ? -0.387 -2.295 15.531 1 96.31 133 ILE B CA 1
ATOM 2572 C C . ILE B 1 133 ? 0.455 -1.547 16.562 1 96.31 133 ILE B C 1
ATOM 2574 O O . ILE B 1 133 ? 1.6 -1.178 16.281 1 96.31 133 ILE B O 1
ATOM 2578 N N . LYS B 1 134 ? -0.088 -1.342 17.734 1 96.44 134 LYS B N 1
ATOM 2579 C CA . LYS B 1 134 ? 0.616 -0.638 18.812 1 96.44 134 LYS B CA 1
ATOM 2580 C C . LYS B 1 134 ? 1.896 -1.372 19.203 1 96.44 134 LYS B C 1
ATOM 2582 O O . LYS B 1 134 ? 2.945 -0.75 19.375 1 96.44 134 LYS B O 1
ATOM 2587 N N . VAL B 1 135 ? 1.805 -2.656 19.297 1 96.69 135 VAL B N 1
ATOM 2588 C CA . VAL B 1 135 ? 2.959 -3.461 19.672 1 96.69 135 VAL B CA 1
ATOM 2589 C C . VAL B 1 135 ? 4.055 -3.33 18.625 1 96.69 135 VAL B C 1
ATOM 2591 O O . VAL B 1 135 ? 5.223 -3.107 18.953 1 96.69 135 VAL B O 1
ATOM 2594 N N . ARG B 1 136 ? 3.697 -3.461 17.391 1 96.69 136 ARG B N 1
ATOM 2595 C CA . ARG B 1 136 ? 4.668 -3.389 16.297 1 96.69 136 ARG B CA 1
ATOM 2596 C C . ARG B 1 136 ? 5.359 -2.027 16.266 1 96.69 136 ARG B C 1
ATOM 2598 O O . ARG B 1 136 ? 6.578 -1.949 16.125 1 96.69 136 ARG B O 1
ATOM 2605 N N . LEU B 1 137 ? 4.59 -0.972 16.391 1 98.12 137 LEU B N 1
ATOM 2606 C CA . LEU B 1 137 ? 5.156 0.374 16.375 1 98.12 137 LEU B CA 1
ATOM 2607 C C . LEU B 1 137 ? 6.051 0.598 17.594 1 98.12 137 LEU B C 1
ATOM 2609 O O . LEU B 1 137 ? 7.152 1.131 17.469 1 98.12 137 LEU B O 1
ATOM 2613 N N . ALA B 1 138 ? 5.551 0.199 18.75 1 98.06 138 ALA B N 1
ATOM 2614 C CA . ALA B 1 138 ? 6.316 0.394 19.969 1 98.06 138 ALA B CA 1
ATOM 2615 C C . ALA B 1 138 ? 7.652 -0.343 19.906 1 98.06 138 ALA B C 1
ATOM 2617 O O . ALA B 1 138 ? 8.688 0.203 20.297 1 98.06 138 ALA B O 1
ATOM 2618 N N . GLU B 1 139 ? 7.602 -1.582 19.422 1 97.12 139 GLU B N 1
ATOM 2619 C CA . GLU B 1 139 ? 8.828 -2.369 19.281 1 97.12 139 GLU B CA 1
ATOM 2620 C C . GLU B 1 139 ? 9.812 -1.701 18.328 1 97.12 139 GLU B C 1
ATOM 2622 O O . GLU B 1 139 ? 11.016 -1.672 18.594 1 97.12 139 GLU B O 1
ATOM 2627 N N . THR B 1 140 ? 9.352 -1.169 17.25 1 97.44 140 THR B N 1
ATOM 2628 C CA . THR B 1 140 ? 10.188 -0.538 16.234 1 97.44 140 THR B CA 1
ATOM 2629 C C . THR B 1 140 ? 10.805 0.749 16.766 1 97.44 140 THR B C 1
ATOM 2631 O O . THR B 1 140 ? 11.984 1.029 16.516 1 97.44 140 THR B O 1
ATOM 2634 N N . LEU B 1 141 ? 10.047 1.473 17.578 1 98.38 141 LEU B N 1
ATOM 2635 C CA . LEU B 1 141 ? 10.414 2.83 17.969 1 98.38 141 LEU B CA 1
ATOM 2636 C C . LEU B 1 141 ? 11.117 2.836 19.312 1 98.38 141 LEU B C 1
ATOM 2638 O O . LEU B 1 141 ? 11.539 3.893 19.797 1 98.38 141 LEU B O 1
ATOM 2642 N N . LYS B 1 142 ? 11.211 1.708 19.922 1 96.44 142 LYS B N 1
ATOM 2643 C CA . LYS B 1 142 ? 11.742 1.592 21.281 1 96.44 142 LYS B CA 1
ATOM 2644 C C . LYS B 1 142 ? 13.117 2.254 21.391 1 96.44 142 LYS B C 1
ATOM 2646 O O . LYS B 1 142 ? 13.398 2.957 22.359 1 96.44 142 LYS B O 1
ATOM 2651 N N . ASP B 1 143 ? 14.031 2.152 20.422 1 94.94 143 ASP B N 1
ATOM 2652 C CA . ASP B 1 143 ? 15.391 2.66 20.562 1 94.94 143 ASP B CA 1
ATOM 2653 C C . ASP B 1 143 ? 15.766 3.564 19.391 1 94.94 143 ASP B C 1
ATOM 2655 O O . ASP B 1 143 ? 16.953 3.766 19.109 1 94.94 143 ASP B O 1
ATOM 2659 N N . ARG B 1 144 ? 14.781 4.074 18.766 1 97.25 144 ARG B N 1
ATOM 2660 C CA . ARG B 1 144 ? 15.055 4.957 17.641 1 97.25 144 ARG B CA 1
ATOM 2661 C C . ARG B 1 144 ? 13.953 6.004 17.484 1 97.25 144 ARG B C 1
ATOM 2663 O O . ARG B 1 144 ? 12.797 5.746 17.812 1 97.25 144 ARG B O 1
ATOM 2670 N N . PRO B 1 145 ? 14.289 7.109 16.984 1 98.19 145 PRO B N 1
ATOM 2671 C CA . PRO B 1 145 ? 13.336 8.219 16.938 1 98.19 145 PRO B CA 1
ATOM 2672 C C . PRO B 1 145 ? 12.32 8.07 15.805 1 98.19 145 PRO B C 1
ATOM 2674 O O . PRO B 1 145 ? 11.242 8.672 15.859 1 98.19 145 PRO B O 1
ATOM 2677 N N . PHE B 1 146 ? 12.703 7.262 14.766 1 98.69 146 PHE B N 1
ATOM 2678 C CA . PHE B 1 146 ? 11.812 7.137 13.617 1 98.69 146 PHE B CA 1
ATOM 2679 C C . PHE B 1 146 ? 11.75 5.688 13.141 1 98.69 146 PHE B C 1
ATOM 2681 O O . PHE B 1 146 ? 12.523 4.844 13.602 1 98.69 146 PHE B O 1
ATOM 2688 N N . LEU B 1 147 ? 10.867 5.375 12.25 1 98.56 147 LEU B N 1
ATOM 2689 C CA . LEU B 1 147 ? 10.539 4.012 11.844 1 98.56 147 LEU B CA 1
ATOM 2690 C C . LEU B 1 147 ? 11.742 3.328 11.203 1 98.56 147 LEU B C 1
ATOM 2692 O O . LEU B 1 147 ? 11.906 2.113 11.328 1 98.56 147 LEU B O 1
ATOM 2696 N N . LEU B 1 148 ? 12.578 4.109 10.484 1 97.81 148 LEU B N 1
ATOM 2697 C CA . LEU B 1 148 ? 13.711 3.52 9.781 1 97.81 148 LEU B CA 1
ATOM 2698 C C . LEU B 1 148 ? 15.031 3.906 10.453 1 97.81 148 LEU B C 1
ATOM 2700 O O . LEU B 1 148 ? 16.094 3.824 9.836 1 97.81 148 LEU B O 1
ATOM 2704 N N . GLY B 1 149 ? 14.953 4.355 11.695 1 97.19 149 GLY B N 1
ATOM 2705 C CA . GLY B 1 149 ? 16.172 4.699 12.422 1 97.19 149 GLY B CA 1
ATOM 2706 C C . GLY B 1 149 ? 16.219 6.152 12.859 1 97.19 149 GLY B C 1
ATOM 2707 O O . GLY B 1 149 ? 15.273 6.648 13.477 1 97.19 149 GLY B O 1
ATOM 2708 N N . ASP B 1 150 ? 17.266 6.812 12.383 1 96.94 150 ASP B N 1
ATOM 2709 C CA . ASP B 1 150 ? 17.562 8.125 12.945 1 96.94 150 ASP B CA 1
ATOM 2710 C C . ASP B 1 150 ? 16.969 9.234 12.078 1 96.94 150 ASP B C 1
ATOM 2712 O O . ASP B 1 150 ? 16.938 10.398 12.484 1 96.94 150 ASP B O 1
ATOM 2716 N N . HIS B 1 151 ? 16.438 8.828 11.031 1 95.5 151 HIS B N 1
ATOM 2717 C CA . HIS B 1 151 ? 15.992 9.875 10.109 1 95.5 151 HIS B CA 1
ATOM 2718 C C . HIS B 1 151 ? 14.5 9.75 9.812 1 95.5 151 HIS B C 1
ATOM 2720 O O . HIS B 1 151 ? 13.984 8.641 9.656 1 95.5 151 HIS B O 1
ATOM 2726 N N . PHE B 1 152 ? 13.852 10.938 9.797 1 98.06 152 PHE B N 1
ATOM 2727 C CA . PHE B 1 152 ? 12.461 11.047 9.383 1 98.06 152 PHE B CA 1
ATOM 2728 C C . PHE B 1 152 ? 12.297 10.711 7.906 1 98.06 152 PHE B C 1
ATOM 2730 O O . PHE B 1 152 ? 13.078 11.172 7.074 1 98.06 152 PHE B O 1
ATOM 2737 N N . SER B 1 153 ? 11.375 9.867 7.574 1 98.5 153 SER B N 1
ATOM 2738 C CA . SER B 1 153 ? 11.086 9.516 6.188 1 98.5 153 SER B CA 1
ATOM 2739 C C . SER B 1 153 ? 9.602 9.664 5.875 1 98.5 153 SER B C 1
ATOM 2741 O O . SER B 1 153 ? 8.805 9.969 6.766 1 98.5 153 SER B O 1
ATOM 2743 N N . ALA B 1 154 ? 9.25 9.43 4.613 1 98.5 154 ALA B N 1
ATOM 2744 C CA . ALA B 1 154 ? 7.859 9.484 4.176 1 98.5 154 ALA B CA 1
ATOM 2745 C C . ALA B 1 154 ? 7.02 8.422 4.879 1 98.5 154 ALA B C 1
ATOM 2747 O O . ALA B 1 154 ? 5.805 8.57 5.016 1 98.5 154 ALA B O 1
ATOM 2748 N N . ALA B 1 155 ? 7.656 7.355 5.348 1 98.75 155 ALA B N 1
ATOM 2749 C CA . ALA B 1 155 ? 6.941 6.344 6.121 1 98.75 155 ALA B CA 1
ATOM 2750 C C . ALA B 1 155 ? 6.434 6.922 7.438 1 98.75 155 ALA B C 1
ATOM 2752 O O . ALA B 1 155 ? 5.301 6.652 7.848 1 98.75 155 ALA B O 1
ATOM 2753 N N . ASP B 1 156 ? 7.277 7.691 8.117 1 98.81 156 ASP B N 1
ATOM 2754 C CA . ASP B 1 156 ? 6.859 8.344 9.352 1 98.81 156 ASP B CA 1
ATOM 2755 C C . ASP B 1 156 ? 5.695 9.297 9.102 1 98.81 156 ASP B C 1
ATOM 2757 O O . ASP B 1 156 ? 4.734 9.328 9.875 1 98.81 156 ASP B O 1
ATOM 2761 N N . LEU B 1 157 ? 5.836 10.055 8.055 1 98.56 157 LEU B N 1
ATOM 2762 C CA . LEU B 1 157 ? 4.793 11 7.676 1 98.56 157 LEU B CA 1
ATOM 2763 C C . LEU B 1 157 ? 3.449 10.297 7.523 1 98.56 157 LEU B C 1
ATOM 2765 O O . LEU B 1 157 ? 2.43 10.781 8.023 1 98.56 157 LEU B O 1
ATOM 2769 N N . LEU B 1 158 ? 3.426 9.188 6.883 1 98.62 158 LEU B N 1
ATOM 2770 C CA . LEU B 1 158 ? 2.199 8.445 6.605 1 98.62 158 LEU B CA 1
ATOM 2771 C C . LEU B 1 158 ? 1.651 7.805 7.875 1 98.62 158 LEU B C 1
ATOM 2773 O O . LEU B 1 158 ? 0.472 7.965 8.195 1 98.62 158 LEU B O 1
ATOM 2777 N N . LEU B 1 159 ? 2.488 7.172 8.656 1 98.56 159 LEU B N 1
ATOM 2778 C CA . LEU B 1 159 ? 2.029 6.285 9.719 1 98.56 159 LEU B CA 1
ATOM 2779 C C . LEU B 1 159 ? 1.646 7.078 10.969 1 98.56 159 LEU B C 1
ATOM 2781 O O . LEU B 1 159 ? 0.887 6.594 11.805 1 98.56 159 LEU B O 1
ATOM 2785 N N . HIS B 1 160 ? 2.168 8.242 11.141 1 98.06 160 HIS B N 1
ATOM 2786 C CA . HIS B 1 160 ? 1.772 9 12.32 1 98.06 160 HIS B CA 1
ATOM 2787 C C . HIS B 1 160 ? 0.427 9.688 12.109 1 98.06 160 HIS B C 1
ATOM 2789 O O . HIS B 1 160 ? -0.224 10.102 13.07 1 98.06 160 HIS B O 1
ATOM 2795 N N . SER B 1 161 ? 0.036 9.836 10.883 1 95.94 161 SER B N 1
ATOM 2796 C CA . SER B 1 161 ? -1.039 10.75 10.5 1 95.94 161 SER B CA 1
ATOM 2797 C C . SER B 1 161 ? -2.363 10.336 11.133 1 95.94 161 SER B C 1
ATOM 2799 O O . SER B 1 161 ? -3.137 11.188 11.57 1 95.94 161 SER B O 1
ATOM 2801 N N . PRO B 1 162 ? -2.695 9.016 11.195 1 94 162 PRO B N 1
ATOM 2802 C CA . PRO B 1 162 ? -3.963 8.695 11.859 1 94 162 PRO B CA 1
ATOM 2803 C C . PRO B 1 162 ? -3.984 9.117 13.328 1 94 162 PRO B C 1
ATOM 2805 O O . PRO B 1 162 ? -5.035 9.5 13.852 1 94 162 PRO B O 1
ATOM 2808 N N . TYR B 1 163 ? -2.867 9.094 13.938 1 93.56 163 TYR B N 1
ATOM 2809 C CA . TYR B 1 163 ? -2.789 9.453 15.344 1 93.56 163 TYR B CA 1
ATOM 2810 C C . TYR B 1 163 ? -2.865 10.969 15.523 1 93.56 163 TYR B C 1
ATOM 2812 O O . TYR B 1 163 ? -3.285 11.453 16.578 1 93.56 163 TYR B O 1
ATOM 2820 N N . ALA B 1 164 ? -2.463 11.664 14.531 1 86.75 164 ALA B N 1
ATOM 2821 C CA . ALA B 1 164 ? -2.633 13.117 14.562 1 86.75 164 ALA B CA 1
ATOM 2822 C C . ALA B 1 164 ? -4.109 13.5 14.469 1 86.75 164 ALA B C 1
ATOM 2824 O O . ALA B 1 164 ? -4.539 14.492 15.062 1 86.75 164 ALA B O 1
ATOM 2825 N N . TRP B 1 165 ? -4.938 12.688 13.867 1 82.38 165 TRP B N 1
ATOM 2826 C CA . TRP B 1 165 ? -6.352 12.969 13.633 1 82.38 165 TRP B CA 1
ATOM 2827 C C . TRP B 1 165 ? -7.215 12.375 14.75 1 82.38 165 TRP B C 1
ATOM 2829 O O . TRP B 1 165 ? -8.117 13.039 15.266 1 82.38 165 TRP B O 1
ATOM 2839 N N . PHE B 1 166 ? -6.91 11.094 15.078 1 84.62 166 PHE B N 1
ATOM 2840 C CA . PHE B 1 166 ? -7.773 10.352 16 1 84.62 166 PHE B CA 1
ATOM 2841 C C . PHE B 1 166 ? -7.266 10.477 17.438 1 84.62 166 PHE B C 1
ATOM 2843 O O . PHE B 1 166 ? -7.984 10.148 18.375 1 84.62 166 PHE B O 1
ATOM 2850 N N . GLY B 1 167 ? -6.055 11.023 17.5 1 90 167 GLY B N 1
ATOM 2851 C CA . GLY B 1 167 ? -5.453 11.109 18.828 1 90 167 GLY B CA 1
ATOM 2852 C C . GLY B 1 167 ? -4.406 10.039 19.078 1 90 167 GLY B C 1
ATOM 2853 O O . GLY B 1 167 ? -4.395 9.008 18.406 1 90 167 GLY B O 1
ATOM 2854 N N . LYS B 1 168 ? -3.564 10.312 20.031 1 94.31 168 LYS B N 1
ATOM 2855 C CA . LYS B 1 168 ? -2.484 9.406 20.406 1 94.31 168 LYS B CA 1
ATOM 2856 C C . LYS B 1 168 ? -3.029 8.164 21.109 1 94.31 168 LYS B C 1
ATOM 2858 O O . LYS B 1 168 ? -4.062 8.227 21.781 1 94.31 168 LYS B O 1
ATOM 2863 N N . PRO B 1 169 ? -2.344 7.027 21.016 1 93.5 169 PRO B N 1
ATOM 2864 C CA . PRO B 1 169 ? -2.877 5.766 21.531 1 93.5 169 PRO B CA 1
ATOM 2865 C C . PRO B 1 169 ? -2.6 5.574 23.031 1 93.5 169 PRO B C 1
ATOM 2867 O O . PRO B 1 169 ? -3.049 4.594 23.625 1 93.5 169 PRO B O 1
ATOM 2870 N N . GLY B 1 170 ? -1.848 6.426 23.672 1 94.44 170 GLY B N 1
ATOM 2871 C CA . GLY B 1 170 ? -1.569 6.309 25.094 1 94.44 170 GLY B CA 1
ATOM 2872 C C . GLY B 1 170 ? -0.371 5.43 25.391 1 94.44 170 GLY B C 1
ATOM 2873 O O . GLY B 1 170 ? -0.169 5.016 26.531 1 94.44 170 GLY B O 1
ATOM 2874 N N . GLU B 1 171 ? 0.422 4.98 24.438 1 96.38 171 GLU B N 1
ATOM 2875 C CA . GLU B 1 171 ? 1.706 4.305 24.578 1 96.38 171 GLU B CA 1
ATOM 2876 C C . GLU B 1 171 ? 2.865 5.289 24.484 1 96.38 171 GLU B C 1
ATOM 2878 O O . GLU B 1 171 ? 3.1 5.871 23.422 1 96.38 171 GLU B O 1
ATOM 2883 N N . PRO B 1 172 ? 3.621 5.496 25.5 1 96.88 172 PRO B N 1
ATOM 2884 C CA . PRO B 1 172 ? 4.582 6.598 25.578 1 96.88 172 PRO B CA 1
ATOM 2885 C C . PRO B 1 172 ? 5.535 6.641 24.391 1 96.88 172 PRO B C 1
ATOM 2887 O O . PRO B 1 172 ? 5.801 7.715 23.844 1 96.88 172 PRO B O 1
ATOM 2890 N N . THR B 1 173 ? 6.035 5.488 24 1 97.94 173 THR B N 1
ATOM 2891 C CA . THR B 1 173 ? 6.984 5.434 22.891 1 97.94 173 THR B CA 1
ATOM 2892 C C . THR B 1 173 ? 6.34 5.938 21.609 1 97.94 173 THR B C 1
ATOM 2894 O O . THR B 1 173 ? 6.957 6.699 20.859 1 97.94 173 THR B O 1
ATOM 2897 N N . ILE B 1 174 ? 5.137 5.566 21.391 1 98.25 174 ILE B N 1
ATOM 2898 C CA . ILE B 1 174 ? 4.422 5.988 20.188 1 98.25 174 ILE B CA 1
ATOM 2899 C C . ILE B 1 174 ? 4.016 7.453 20.328 1 98.25 174 ILE B C 1
ATOM 2901 O O . ILE B 1 174 ? 4.145 8.227 19.375 1 98.25 174 ILE B O 1
ATOM 2905 N N . ASP B 1 175 ? 3.551 7.816 21.531 1 97.88 175 ASP B N 1
ATOM 2906 C CA . ASP B 1 175 ? 3.113 9.188 21.766 1 97.88 175 ASP B CA 1
ATOM 2907 C C . ASP B 1 175 ? 4.246 10.18 21.484 1 97.88 175 ASP B C 1
ATOM 2909 O O . ASP B 1 175 ? 4.039 11.203 20.844 1 97.88 175 ASP B O 1
ATOM 2913 N N . THR B 1 176 ? 5.418 9.836 21.969 1 97.88 176 THR B N 1
ATOM 2914 C CA . THR B 1 176 ? 6.582 10.695 21.766 1 97.88 176 THR B CA 1
ATOM 2915 C C . THR B 1 176 ? 6.926 10.797 20.281 1 97.88 176 THR B C 1
ATOM 2917 O O . THR B 1 176 ? 7.273 11.875 19.797 1 97.88 176 THR B O 1
ATOM 2920 N N . TRP B 1 177 ? 6.824 9.672 19.594 1 98.56 177 TRP B N 1
ATOM 2921 C CA . TRP B 1 177 ? 7.066 9.641 18.156 1 98.56 177 TRP B CA 1
ATOM 2922 C C . TRP B 1 177 ? 6.043 10.492 17.406 1 98.56 177 TRP B C 1
ATOM 2924 O O . TRP B 1 177 ? 6.395 11.258 16.516 1 98.56 177 TRP B O 1
ATOM 2934 N N . VAL B 1 178 ? 4.773 10.406 17.812 1 98.06 178 VAL B N 1
ATOM 2935 C CA . VAL B 1 178 ? 3.713 11.188 17.188 1 98.06 178 VAL B CA 1
ATOM 2936 C C . VAL B 1 178 ? 3.963 12.672 17.422 1 98.06 178 VAL B C 1
ATOM 2938 O O . VAL B 1 178 ? 3.822 13.484 16.5 1 98.06 178 VAL B O 1
ATOM 2941 N N . ASP B 1 179 ? 4.352 13.039 18.609 1 97.56 179 ASP B N 1
ATOM 2942 C CA . ASP B 1 179 ? 4.664 14.43 18.922 1 97.56 179 ASP B CA 1
ATOM 2943 C C . ASP B 1 179 ? 5.809 14.945 18.047 1 97.56 179 ASP B C 1
ATOM 2945 O O . ASP B 1 179 ? 5.738 16.062 17.516 1 97.56 179 ASP B O 1
ATOM 2949 N N . ARG B 1 180 ? 6.848 14.164 17.922 1 97.62 180 ARG B N 1
ATOM 2950 C CA . ARG B 1 180 ? 8 14.531 17.109 1 97.62 180 ARG B CA 1
ATOM 2951 C C . ARG B 1 180 ? 7.594 14.758 15.656 1 97.62 180 ARG B C 1
ATOM 2953 O O . ARG B 1 180 ? 8.039 15.711 15.023 1 97.62 180 ARG B O 1
ATOM 2960 N N . CYS B 1 181 ? 6.758 13.891 15.148 1 98.06 181 CYS B N 1
ATOM 2961 C CA . CYS B 1 181 ? 6.316 13.977 13.758 1 98.06 181 CYS B CA 1
ATOM 2962 C C . CYS B 1 181 ? 5.383 15.164 13.555 1 98.06 181 CYS B C 1
ATOM 2964 O O . CYS B 1 181 ? 5.461 15.852 12.539 1 98.06 181 CYS B O 1
ATOM 2966 N N . THR B 1 182 ? 4.484 15.43 14.57 1 96.69 182 THR B N 1
ATOM 2967 C CA . THR B 1 182 ? 3.498 16.5 14.461 1 96.69 182 THR B CA 1
ATOM 2968 C C . THR B 1 182 ? 4.172 17.859 14.57 1 96.69 182 THR B C 1
ATOM 2970 O O . THR B 1 182 ? 3.641 18.859 14.078 1 96.69 182 THR B O 1
ATOM 2973 N N . ASP B 1 183 ? 5.332 17.906 15.148 1 96.12 183 ASP B N 1
ATOM 2974 C CA . ASP B 1 183 ? 6.043 19.156 15.367 1 96.12 183 ASP B CA 1
ATOM 2975 C C . ASP B 1 183 ? 6.891 19.531 14.148 1 96.12 183 ASP B C 1
ATOM 2977 O O . ASP B 1 183 ? 7.496 20.594 14.117 1 96.12 183 ASP B O 1
ATOM 2981 N N . ARG B 1 184 ? 6.953 18.703 13.188 1 96.94 184 ARG B N 1
ATOM 2982 C CA . ARG B 1 184 ? 7.727 18.984 11.984 1 96.94 184 ARG B CA 1
ATOM 2983 C C . ARG B 1 184 ? 7.098 20.125 11.18 1 96.94 184 ARG B C 1
ATOM 2985 O O . ARG B 1 184 ? 5.883 20.312 11.227 1 96.94 184 ARG B O 1
ATOM 2992 N N . PRO B 1 185 ? 7.922 20.797 10.383 1 97.69 185 PRO B N 1
ATOM 2993 C CA . PRO B 1 185 ? 7.422 21.922 9.586 1 97.69 185 PRO B CA 1
ATOM 2994 C C . PRO B 1 185 ? 6.27 21.531 8.664 1 97.69 185 PRO B C 1
ATOM 2996 O O . PRO B 1 185 ? 5.312 22.297 8.5 1 97.69 185 PRO B O 1
ATOM 2999 N N . GLY B 1 186 ? 6.332 20.375 8.07 1 98.31 186 GLY B N 1
ATOM 3000 C CA . GLY B 1 186 ? 5.273 19.938 7.176 1 98.31 186 GLY B CA 1
ATOM 3001 C C . GLY B 1 186 ? 3.93 19.797 7.863 1 98.31 186 GLY B C 1
ATOM 3002 O O . GLY B 1 186 ? 2.916 20.281 7.363 1 98.31 186 GLY B O 1
ATOM 3003 N N . ALA B 1 187 ? 3.928 19.203 9 1 97.62 187 ALA B N 1
ATOM 3004 C CA . ALA B 1 187 ? 2.688 19 9.742 1 97.62 187 ALA B CA 1
ATOM 3005 C C . ALA B 1 187 ? 2.082 20.328 10.188 1 97.62 187 ALA B C 1
ATOM 3007 O O . ALA B 1 187 ? 0.872 20.531 10.07 1 97.62 187 ALA B O 1
ATOM 3008 N N . ARG B 1 188 ? 2.883 21.219 10.656 1 97 188 ARG B N 1
ATOM 3009 C CA . ARG B 1 188 ? 2.42 22.547 11.078 1 97 188 ARG B CA 1
ATOM 3010 C C . ARG B 1 188 ? 1.847 23.328 9.906 1 97 188 ARG B C 1
ATOM 3012 O O . ARG B 1 188 ? 0.774 23.922 10.016 1 97 188 ARG B O 1
ATOM 3019 N N . PHE B 1 189 ? 2.578 23.297 8.852 1 98.25 189 PHE B N 1
ATOM 3020 C CA . PHE B 1 189 ? 2.131 23.984 7.648 1 98.25 189 PHE B CA 1
ATOM 3021 C C . PHE B 1 189 ? 0.781 23.453 7.184 1 98.25 189 PHE B C 1
ATOM 3023 O O . PHE B 1 189 ? -0.116 24.234 6.852 1 98.25 189 PHE B O 1
ATOM 3030 N N . ALA B 1 190 ? 0.606 22.141 7.137 1 98.19 190 ALA B N 1
ATOM 3031 C CA . ALA B 1 190 ? -0.62 21.516 6.645 1 98.19 190 ALA B CA 1
ATOM 3032 C C . ALA B 1 190 ? -1.812 21.875 7.527 1 98.19 190 ALA B C 1
ATOM 3034 O O . ALA B 1 190 ? -2.92 22.094 7.031 1 98.19 190 ALA B O 1
ATOM 3035 N N . ALA B 1 191 ? -1.574 21.891 8.82 1 95.62 191 ALA B N 1
ATOM 3036 C CA . ALA B 1 191 ? -2.639 22.281 9.742 1 95.62 191 ALA B CA 1
ATOM 3037 C C . ALA B 1 191 ? -3.1 23.719 9.477 1 95.62 191 ALA B C 1
ATOM 3039 O O . ALA B 1 191 ? -4.301 23.984 9.445 1 95.62 191 ALA B O 1
ATOM 3040 N N . GLU B 1 192 ? -2.176 24.609 9.273 1 97.06 192 GLU B N 1
ATOM 3041 C CA . GLU B 1 192 ? -2.492 26 8.969 1 97.06 192 GLU B CA 1
ATOM 3042 C C . GLU B 1 192 ? -3.176 26.125 7.609 1 97.06 192 GLU B C 1
ATOM 3044 O O . GLU B 1 192 ? -4.117 26.906 7.457 1 97.06 192 GLU B O 1
ATOM 3049 N N . PHE B 1 193 ? -2.623 25.375 6.668 1 97.94 193 PHE B N 1
ATOM 3050 C CA . PHE B 1 193 ? -3.205 25.375 5.332 1 97.94 193 PHE B CA 1
ATOM 3051 C C . PHE B 1 193 ? -4.676 24.984 5.383 1 97.94 193 PHE B C 1
ATOM 3053 O O . PHE B 1 193 ? -5.527 25.656 4.797 1 97.94 193 PHE B O 1
ATOM 3060 N N . ASP B 1 194 ? -4.961 23.891 6.07 1 97 194 ASP B N 1
ATOM 3061 C CA . ASP B 1 194 ? -6.336 23.406 6.191 1 97 194 ASP B CA 1
ATOM 3062 C C . ASP B 1 194 ? -7.215 24.438 6.898 1 97 194 ASP B C 1
ATOM 3064 O O . ASP B 1 194 ? -8.367 24.625 6.523 1 97 194 ASP B O 1
ATOM 3068 N N . ALA B 1 195 ? -6.652 25.031 7.992 1 95.5 195 ALA B N 1
ATOM 3069 C CA . ALA B 1 195 ? -7.41 26.031 8.734 1 95.5 195 ALA B CA 1
ATOM 3070 C C . ALA B 1 195 ? -7.797 27.219 7.844 1 95.5 195 ALA B C 1
ATOM 3072 O O . ALA B 1 195 ? -8.891 27.766 7.977 1 95.5 195 ALA B O 1
ATOM 3073 N N . ARG B 1 196 ? -6.879 27.516 6.926 1 95.44 196 ARG B N 1
ATOM 3074 C CA . ARG B 1 196 ? -7.105 28.656 6.039 1 95.44 196 ARG B CA 1
ATOM 3075 C C . ARG B 1 196 ? -8.102 28.297 4.941 1 95.44 196 ARG B C 1
ATOM 3077 O O . ARG B 1 196 ? -8.797 29.172 4.418 1 95.44 196 ARG B O 1
ATOM 3084 N N . HIS B 1 197 ? -8.125 27.047 4.613 1 92.69 197 HIS B N 1
ATOM 3085 C CA . HIS B 1 197 ? -8.914 26.641 3.455 1 92.69 197 HIS B CA 1
ATOM 3086 C C . HIS B 1 197 ? -10.172 25.891 3.883 1 92.69 197 HIS B C 1
ATOM 3088 O O . HIS B 1 197 ? -11.008 25.547 3.045 1 92.69 197 HIS B O 1
ATOM 3094 N N . ALA B 1 198 ? -10.055 25.406 5.23 1 77.44 198 ALA B N 1
ATOM 3095 C CA . ALA B 1 198 ? -11.227 24.734 5.766 1 77.44 198 ALA B CA 1
ATOM 3096 C C . ALA B 1 198 ? -12.461 25.625 5.719 1 77.44 198 ALA B C 1
ATOM 3098 O O . ALA B 1 198 ? -13.523 25.25 6.215 1 77.44 198 ALA B O 1
ATOM 3099 N N . ALA B 1 199 ? -12.273 26.578 5.266 1 58.03 199 ALA B N 1
ATOM 3100 C CA . ALA B 1 199 ? -13.219 27.688 5.328 1 58.03 199 ALA B CA 1
ATOM 3101 C C . ALA B 1 199 ? -14.656 27.172 5.453 1 58.03 199 ALA B C 1
ATOM 3103 O O . ALA B 1 199 ? -14.938 26.016 5.145 1 58.03 199 ALA B O 1
ATOM 3104 N N . ALA B 1 200 ? -15.609 28.172 4.711 1 41.84 200 ALA B N 1
ATOM 3105 C CA . ALA B 1 200 ? -16.844 28.938 4.773 1 41.84 200 ALA B CA 1
ATOM 3106 C C . ALA B 1 200 ? -18.062 28.031 4.594 1 41.84 200 ALA B C 1
ATOM 3108 O O . ALA B 1 200 ? -18 27.047 3.855 1 41.84 200 ALA B O 1
#

Solvent-accessible surface area (backbone atoms only — not comparable to full-atom values): 21527 Å² total; per-residue (Å²): 103,37,36,35,40,30,31,56,89,44,79,20,37,58,54,51,12,46,30,49,61,43,72,33,60,89,68,37,46,75,44,80,46,51,37,65,40,95,88,67,44,66,35,69,31,87,88,47,82,42,93,85,30,60,58,45,33,34,34,50,73,83,41,56,20,37,44,70,56,23,42,52,52,45,50,26,63,74,39,47,88,65,50,37,46,69,54,88,89,45,85,56,25,42,42,50,38,14,49,35,35,38,37,40,42,26,50,49,55,37,54,53,34,51,74,73,70,55,81,53,73,66,49,40,70,70,54,40,43,70,67,54,51,52,50,54,50,34,66,54,32,66,88,30,77,22,82,84,32,90,49,74,34,52,48,46,58,58,66,39,44,61,35,72,74,77,44,67,87,80,44,68,61,49,39,53,39,39,51,58,57,52,68,32,70,17,42,49,48,26,53,50,50,24,64,68,64,48,62,132,105,37,35,35,39,30,31,56,90,43,80,18,38,57,54,51,12,44,30,50,59,43,72,35,61,89,68,37,47,75,45,80,46,50,36,67,41,94,88,66,46,65,37,69,31,88,87,47,82,42,93,83,29,60,59,46,34,34,34,51,75,82,42,55,21,37,44,69,56,22,43,51,52,46,51,27,63,74,39,49,87,64,50,37,46,68,54,88,89,44,84,56,24,41,43,50,38,14,49,36,37,37,36,39,41,26,51,50,54,38,54,52,36,51,74,73,69,55,81,51,74,66,49,41,71,69,55,38,43,71,67,54,51,50,50,54,52,36,64,53,32,66,86,31,77,22,81,81,33,90,49,76,32,52,49,48,57,59,66,37,44,61,36,72,73,76,42,68,86,81,45,68,60,50,40,53,39,40,50,58,56,53,68,31,69,16,42,49,49,26,53,51,49,24,64,67,64,48,62,132

Radius of gyration: 20.22 Å; Cα contacts (8 Å, |Δi|>4): 646; chains: 2; bounding box: 45×63×50 Å